Protein AF-A0A2A5M454-F1 (afdb_monomer_lite)

Foldseek 3Di:
DVLVCQLVVCVPDLDAAEDEQALQFLQSLVSLVVLLVSLQVQVVVVGHGYEYEYHNDQCQVVLVVCCQVQVAFRRGDPDPLLSLLSSVLSLVVCLPDPSLVRYAYEDEDPQPLSVVVSVVSCVVSVNQVSYAYEYEPPQCVPVQVVRVVVHHYHYDDDDDDPVCVVVVVVVVVSVVVQLCDPPHPNVCPVVDDPPDPSNVVSVVSNVSSNVCNVVRRSDGSRDDALVDQDPDDFCLRVVDDDFDGFDDPVDPNSVVLLVVLQVCLVPQAEEEAEDDAPPDDDDLVVFDKDFQAFPPPRDGRYIYGDDDPVNVVSNVVSVVPDPVLVDDLSRLLVVLRVVLSVLSNCVSVQQSVCCGRVVDDSVVVRVVSSVVSSCSRPPSSVVVVVCVVCVPDDDHDDD

pLDDT: mean 93.39, std 5.1, range [58.84, 98.62]

Secondary structure (DSSP, 8-state):
-HHHHHHHHHTT-----EEEEETTSTTHHHHHHHHHHHHHHHHHTTPPPPEEEEE--S-HHHHHHHHHHHTPPPSS-SSHHHHHHHHHHHHHHHHSTTGGGS-EEEEE---HHHHHHHHHHHHHTT-GGGEEEEEETTT-HHHHHHHHHHS-EEEE-----GGGHHHHHHHHHHHHHHHHSTT-HHHHHTT--TTSHHHHHHHHHHHHHHHHGGG---S-S----TTSPP-PPPHHHHSS--PPPPP-TTSHHHHHHHHHHHHHHHTPPPEEE----TT----GGGSEEEEEE-TTT--EEEEEEEP-HHHHHHHHHHHHT-GGGGS-HHHHHHHHHHHHHHHHHTHHHHHHHHHHHH---HHHHHHHHHHHHHHHHHHHHHHHHHHHH-TTPPP----

Structure (mmCIF, N/CA/C/O backbone):
data_AF-A0A2A5M454-F1
#
_entry.id   AF-A0A2A5M454-F1
#
loop_
_atom_site.group_PDB
_atom_site.id
_atom_site.type_symbol
_atom_site.label_atom_id
_atom_site.label_alt_id
_atom_site.label_comp_id
_atom_site.label_asym_id
_atom_site.label_entity_id
_atom_site.label_seq_id
_atom_site.pdbx_PDB_ins_code
_atom_site.Cartn_x
_atom_site.Cartn_y
_atom_site.Cartn_z
_atom_site.occupancy
_atom_site.B_iso_or_equiv
_atom_site.auth_seq_id
_atom_site.auth_comp_id
_atom_site.auth_asym_id
_atom_site.auth_atom_id
_atom_site.pdbx_PDB_model_num
ATOM 1 N N . LEU A 1 1 ? -1.401 -7.392 -7.500 1.00 91.19 1 LEU A N 1
ATOM 2 C CA . LEU A 1 1 ? -2.412 -7.996 -8.404 1.00 91.19 1 LEU A CA 1
ATOM 3 C C . LEU A 1 1 ? -1.948 -7.984 -9.861 1.00 91.19 1 LEU A C 1
ATOM 5 O O . LEU A 1 1 ? -1.777 -9.058 -10.420 1.00 91.19 1 LEU A O 1
ATOM 9 N N . THR A 1 2 ? -1.666 -6.813 -10.443 1.00 95.44 2 THR A N 1
ATOM 10 C CA . THR A 1 2 ? -1.284 -6.641 -11.862 1.00 95.44 2 THR A CA 1
ATOM 11 C C . THR A 1 2 ? -0.159 -7.561 -12.330 1.00 95.44 2 THR A C 1
ATOM 13 O O . THR A 1 2 ? -0.294 -8.193 -13.368 1.00 95.44 2 THR A O 1
ATOM 16 N N . VAL A 1 3 ? 0.917 -7.707 -11.547 1.00 96.25 3 VAL A N 1
ATOM 17 C CA . VAL A 1 3 ? 2.033 -8.609 -11.889 1.00 96.25 3 VAL A CA 1
ATOM 18 C C . VAL A 1 3 ? 1.571 -10.062 -12.041 1.00 96.25 3 VAL A C 1
ATOM 20 O O . VAL A 1 3 ? 1.952 -10.727 -12.997 1.00 96.25 3 VAL A O 1
ATOM 23 N N . VAL A 1 4 ? 0.729 -10.551 -11.125 1.00 95.31 4 VAL A N 1
ATOM 24 C CA . VAL A 1 4 ? 0.194 -11.923 -11.173 1.00 95.31 4 VAL A CA 1
ATOM 25 C C . VAL A 1 4 ? -0.709 -12.092 -12.389 1.00 95.31 4 VAL A C 1
ATOM 27 O O . VAL A 1 4 ? -0.462 -12.983 -13.195 1.00 95.31 4 VAL A O 1
ATOM 30 N N . ALA A 1 5 ? -1.669 -11.182 -12.572 1.00 96.75 5 ALA A N 1
ATOM 31 C CA . ALA A 1 5 ? -2.584 -11.212 -13.710 1.00 96.75 5 ALA A CA 1
ATOM 32 C C . ALA A 1 5 ? -1.836 -11.169 -15.053 1.00 96.75 5 ALA A C 1
ATOM 34 O O . ALA A 1 5 ? -2.171 -11.918 -15.967 1.00 96.75 5 ALA A O 1
ATOM 35 N N . PHE A 1 6 ? -0.791 -10.343 -15.167 1.00 97.88 6 PHE A N 1
ATOM 36 C CA . PHE A 1 6 ? 0.057 -10.274 -16.355 1.00 97.88 6 PHE A CA 1
ATOM 37 C C . PHE A 1 6 ? 0.758 -11.605 -16.630 1.00 97.88 6 PHE A C 1
ATOM 39 O O . PHE A 1 6 ? 0.633 -12.133 -17.732 1.00 97.88 6 PHE A O 1
ATOM 46 N N . MET A 1 7 ? 1.454 -12.172 -15.635 1.00 97.50 7 MET A N 1
ATOM 47 C CA . MET A 1 7 ? 2.161 -13.446 -15.801 1.00 97.50 7 MET A CA 1
ATOM 48 C C . MET A 1 7 ? 1.199 -14.574 -16.185 1.00 97.50 7 MET A C 1
ATOM 50 O O . MET A 1 7 ? 1.476 -15.306 -17.131 1.00 97.50 7 MET A O 1
ATOM 54 N N . GLU A 1 8 ? 0.050 -14.682 -15.514 1.00 96.81 8 GLU A N 1
ATOM 55 C CA . GLU A 1 8 ? -0.977 -15.682 -15.828 1.00 96.81 8 GLU A CA 1
ATOM 56 C C . GLU A 1 8 ? -1.536 -15.508 -17.245 1.00 96.81 8 GLU A C 1
ATOM 58 O O . GLU A 1 8 ? -1.643 -16.485 -17.989 1.00 96.81 8 GLU A O 1
ATOM 63 N N . SER A 1 9 ? -1.826 -14.266 -17.646 1.00 95.88 9 SER A N 1
ATOM 64 C CA . SER A 1 9 ? -2.405 -13.956 -18.959 1.00 95.88 9 SER A CA 1
ATOM 65 C C . SER A 1 9 ? -1.460 -14.296 -20.103 1.00 95.88 9 SER A C 1
ATOM 67 O O . SER A 1 9 ? -1.908 -14.757 -21.146 1.00 95.88 9 SER A O 1
ATOM 69 N N . VAL A 1 10 ? -0.153 -14.085 -19.928 1.00 96.31 10 VAL A N 1
ATOM 70 C CA . VAL A 1 10 ? 0.826 -14.283 -21.007 1.00 96.31 10 VAL A CA 1
ATOM 71 C C . VAL A 1 10 ? 1.464 -15.671 -20.986 1.00 96.31 10 VAL A C 1
ATOM 73 O O . VAL A 1 10 ? 2.009 -16.088 -22.007 1.00 96.31 10 VAL A O 1
ATOM 76 N N . ALA A 1 11 ? 1.369 -16.420 -19.878 1.00 94.75 11 ALA A N 1
ATOM 77 C CA . ALA A 1 11 ? 2.084 -17.682 -19.640 1.00 94.75 11 ALA A CA 1
ATOM 78 C C . ALA A 1 11 ? 1.998 -18.702 -20.787 1.00 94.75 11 ALA A C 1
ATOM 80 O O . ALA A 1 11 ? 2.977 -19.397 -21.047 1.00 94.75 11 ALA A O 1
ATOM 81 N N . LYS A 1 12 ? 0.853 -18.787 -21.476 1.00 90.75 12 LYS A N 1
ATOM 82 C CA . LYS A 1 12 ? 0.589 -19.795 -22.519 1.00 90.75 12 LYS A CA 1
ATOM 83 C C . LYS A 1 12 ? 0.771 -19.295 -23.957 1.00 90.75 12 LYS A C 1
ATOM 85 O O . LYS A 1 12 ? 0.630 -20.089 -24.881 1.00 90.75 12 LYS A O 1
ATOM 90 N N . PHE A 1 13 ? 1.061 -18.011 -24.162 1.00 94.06 13 PHE A N 1
ATOM 91 C CA . PHE A 1 13 ? 1.087 -17.400 -25.493 1.00 94.06 13 PHE A CA 1
ATOM 92 C C . PHE A 1 13 ? 2.502 -16.967 -25.896 1.00 94.06 13 PHE A C 1
ATOM 94 O O . PHE A 1 13 ? 3.198 -16.309 -25.116 1.00 94.06 13 PHE A O 1
ATOM 101 N N . ASP A 1 14 ? 2.908 -17.268 -27.136 1.00 95.81 14 ASP A N 1
ATOM 102 C CA . ASP A 1 14 ? 4.159 -16.773 -27.736 1.00 95.81 14 ASP A CA 1
ATOM 103 C C . ASP A 1 14 ? 4.000 -15.349 -28.309 1.00 95.81 14 ASP A C 1
ATOM 105 O O . ASP A 1 14 ? 4.024 -15.088 -29.519 1.00 95.81 14 ASP A O 1
ATOM 109 N N . ILE A 1 15 ? 3.788 -14.400 -27.403 1.00 95.38 15 ILE A N 1
ATOM 110 C CA . ILE A 1 15 ? 3.552 -12.991 -27.719 1.00 95.38 15 ILE A CA 1
ATOM 111 C C . ILE A 1 15 ? 4.611 -12.095 -27.080 1.00 95.38 15 ILE A C 1
ATOM 113 O O . ILE A 1 15 ? 5.159 -12.411 -26.023 1.00 95.38 15 ILE A O 1
ATOM 117 N N . LYS A 1 16 ? 4.861 -10.940 -27.709 1.00 92.31 16 LYS A N 1
ATOM 118 C CA . LYS A 1 16 ? 5.564 -9.826 -27.064 1.00 92.31 16 LYS A CA 1
ATOM 119 C C . LYS A 1 16 ? 4.551 -9.088 -26.195 1.00 92.31 16 LYS A C 1
ATOM 121 O O . LYS A 1 16 ? 3.606 -8.511 -26.722 1.00 92.31 16 LYS A O 1
ATOM 126 N N . ALA A 1 17 ? 4.740 -9.122 -24.883 1.00 96.69 17 ALA A N 1
ATOM 127 C CA . ALA A 1 17 ? 3.864 -8.457 -23.926 1.00 96.69 17 ALA A CA 1
ATOM 128 C C . ALA A 1 17 ? 4.689 -7.605 -22.961 1.00 96.69 17 ALA A C 1
ATOM 130 O O . ALA A 1 17 ? 5.807 -7.983 -22.608 1.00 96.69 17 ALA A O 1
ATOM 131 N N . GLY A 1 18 ? 4.139 -6.461 -22.554 1.00 96.81 18 GLY A N 1
ATOM 132 C CA . GLY A 1 18 ? 4.822 -5.486 -21.711 1.00 96.81 18 GLY A CA 1
ATOM 133 C C . GLY A 1 18 ? 4.093 -5.208 -20.401 1.00 96.81 18 GLY A C 1
ATOM 134 O O . GLY A 1 18 ? 2.865 -5.199 -20.367 1.00 96.81 18 GLY A O 1
ATOM 135 N N . ILE A 1 19 ? 4.850 -4.936 -19.340 1.00 98.25 19 ILE A N 1
ATOM 136 C CA . ILE A 1 19 ? 4.339 -4.440 -18.057 1.00 98.25 19 ILE A CA 1
ATOM 137 C C . ILE A 1 19 ? 5.195 -3.263 -17.574 1.00 98.25 19 ILE A C 1
ATOM 139 O O . ILE A 1 19 ? 6.383 -3.173 -17.879 1.00 98.25 19 ILE A O 1
ATOM 143 N N . VAL A 1 20 ? 4.587 -2.339 -16.834 1.00 98.19 20 VAL A N 1
ATOM 144 C CA . VAL A 1 20 ? 5.279 -1.199 -16.222 1.00 98.19 20 VAL A CA 1
ATOM 145 C C . VAL A 1 20 ? 5.729 -1.568 -14.810 1.00 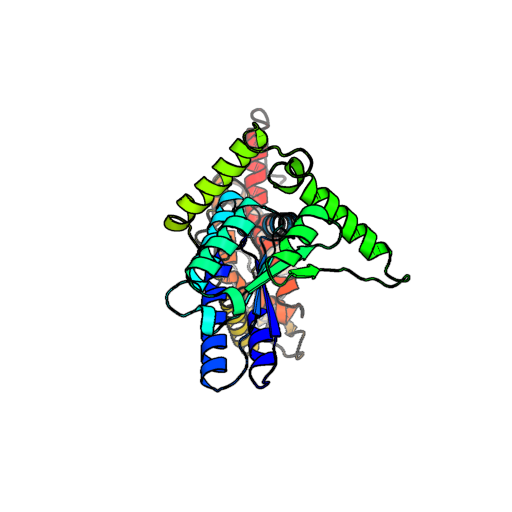98.19 20 VAL A C 1
ATOM 147 O O . VAL A 1 20 ? 4.942 -2.128 -14.048 1.00 98.19 20 VAL A O 1
ATOM 150 N N . LEU A 1 21 ? 6.962 -1.211 -14.448 1.00 97.62 21 LEU A N 1
ATOM 151 C CA . LEU A 1 21 ? 7.422 -1.191 -13.057 1.00 97.62 21 LEU A CA 1
ATOM 152 C C . LEU A 1 21 ? 7.813 0.230 -12.661 1.00 97.62 21 LEU A C 1
ATOM 154 O O . LEU A 1 21 ? 8.474 0.938 -13.422 1.00 97.62 21 LEU A O 1
ATOM 158 N N . GLN A 1 22 ? 7.385 0.629 -11.468 1.00 97.56 22 GLN A N 1
ATOM 159 C CA . GLN A 1 22 ? 7.563 1.975 -10.942 1.00 97.56 22 GLN A CA 1
ATOM 160 C C . GLN A 1 22 ? 8.676 1.964 -9.890 1.00 97.56 22 GLN A C 1
ATOM 162 O O . GLN A 1 22 ? 8.503 1.406 -8.807 1.00 97.56 22 GLN A O 1
ATOM 167 N N . ALA A 1 23 ? 9.812 2.580 -10.206 1.00 97.62 23 ALA A N 1
ATOM 168 C CA . ALA A 1 23 ? 11.006 2.581 -9.364 1.00 97.62 23 ALA A CA 1
ATOM 169 C C . ALA A 1 23 ? 10.823 3.318 -8.025 1.00 97.62 23 ALA A C 1
ATOM 171 O O . ALA A 1 23 ? 11.608 3.102 -7.108 1.00 97.62 23 ALA A O 1
ATOM 172 N N . TYR A 1 24 ? 9.792 4.155 -7.881 1.00 96.88 24 TYR A N 1
ATOM 173 C CA . TYR A 1 24 ? 9.484 4.849 -6.626 1.00 96.88 24 TYR A CA 1
ATOM 174 C C . TYR A 1 24 ? 8.943 3.935 -5.516 1.00 96.88 24 TYR A C 1
ATOM 176 O O . TYR A 1 24 ? 8.874 4.372 -4.374 1.00 96.88 24 TYR A O 1
ATOM 184 N N . ILE A 1 25 ? 8.582 2.682 -5.822 1.00 97.00 25 ILE A N 1
ATOM 185 C CA . ILE A 1 25 ? 8.158 1.680 -4.836 1.00 97.00 25 ILE A CA 1
ATOM 186 C C . ILE A 1 25 ? 9.370 0.796 -4.505 1.00 97.00 25 ILE A C 1
ATOM 188 O O . ILE A 1 25 ? 9.940 0.215 -5.435 1.00 97.00 25 ILE A O 1
ATOM 192 N N . PRO A 1 26 ? 9.753 0.618 -3.227 1.00 97.25 26 PRO A N 1
ATOM 193 C CA . PRO A 1 26 ? 10.927 -0.167 -2.851 1.00 97.25 26 PRO A CA 1
ATOM 194 C C . PRO A 1 26 ? 10.921 -1.607 -3.367 1.00 97.25 26 PRO A C 1
ATOM 196 O O . PRO A 1 26 ? 11.902 -2.056 -3.964 1.00 97.25 26 PRO A O 1
ATOM 199 N N . ASP A 1 27 ? 9.796 -2.310 -3.229 1.00 95.88 27 ASP A N 1
ATOM 200 C CA . ASP A 1 27 ? 9.674 -3.720 -3.614 1.00 95.88 27 ASP A CA 1
ATOM 201 C C . ASP A 1 27 ? 9.487 -3.944 -5.129 1.00 95.88 27 ASP A C 1
ATOM 203 O O . ASP A 1 27 ? 9.454 -5.090 -5.589 1.00 95.88 27 ASP A O 1
ATOM 207 N N . SER A 1 28 ? 9.477 -2.877 -5.942 1.00 97.56 28 SER A N 1
ATOM 208 C CA . SER A 1 28 ? 9.522 -2.981 -7.411 1.00 97.56 28 SER A CA 1
ATOM 209 C C . SER A 1 28 ? 10.753 -3.752 -7.903 1.00 97.56 28 SER A C 1
ATOM 211 O O . SER A 1 28 ? 10.670 -4.463 -8.906 1.00 97.56 28 SER A O 1
ATOM 213 N N . TYR A 1 29 ? 11.864 -3.687 -7.161 1.00 98.00 29 TYR A N 1
ATOM 214 C CA . TYR A 1 29 ? 13.072 -4.467 -7.425 1.00 98.00 29 TYR A CA 1
ATOM 215 C C . TYR A 1 29 ? 12.844 -5.977 -7.241 1.00 98.00 29 TYR A C 1
ATOM 217 O O . TYR A 1 29 ? 13.270 -6.790 -8.063 1.00 98.00 29 TYR A O 1
ATOM 225 N N . GLU A 1 30 ? 12.103 -6.380 -6.207 1.00 97.25 30 GLU A N 1
ATOM 226 C CA . GLU A 1 30 ? 11.741 -7.786 -5.993 1.00 97.25 30 GLU A CA 1
ATOM 227 C C . GLU A 1 30 ? 10.778 -8.285 -7.079 1.00 97.25 30 GLU A C 1
ATOM 229 O O . GLU A 1 30 ? 10.931 -9.394 -7.605 1.00 97.25 30 GLU A O 1
ATOM 234 N N . TYR A 1 31 ? 9.827 -7.442 -7.493 1.00 97.69 31 TYR A N 1
ATOM 235 C CA . TYR A 1 31 ? 8.948 -7.750 -8.620 1.00 97.69 31 TYR A CA 1
ATOM 236 C C . TYR A 1 31 ? 9.699 -7.848 -9.951 1.00 97.69 31 TYR A C 1
ATOM 238 O O . TYR A 1 31 ? 9.362 -8.720 -10.755 1.00 97.69 31 TYR A O 1
ATOM 246 N N . LEU A 1 32 ? 10.734 -7.032 -10.176 1.00 98.56 32 LEU A N 1
ATOM 247 C CA . LEU A 1 32 ? 11.612 -7.149 -11.341 1.00 98.56 32 LEU A CA 1
ATOM 248 C C . LEU A 1 32 ? 12.285 -8.522 -11.389 1.00 98.56 32 LEU A C 1
ATOM 250 O O . LEU A 1 32 ? 12.205 -9.196 -12.414 1.00 98.56 32 LEU A O 1
ATOM 254 N N . LYS A 1 33 ? 12.877 -8.978 -10.278 1.00 98.44 33 LYS A N 1
ATOM 255 C CA . LYS A 1 33 ? 13.502 -10.310 -10.199 1.00 98.44 33 LYS A CA 1
ATOM 256 C C . LYS A 1 33 ? 12.501 -11.429 -10.486 1.00 98.44 33 LYS A C 1
ATOM 258 O O . LYS A 1 33 ? 12.812 -12.366 -11.221 1.00 98.44 33 LYS A O 1
ATOM 263 N N . LYS A 1 34 ? 11.276 -11.312 -9.963 1.00 98.31 34 LYS A N 1
ATOM 264 C CA . LYS A 1 34 ? 10.193 -12.271 -10.225 1.00 98.31 34 LYS A CA 1
ATOM 265 C C . LYS A 1 34 ? 9.795 -12.307 -11.705 1.00 98.31 34 LYS A C 1
ATOM 267 O O . LYS A 1 34 ? 9.676 -13.385 -12.284 1.00 98.31 34 LYS A O 1
ATOM 272 N N . LEU A 1 35 ? 9.606 -11.139 -12.316 1.00 98.56 35 LEU A N 1
ATOM 273 C CA . LEU A 1 35 ? 9.252 -11.002 -13.731 1.00 98.56 35 LEU A CA 1
ATOM 274 C C . LEU A 1 35 ? 10.380 -11.483 -14.650 1.00 98.56 35 LEU A C 1
ATOM 276 O O . LEU A 1 35 ? 10.110 -12.140 -15.653 1.00 98.56 35 LEU A O 1
ATOM 280 N N . PHE A 1 36 ? 11.634 -11.229 -14.280 1.00 98.62 36 PHE A N 1
ATOM 281 C CA . PHE A 1 36 ? 12.802 -11.768 -14.966 1.00 98.62 36 PHE A CA 1
ATOM 282 C C . PHE A 1 36 ? 12.844 -13.292 -14.924 1.00 98.62 36 PHE A C 1
ATOM 284 O O . PHE A 1 36 ? 12.970 -13.910 -15.977 1.00 98.62 36 PHE A O 1
ATOM 291 N N . ALA A 1 37 ? 12.684 -13.906 -13.748 1.00 98.56 37 ALA A N 1
ATOM 292 C CA . ALA A 1 37 ? 12.678 -15.362 -13.624 1.00 98.56 37 ALA A CA 1
ATOM 293 C C . ALA A 1 37 ? 11.592 -15.996 -14.512 1.00 98.56 37 ALA A C 1
ATOM 295 O O . ALA A 1 37 ? 11.864 -16.940 -15.254 1.00 98.56 37 ALA A O 1
ATOM 296 N N . PHE A 1 38 ? 10.392 -15.408 -14.508 1.00 98.44 38 PHE A N 1
ATOM 297 C CA . PHE A 1 38 ? 9.298 -15.804 -15.391 1.00 98.44 38 PHE A CA 1
ATOM 298 C C . PHE A 1 38 ? 9.650 -15.637 -16.880 1.00 98.44 38 PHE A C 1
ATOM 300 O O . PHE A 1 38 ? 9.430 -16.548 -17.676 1.00 98.44 38 PHE A O 1
ATOM 307 N N . SER A 1 39 ? 10.229 -14.500 -17.277 1.00 98.38 39 SER A N 1
ATOM 308 C CA . SER A 1 39 ? 10.637 -14.258 -18.666 1.00 98.38 39 SER A CA 1
ATOM 309 C C . SER A 1 39 ? 11.733 -15.220 -19.124 1.00 98.38 39 SER A C 1
ATOM 311 O O . SER A 1 39 ? 11.653 -15.774 -20.218 1.00 98.38 39 SER A O 1
ATOM 313 N N . LYS A 1 40 ? 12.717 -15.497 -18.265 1.00 98.38 40 LYS A N 1
ATOM 314 C CA . LYS A 1 40 ? 13.785 -16.464 -18.525 1.00 98.38 40 LYS A CA 1
ATOM 315 C C . LYS A 1 40 ? 13.238 -17.861 -18.757 1.00 98.38 40 LYS A C 1
ATOM 317 O O . LYS A 1 40 ? 13.604 -18.491 -19.744 1.00 98.38 40 LYS A O 1
ATOM 322 N N . GLU A 1 41 ? 12.313 -18.322 -17.920 1.00 97.81 41 GLU A N 1
ATOM 323 C CA . GLU A 1 41 ? 11.643 -19.607 -18.131 1.00 97.81 41 GLU A CA 1
ATOM 324 C C . GLU A 1 41 ? 10.920 -19.661 -19.488 1.00 97.81 41 GLU A C 1
ATOM 326 O O . GLU A 1 41 ? 11.014 -20.660 -20.201 1.00 97.81 41 GLU A O 1
ATOM 331 N N . ARG A 1 42 ? 10.235 -18.579 -19.879 1.00 96.69 42 ARG A N 1
ATOM 332 C CA . ARG A 1 42 ? 9.562 -18.481 -21.184 1.00 96.69 42 ARG A CA 1
ATOM 333 C C . ARG A 1 42 ? 10.542 -18.583 -22.347 1.00 96.69 42 ARG A C 1
ATOM 335 O O . ARG A 1 42 ? 10.316 -19.382 -23.254 1.00 96.69 42 ARG A O 1
ATOM 342 N N . VAL A 1 43 ? 11.631 -17.817 -22.305 1.00 97.19 43 VAL A N 1
ATOM 343 C CA . VAL A 1 43 ? 12.658 -17.827 -23.357 1.00 97.19 43 VAL A CA 1
ATOM 344 C C . VAL A 1 43 ? 13.314 -19.198 -23.480 1.00 97.19 43 VAL A C 1
ATOM 346 O O . VAL A 1 43 ? 13.468 -19.704 -24.589 1.00 97.19 43 VAL A O 1
ATOM 349 N N . LEU A 1 44 ? 13.615 -19.859 -22.360 1.00 97.19 44 LEU A N 1
ATOM 350 C CA . LEU A 1 44 ? 14.174 -21.215 -22.366 1.00 97.19 44 LEU A CA 1
ATOM 351 C C . LEU A 1 44 ? 13.208 -22.266 -22.941 1.00 97.19 44 LEU A C 1
ATOM 353 O O . LEU A 1 44 ? 13.653 -23.295 -23.440 1.00 97.19 44 LEU A O 1
ATOM 357 N N . LYS A 1 45 ? 11.896 -22.001 -22.926 1.00 96.50 45 LYS A N 1
ATOM 358 C CA . LYS A 1 45 ? 10.867 -22.815 -23.598 1.00 96.50 45 LYS A CA 1
ATOM 359 C C . LYS A 1 45 ? 10.637 -22.424 -25.066 1.00 96.50 45 LYS A C 1
ATOM 361 O O . LYS A 1 45 ? 9.712 -22.940 -25.687 1.00 96.50 45 LYS A O 1
ATOM 366 N N . GLY A 1 46 ? 11.446 -21.519 -25.620 1.00 96.19 46 GLY A N 1
ATOM 367 C CA . GLY A 1 46 ? 11.339 -21.050 -27.003 1.00 96.19 46 GLY A CA 1
ATOM 368 C C . GLY A 1 46 ? 10.275 -19.974 -27.237 1.00 96.19 46 GLY A C 1
ATOM 369 O O . GLY A 1 46 ? 9.952 -19.695 -28.387 1.00 96.19 46 GLY A O 1
ATOM 370 N N . MET A 1 47 ? 9.721 -19.373 -26.178 1.00 97.00 47 MET A N 1
ATOM 371 C CA . MET A 1 47 ? 8.775 -18.256 -26.290 1.00 97.00 47 MET A CA 1
ATOM 372 C C . MET A 1 47 ? 9.493 -16.903 -26.258 1.00 97.00 47 MET A C 1
ATOM 374 O O . MET A 1 47 ? 10.615 -16.777 -25.772 1.00 97.00 47 MET A O 1
ATOM 378 N N . LYS A 1 48 ? 8.820 -15.850 -26.718 1.00 96.25 48 LYS A N 1
ATOM 379 C CA . LYS A 1 48 ? 9.349 -14.480 -26.680 1.00 96.25 48 LYS A CA 1
ATOM 380 C C . LYS A 1 48 ? 9.503 -13.944 -25.245 1.00 96.25 48 LYS A C 1
ATOM 382 O O . LYS A 1 48 ? 8.633 -14.201 -24.396 1.00 96.25 48 LYS A O 1
ATOM 387 N N . PRO A 1 49 ? 10.563 -13.149 -24.984 1.00 97.25 49 PRO A N 1
ATOM 388 C CA . PRO A 1 49 ? 10.735 -12.453 -23.714 1.00 97.25 49 PRO A CA 1
ATOM 389 C C . PRO A 1 49 ? 9.615 -11.433 -23.495 1.00 97.25 49 PRO A C 1
ATOM 391 O O . PRO A 1 49 ? 9.056 -10.876 -24.447 1.00 97.25 49 PRO A O 1
ATOM 394 N N . ILE A 1 50 ? 9.303 -11.161 -22.230 1.00 98.19 50 ILE A N 1
ATOM 395 C CA . ILE A 1 50 ? 8.444 -10.026 -21.876 1.00 98.19 50 ILE A CA 1
ATOM 396 C C . ILE A 1 50 ? 9.246 -8.721 -21.941 1.00 98.19 50 ILE A C 1
ATOM 398 O O . ILE A 1 50 ? 10.478 -8.727 -21.896 1.00 98.19 50 ILE A O 1
ATOM 402 N N . LYS A 1 51 ? 8.533 -7.596 -21.998 1.00 98.31 51 LYS A N 1
ATOM 403 C CA . LYS A 1 51 ? 9.104 -6.256 -21.885 1.00 98.31 51 LYS A CA 1
ATOM 404 C C . LYS A 1 51 ? 8.759 -5.621 -20.539 1.00 98.31 51 LYS A C 1
ATOM 406 O O . LYS A 1 51 ? 7.601 -5.658 -20.129 1.00 98.31 51 LYS A O 1
ATOM 411 N N . ILE A 1 52 ? 9.724 -4.979 -19.889 1.00 98.25 52 ILE A N 1
ATOM 412 C CA . ILE A 1 52 ? 9.474 -4.131 -18.722 1.00 98.25 52 ILE A CA 1
ATOM 413 C C . ILE A 1 52 ? 9.730 -2.672 -19.077 1.00 98.25 52 ILE A C 1
ATOM 415 O O . ILE A 1 52 ? 10.837 -2.306 -19.462 1.00 98.25 52 ILE A O 1
ATOM 419 N N . ARG A 1 53 ? 8.721 -1.817 -18.922 1.00 98.31 53 ARG A N 1
ATOM 420 C CA . ARG A 1 53 ? 8.904 -0.364 -18.999 1.00 98.31 53 ARG A CA 1
ATOM 421 C C . ARG A 1 53 ? 9.270 0.157 -17.613 1.00 98.31 53 ARG A C 1
ATOM 423 O O . ARG A 1 53 ? 8.437 0.112 -16.705 1.00 98.31 53 ARG A O 1
ATOM 430 N N . PHE A 1 54 ? 10.491 0.657 -17.456 1.00 97.06 54 PHE A N 1
ATOM 431 C CA . PHE A 1 54 ? 10.930 1.317 -16.231 1.00 97.06 54 PHE A CA 1
ATOM 432 C C . PHE A 1 54 ? 10.455 2.762 -16.234 1.00 97.06 54 PHE A C 1
ATOM 434 O O . PHE A 1 54 ? 10.878 3.558 -17.071 1.00 97.06 54 PHE A O 1
ATOM 441 N N . VAL A 1 55 ? 9.601 3.103 -15.274 1.00 95.81 55 VAL A N 1
ATOM 442 C CA . VAL A 1 55 ? 9.201 4.482 -14.964 1.00 95.81 55 VAL A CA 1
ATOM 443 C C . VAL A 1 55 ? 9.590 4.794 -13.523 1.00 95.81 55 VAL A C 1
ATOM 445 O O . VAL A 1 55 ? 9.788 3.882 -12.724 1.00 95.81 55 VAL A O 1
ATOM 448 N N . LYS A 1 56 ? 9.646 6.072 -13.149 1.00 93.31 56 LYS A N 1
ATOM 449 C CA . LYS A 1 56 ? 9.798 6.449 -11.735 1.00 93.31 56 LYS A CA 1
ATOM 450 C C . LYS A 1 56 ? 8.506 6.187 -10.964 1.00 93.31 56 LYS A C 1
ATOM 452 O O . LYS A 1 56 ? 8.465 5.325 -10.099 1.00 93.31 56 LYS A O 1
ATOM 457 N N . GLY A 1 57 ? 7.437 6.869 -11.351 1.00 91.06 57 GLY A N 1
ATOM 458 C CA . GLY A 1 57 ? 6.125 6.849 -10.706 1.00 91.06 57 GLY A CA 1
ATOM 459 C C . GLY A 1 57 ? 5.339 8.086 -11.146 1.00 91.06 57 GLY A C 1
ATOM 460 O O . GLY A 1 57 ? 5.941 9.016 -11.675 1.00 91.06 57 GLY A O 1
ATOM 461 N N . ALA A 1 58 ? 4.013 8.077 -11.004 1.00 87.06 58 ALA A N 1
ATOM 462 C CA . ALA A 1 58 ? 3.147 9.170 -11.485 1.00 87.06 58 ALA A CA 1
ATOM 463 C C . ALA A 1 58 ? 1.924 9.436 -10.586 1.00 87.06 58 ALA A C 1
ATOM 465 O O . ALA A 1 58 ? 0.977 10.089 -11.015 1.00 87.06 58 ALA A O 1
ATOM 466 N N . ASN A 1 59 ? 1.905 8.845 -9.387 1.00 88.88 59 ASN A N 1
ATOM 467 C CA . ASN A 1 59 ? 0.758 8.873 -8.475 1.00 88.88 59 ASN A CA 1
ATOM 468 C C . ASN A 1 59 ? 1.204 9.156 -7.025 1.00 88.88 59 ASN A C 1
ATOM 470 O O . ASN A 1 59 ? 0.594 8.623 -6.103 1.00 88.88 59 ASN A O 1
ATOM 474 N N . MET A 1 60 ? 2.301 9.892 -6.807 1.00 89.25 60 MET A N 1
ATOM 475 C CA . MET A 1 60 ? 2.886 10.064 -5.465 1.00 89.25 60 MET A CA 1
ATOM 476 C C . MET A 1 60 ? 1.881 10.685 -4.490 1.00 89.25 60 MET A C 1
ATOM 478 O O . MET A 1 60 ? 1.650 10.157 -3.411 1.00 89.25 60 MET A O 1
ATOM 482 N N . GLU A 1 61 ? 1.197 11.731 -4.933 1.00 87.94 61 GLU A N 1
ATOM 483 C CA . GLU A 1 61 ? 0.208 12.496 -4.178 1.00 87.94 61 GLU A CA 1
ATOM 484 C C . GLU A 1 61 ? -0.979 11.612 -3.764 1.00 87.94 61 GLU A C 1
ATOM 486 O O . GLU A 1 61 ? -1.520 11.726 -2.662 1.00 87.94 61 GLU A O 1
ATOM 491 N N . SER A 1 62 ? -1.369 10.677 -4.637 1.00 91.06 62 SER A N 1
ATOM 492 C CA . SER A 1 62 ? -2.405 9.691 -4.328 1.00 91.06 62 SER A CA 1
ATOM 493 C C . SER A 1 62 ? -1.927 8.680 -3.288 1.00 91.06 62 SER A C 1
ATOM 495 O O . SER A 1 62 ? -2.707 8.323 -2.408 1.00 91.06 62 SER A O 1
ATOM 497 N N . GLU A 1 63 ? -0.682 8.205 -3.378 1.00 94.75 63 GLU A N 1
ATOM 498 C CA . GLU A 1 63 ? -0.118 7.279 -2.387 1.00 94.75 63 GLU A CA 1
ATOM 499 C C . GLU A 1 63 ? 0.011 7.955 -1.014 1.00 94.75 63 GLU A C 1
ATOM 501 O O . GLU A 1 63 ? -0.362 7.354 -0.009 1.00 94.75 63 GLU A O 1
ATOM 506 N N . GLU A 1 64 ? 0.448 9.217 -0.965 1.00 94.19 64 GLU A N 1
ATOM 507 C CA . GLU A 1 64 ? 0.517 10.028 0.260 1.00 94.19 64 GLU A CA 1
ATOM 508 C C . GLU A 1 64 ? -0.859 10.254 0.882 1.00 94.19 64 GLU A C 1
ATOM 510 O O . GLU A 1 64 ? -1.041 10.058 2.086 1.00 94.19 64 GLU A O 1
ATOM 515 N N . THR A 1 65 ? -1.851 10.599 0.058 1.00 94.81 65 THR A N 1
ATOM 516 C CA . THR A 1 65 ? -3.230 10.799 0.516 1.00 94.81 65 THR A CA 1
ATOM 517 C C . THR A 1 65 ? -3.801 9.513 1.110 1.00 94.81 65 THR A C 1
ATOM 519 O O . THR A 1 65 ? -4.348 9.534 2.211 1.00 94.81 65 THR A O 1
ATOM 522 N N . ILE A 1 66 ? -3.650 8.380 0.414 1.00 94.38 66 ILE A N 1
ATOM 523 C CA . ILE A 1 66 ? -4.157 7.083 0.882 1.00 94.38 66 ILE A CA 1
ATOM 524 C C . ILE A 1 66 ? -3.438 6.658 2.165 1.00 94.38 66 ILE A C 1
ATOM 526 O O . ILE A 1 66 ? -4.099 6.248 3.119 1.00 94.38 66 ILE A O 1
ATOM 530 N N . ALA A 1 67 ? -2.108 6.772 2.209 1.00 94.38 67 ALA A N 1
ATOM 531 C CA . ALA A 1 67 ? -1.314 6.430 3.385 1.00 94.38 67 ALA A CA 1
ATOM 532 C C . ALA A 1 67 ? -1.741 7.258 4.605 1.00 94.38 67 ALA A C 1
ATOM 534 O O . ALA A 1 67 ? -2.010 6.697 5.666 1.00 94.38 67 ALA A O 1
ATOM 535 N N . SER A 1 68 ? -1.907 8.574 4.431 1.00 93.50 68 SER A N 1
ATOM 536 C CA . SER A 1 68 ? -2.364 9.474 5.490 1.00 93.50 68 SER A CA 1
ATOM 537 C C . SER A 1 68 ? -3.784 9.151 5.963 1.00 93.50 68 SER A C 1
ATOM 539 O O . SER A 1 68 ? -3.995 9.000 7.164 1.00 93.50 68 SER A O 1
ATOM 541 N N . GLN A 1 69 ? -4.745 8.995 5.046 1.00 93.44 69 GLN A N 1
ATOM 542 C CA . GLN A 1 69 ? -6.144 8.719 5.399 1.00 93.44 69 GLN A CA 1
ATOM 543 C C . GLN A 1 69 ? -6.333 7.363 6.084 1.00 93.44 69 GLN A C 1
ATOM 545 O O . GLN A 1 69 ? -7.212 7.224 6.928 1.00 93.44 69 GLN A O 1
ATOM 550 N N . LYS A 1 70 ? -5.536 6.355 5.712 1.00 91.81 70 LYS A N 1
ATOM 551 C CA . LYS A 1 70 ? -5.634 4.994 6.260 1.00 91.81 70 LYS A CA 1
ATOM 552 C C . LYS A 1 70 ? -4.714 4.728 7.452 1.00 91.81 70 LYS A C 1
ATOM 554 O O . LYS A 1 70 ? -4.755 3.633 8.020 1.00 91.81 70 LYS A O 1
ATOM 559 N N . GLY A 1 71 ? -3.854 5.684 7.806 1.00 90.56 71 GLY A N 1
ATOM 560 C CA . GLY A 1 71 ? -2.779 5.457 8.774 1.00 90.56 71 GLY A CA 1
ATOM 561 C C . GLY A 1 71 ? -1.828 4.334 8.339 1.00 90.56 71 GLY A C 1
ATOM 562 O O . GLY A 1 71 ? -1.296 3.615 9.182 1.00 90.56 71 GLY A O 1
ATOM 563 N N . TRP A 1 72 ? -1.665 4.128 7.027 1.00 92.75 72 TRP A N 1
ATOM 564 C CA . TRP A 1 72 ? -0.742 3.141 6.463 1.00 92.75 72 TRP A CA 1
ATOM 565 C C . TRP A 1 72 ? 0.635 3.758 6.241 1.00 92.75 72 TRP A C 1
ATOM 567 O O . TRP A 1 72 ? 0.769 4.960 6.022 1.00 92.75 72 TRP A O 1
ATOM 577 N N . GLU A 1 73 ? 1.672 2.921 6.259 1.00 91.62 73 GLU A N 1
ATOM 578 C CA . GLU A 1 73 ? 3.003 3.356 5.841 1.00 91.62 73 GLU A CA 1
ATOM 579 C C . GLU A 1 73 ? 2.979 3.727 4.349 1.00 91.62 73 GLU A C 1
ATOM 581 O O . GLU A 1 73 ? 2.398 3.006 3.529 1.00 91.62 73 GLU A O 1
ATOM 586 N N . LEU A 1 74 ? 3.609 4.854 4.000 1.00 95.56 74 LEU A N 1
ATOM 587 C CA . LEU A 1 74 ? 3.730 5.295 2.615 1.00 95.56 74 LEU A CA 1
ATOM 588 C C . LEU A 1 74 ? 4.481 4.217 1.810 1.00 95.56 74 LEU A C 1
ATOM 590 O O . LEU A 1 74 ? 5.625 3.895 2.141 1.00 95.56 74 LEU A O 1
ATOM 594 N N . PRO A 1 75 ? 3.882 3.645 0.749 1.00 95.88 75 PRO A N 1
ATOM 595 C CA . PRO A 1 75 ? 4.486 2.521 0.040 1.00 95.88 75 PRO A CA 1
ATOM 596 C C . PRO A 1 75 ? 5.665 2.920 -0.851 1.00 95.88 75 PRO A C 1
ATOM 598 O O . PRO A 1 75 ? 6.347 2.040 -1.368 1.00 95.88 75 PRO A O 1
ATOM 601 N N . THR A 1 76 ? 5.882 4.213 -1.076 1.00 97.12 76 THR A N 1
ATOM 602 C CA . THR A 1 76 ? 6.957 4.743 -1.913 1.00 97.12 76 THR A CA 1
ATOM 603 C C . THR A 1 76 ? 8.190 5.095 -1.083 1.00 97.12 76 THR A C 1
ATOM 605 O O . THR A 1 76 ? 8.152 5.169 0.147 1.00 97.12 76 THR A O 1
ATOM 608 N N . PHE A 1 77 ? 9.313 5.332 -1.756 1.00 96.81 77 PHE A N 1
ATOM 609 C CA . PHE A 1 77 ? 10.461 5.976 -1.133 1.00 96.81 77 PHE A CA 1
ATOM 610 C C . PHE A 1 77 ? 10.110 7.391 -0.665 1.00 96.81 77 PHE A C 1
ATOM 612 O O . PHE A 1 77 ? 9.548 8.181 -1.420 1.00 96.81 77 PHE A O 1
ATOM 619 N N . TYR A 1 78 ? 10.555 7.745 0.542 1.00 93.81 78 TYR A N 1
ATOM 620 C CA . TYR A 1 78 ? 10.373 9.085 1.113 1.00 93.81 78 TYR A CA 1
ATOM 621 C C . TYR A 1 78 ? 11.207 10.168 0.420 1.00 93.81 78 TYR A C 1
ATOM 623 O O . TYR A 1 78 ? 10.935 11.355 0.571 1.00 93.81 78 TYR A O 1
ATOM 631 N N . LYS A 1 79 ? 12.268 9.781 -0.299 1.00 93.00 79 LYS A N 1
ATOM 632 C CA . LYS A 1 79 ? 13.156 10.713 -0.996 1.00 93.00 79 LYS A CA 1
ATOM 633 C C . LYS A 1 79 ? 13.215 10.379 -2.476 1.00 93.00 79 LYS A C 1
ATOM 635 O O . LYS A 1 79 ? 13.442 9.234 -2.869 1.00 93.00 79 LYS A O 1
ATOM 640 N N . LYS A 1 80 ? 13.142 11.414 -3.311 1.00 90.88 80 LYS A N 1
ATOM 641 C CA . LYS A 1 80 ? 13.279 11.282 -4.767 1.00 90.88 80 LYS A CA 1
ATOM 642 C C . LYS A 1 80 ? 14.616 10.653 -5.174 1.00 90.88 80 LYS A C 1
ATOM 644 O O . LYS A 1 80 ? 14.660 9.863 -6.112 1.00 90.88 80 LYS A O 1
ATOM 649 N N . ILE A 1 81 ? 15.697 10.951 -4.452 1.00 94.56 81 ILE A N 1
ATOM 650 C CA . ILE A 1 81 ? 17.019 10.371 -4.734 1.00 94.56 81 ILE A CA 1
ATOM 651 C C . ILE A 1 81 ? 17.033 8.841 -4.600 1.00 94.56 81 ILE A C 1
ATOM 653 O O . ILE A 1 81 ? 17.721 8.171 -5.368 1.00 94.56 81 ILE A O 1
ATOM 657 N N . ASP A 1 82 ? 16.235 8.279 -3.690 1.00 96.94 82 ASP A N 1
ATOM 658 C CA . ASP A 1 82 ? 16.128 6.831 -3.505 1.00 96.94 82 ASP A CA 1
ATOM 659 C C . ASP A 1 82 ? 15.336 6.203 -4.664 1.00 96.94 82 ASP A C 1
ATOM 661 O O . ASP A 1 82 ? 15.698 5.140 -5.159 1.00 96.94 82 ASP A O 1
ATOM 665 N N . THR A 1 83 ? 14.334 6.910 -5.203 1.00 96.31 83 THR A N 1
ATOM 666 C CA . THR A 1 83 ? 13.644 6.503 -6.444 1.00 96.31 83 THR A CA 1
ATOM 667 C C . THR A 1 83 ? 14.611 6.420 -7.626 1.00 96.31 83 THR A C 1
ATOM 669 O O . THR A 1 83 ? 14.611 5.428 -8.355 1.00 96.31 83 THR A O 1
ATOM 672 N N . ASP A 1 84 ? 15.451 7.441 -7.816 1.00 95.62 84 ASP A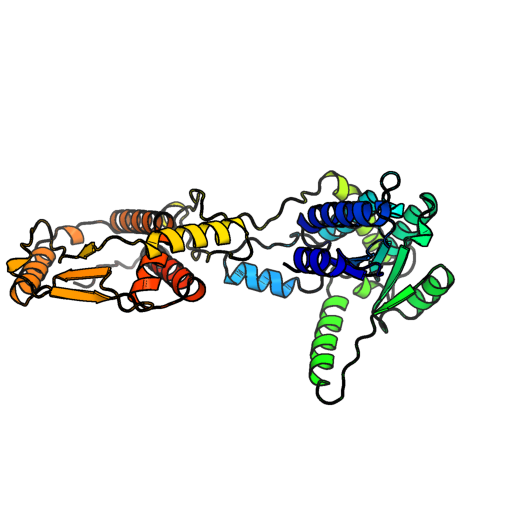 N 1
ATOM 673 C CA . ASP A 1 84 ? 16.452 7.449 -8.891 1.00 95.62 84 ASP A CA 1
ATOM 674 C C . ASP A 1 84 ? 17.497 6.341 -8.688 1.00 95.62 84 ASP A C 1
ATOM 676 O O . ASP A 1 84 ? 17.864 5.635 -9.627 1.00 95.62 84 ASP A O 1
ATOM 680 N N . SER A 1 85 ? 17.940 6.148 -7.444 1.00 97.81 85 SER A N 1
ATOM 681 C CA . SER A 1 85 ? 18.875 5.083 -7.073 1.00 97.81 85 SER A CA 1
ATOM 682 C C . SER A 1 85 ? 18.280 3.705 -7.372 1.00 97.81 85 SER A C 1
ATOM 684 O O . SER A 1 85 ? 18.944 2.857 -7.964 1.00 97.81 85 SER A O 1
ATOM 686 N N . ASN A 1 86 ? 17.006 3.482 -7.037 1.00 98.38 86 ASN A N 1
ATOM 687 C CA . ASN A 1 86 ? 16.320 2.232 -7.339 1.00 98.38 86 ASN A CA 1
ATOM 688 C C . ASN A 1 86 ? 16.140 2.018 -8.849 1.00 98.38 86 ASN A C 1
ATOM 690 O O . ASN A 1 86 ? 16.328 0.905 -9.332 1.00 98.38 86 ASN A O 1
ATOM 694 N N . TYR A 1 87 ? 15.847 3.077 -9.611 1.00 97.81 87 TYR A N 1
ATOM 695 C CA . TYR A 1 87 ? 15.769 3.012 -11.073 1.00 97.81 87 TYR A CA 1
ATOM 696 C C . TYR A 1 87 ? 17.086 2.499 -11.677 1.00 97.81 87 TYR A C 1
ATOM 698 O O . TYR A 1 87 ? 17.087 1.588 -12.507 1.00 97.81 87 TYR A O 1
ATOM 706 N N . ASN A 1 88 ? 18.220 3.033 -11.212 1.00 97.62 88 ASN A N 1
ATOM 707 C CA . ASN A 1 88 ? 19.544 2.595 -11.655 1.00 97.62 88 ASN A CA 1
ATOM 708 C C . ASN A 1 88 ? 19.889 1.181 -11.157 1.00 97.62 88 ASN A C 1
ATOM 710 O O . ASN A 1 88 ? 20.433 0.383 -11.915 1.00 97.62 88 ASN A O 1
ATOM 714 N N . LYS A 1 89 ? 19.497 0.822 -9.929 1.00 98.12 89 LYS A N 1
ATOM 715 C CA . LYS A 1 89 ? 19.656 -0.536 -9.381 1.00 98.12 89 LYS A CA 1
ATOM 716 C C . LYS A 1 89 ? 18.893 -1.588 -10.194 1.00 98.12 89 LYS A C 1
ATOM 718 O O . LYS A 1 89 ? 19.396 -2.684 -10.431 1.00 98.12 89 LYS A O 1
ATOM 723 N N . MET A 1 90 ? 17.686 -1.253 -10.648 1.00 98.25 90 MET A N 1
ATOM 724 C CA . MET A 1 90 ? 16.892 -2.096 -11.543 1.00 98.25 90 MET A CA 1
ATOM 725 C C . MET A 1 90 ? 17.584 -2.294 -12.897 1.00 98.25 90 MET A C 1
ATOM 727 O O . MET A 1 90 ? 17.576 -3.407 -13.421 1.00 98.25 90 MET A O 1
ATOM 731 N N . LEU A 1 91 ? 18.212 -1.251 -13.450 1.00 98.00 91 LEU A N 1
ATOM 732 C CA . LEU A 1 91 ? 19.022 -1.363 -14.665 1.00 98.00 91 LEU A CA 1
ATOM 733 C C . LEU A 1 91 ? 20.255 -2.254 -14.455 1.00 98.00 91 LEU A C 1
ATOM 735 O O . LEU A 1 91 ? 20.500 -3.133 -15.280 1.00 98.00 91 LEU A O 1
ATOM 739 N N . ASP A 1 92 ? 20.995 -2.071 -13.357 1.00 97.75 92 ASP A N 1
ATOM 740 C CA . ASP A 1 92 ? 22.171 -2.894 -13.046 1.00 97.75 92 ASP A CA 1
ATOM 741 C C . ASP A 1 92 ? 21.812 -4.388 -12.989 1.00 97.75 92 ASP A C 1
ATOM 743 O O . ASP A 1 92 ? 22.542 -5.206 -13.542 1.00 97.75 92 ASP A O 1
ATOM 747 N N . PHE A 1 93 ? 20.652 -4.751 -12.427 1.00 98.31 93 PHE A N 1
ATOM 748 C CA . PHE A 1 93 ? 20.178 -6.141 -12.415 1.00 98.31 93 PHE A CA 1
ATOM 749 C C . PHE A 1 93 ? 19.919 -6.710 -13.822 1.00 98.31 93 PHE A C 1
ATOM 751 O O . PHE A 1 93 ? 20.218 -7.874 -14.089 1.00 98.31 93 PHE A O 1
ATOM 758 N N . ILE A 1 94 ? 19.381 -5.912 -14.750 1.00 98.12 94 ILE A N 1
ATOM 759 C CA . ILE A 1 94 ? 19.166 -6.355 -16.141 1.00 98.12 94 ILE A CA 1
ATOM 760 C C . ILE A 1 94 ? 20.492 -6.571 -16.875 1.00 98.12 94 ILE A C 1
ATOM 762 O O . ILE A 1 94 ? 20.595 -7.463 -17.718 1.00 98.12 94 ILE A O 1
ATOM 766 N N . LEU A 1 95 ? 21.499 -5.763 -16.554 1.00 97.88 95 LEU A N 1
ATOM 767 C CA . LEU A 1 95 ? 22.830 -5.842 -17.152 1.00 97.88 95 LEU A CA 1
ATOM 768 C C . LEU A 1 95 ? 23.760 -6.830 -16.435 1.00 97.88 95 LEU A C 1
ATOM 770 O O . LEU A 1 95 ? 24.876 -7.061 -16.895 1.00 97.88 95 LEU A O 1
ATOM 774 N N . GLU A 1 96 ? 23.318 -7.430 -15.331 1.00 97.56 96 GLU A N 1
ATOM 775 C CA . GLU A 1 96 ? 24.079 -8.445 -14.615 1.00 97.56 96 GLU A CA 1
ATOM 776 C C . GLU A 1 96 ? 24.189 -9.728 -15.455 1.00 97.56 96 GLU A C 1
ATOM 778 O O . GLU A 1 96 ? 23.193 -10.366 -15.809 1.00 97.56 96 GLU A O 1
ATOM 783 N N . GLY A 1 97 ? 25.425 -10.118 -15.779 1.00 95.81 97 GLY A N 1
ATOM 784 C CA . GLY A 1 97 ? 25.704 -11.324 -16.555 1.00 95.81 97 GLY A CA 1
ATOM 785 C C . GLY A 1 97 ? 25.055 -11.291 -17.941 1.00 95.81 97 GLY A C 1
ATOM 786 O O . GLY A 1 97 ? 25.377 -10.447 -18.772 1.00 95.81 97 GLY A O 1
ATOM 787 N N . ASP A 1 98 ? 24.167 -12.249 -18.208 1.00 96.19 98 ASP A N 1
ATOM 788 C CA . ASP A 1 98 ? 23.435 -12.373 -19.471 1.00 96.19 98 ASP A CA 1
ATOM 789 C C . ASP A 1 98 ? 21.922 -12.134 -19.321 1.00 96.19 98 ASP A C 1
ATOM 791 O O . ASP A 1 98 ? 21.144 -12.516 -20.199 1.00 96.19 98 ASP A O 1
ATOM 795 N N . ASN A 1 99 ? 21.494 -11.489 -18.228 1.00 98.38 99 ASN A N 1
ATOM 796 C CA . ASN A 1 99 ? 20.079 -11.284 -17.912 1.00 98.38 99 ASN A CA 1
ATOM 797 C C . ASN A 1 99 ? 19.312 -10.578 -19.049 1.00 98.38 99 ASN A C 1
ATOM 799 O O . ASN A 1 99 ? 18.202 -10.991 -19.394 1.00 98.38 99 ASN A O 1
ATOM 803 N N . TYR A 1 100 ? 19.919 -9.589 -19.708 1.00 97.56 100 TYR A N 1
ATOM 804 C CA . TYR A 1 100 ? 19.333 -8.867 -20.845 1.00 97.56 100 TYR A CA 1
ATOM 805 C C . TYR A 1 100 ? 18.898 -9.767 -22.016 1.00 97.56 100 TYR A C 1
ATOM 807 O O . TYR A 1 100 ? 18.051 -9.369 -22.811 1.00 97.56 100 TYR A O 1
ATOM 815 N N . LYS A 1 101 ? 19.425 -10.994 -22.141 1.00 97.44 101 LYS A N 1
ATOM 816 C CA . LYS A 1 101 ? 19.014 -11.936 -23.200 1.00 97.44 101 LYS A CA 1
ATOM 817 C C . LYS A 1 101 ? 17.616 -12.509 -22.986 1.00 97.44 101 LYS A C 1
ATOM 819 O O . LYS A 1 101 ? 17.013 -13.037 -23.916 1.00 97.44 101 LYS A O 1
ATOM 824 N N . TYR A 1 102 ? 17.112 -12.442 -21.759 1.00 98.12 102 TYR A N 1
ATOM 825 C CA . TYR A 1 102 ? 15.866 -13.091 -21.364 1.00 98.12 102 TYR A CA 1
ATOM 826 C C . TYR A 1 102 ? 14.727 -12.109 -21.117 1.00 98.12 102 TYR A C 1
ATOM 828 O O . TYR A 1 102 ? 13.614 -12.544 -20.823 1.00 98.12 102 TYR A O 1
ATOM 836 N N . ILE A 1 103 ? 14.971 -10.802 -21.199 1.00 97.81 103 ILE A N 1
ATOM 837 C CA . ILE A 1 103 ? 13.970 -9.775 -20.920 1.00 97.81 103 ILE A CA 1
ATOM 838 C C . ILE A 1 103 ? 14.290 -8.497 -21.689 1.00 97.81 103 ILE A C 1
ATOM 840 O O . ILE A 1 103 ? 15.440 -8.069 -21.739 1.00 97.81 103 ILE A O 1
ATOM 844 N N . ASN A 1 104 ? 13.261 -7.870 -22.254 1.00 98.12 104 ASN A N 1
ATOM 845 C CA . ASN A 1 104 ? 13.407 -6.583 -22.922 1.00 98.12 104 ASN A CA 1
ATOM 846 C C . ASN A 1 104 ? 13.058 -5.452 -21.955 1.00 98.12 104 ASN A C 1
ATOM 848 O O . ASN A 1 104 ? 12.179 -5.606 -21.104 1.00 98.12 104 ASN A O 1
ATOM 852 N N . ILE A 1 105 ? 13.682 -4.291 -22.116 1.00 97.88 105 ILE A N 1
ATOM 853 C CA . ILE A 1 105 ? 13.420 -3.115 -21.288 1.00 97.88 105 ILE A CA 1
ATOM 854 C C . ILE A 1 105 ? 13.129 -1.865 -22.113 1.00 97.88 105 ILE A C 1
ATOM 856 O O . ILE A 1 105 ? 13.666 -1.658 -23.198 1.00 97.88 105 ILE A O 1
ATOM 860 N N . GLY A 1 106 ? 12.251 -1.022 -21.579 1.00 97.94 106 GLY A N 1
ATOM 861 C CA . GLY A 1 106 ? 12.042 0.346 -22.034 1.00 97.94 106 GLY A CA 1
ATOM 862 C C . GLY A 1 106 ? 12.492 1.322 -20.955 1.00 97.94 106 GLY A C 1
ATOM 863 O O . GLY A 1 106 ? 11.931 1.302 -19.858 1.00 97.94 106 GLY A O 1
ATOM 864 N N . ILE A 1 107 ? 13.476 2.174 -21.253 1.00 97.44 107 ILE A N 1
ATOM 865 C CA . ILE A 1 107 ? 13.903 3.242 -20.334 1.00 97.44 107 ILE A CA 1
ATOM 866 C C . ILE A 1 107 ? 13.004 4.444 -20.591 1.00 97.44 107 ILE A C 1
ATOM 868 O O . ILE A 1 107 ? 13.213 5.197 -21.544 1.00 97.44 107 ILE A O 1
ATOM 872 N N . ALA A 1 108 ? 11.966 4.581 -19.762 1.00 95.50 108 ALA A N 1
ATOM 873 C CA . ALA A 1 108 ? 11.036 5.694 -19.840 1.00 95.50 108 ALA A CA 1
ATOM 874 C C . ALA A 1 108 ? 11.489 6.852 -18.947 1.00 95.50 108 ALA A C 1
ATOM 876 O O . ALA A 1 108 ? 11.207 6.869 -17.747 1.00 95.50 108 ALA A O 1
ATOM 877 N N . SER A 1 109 ? 12.185 7.825 -19.536 1.00 92.94 109 SER A N 1
ATOM 878 C CA . SER A 1 109 ? 12.655 9.022 -18.835 1.00 92.94 109 SER A CA 1
ATOM 879 C C . SER A 1 109 ? 12.760 10.212 -19.786 1.00 92.94 109 SER A C 1
ATOM 881 O O . SER A 1 109 ? 12.905 10.056 -20.995 1.00 92.94 109 SER A O 1
ATOM 883 N N . HIS A 1 110 ? 12.695 11.415 -19.219 1.00 91.94 110 HIS A N 1
ATOM 884 C CA . HIS A 1 110 ? 13.072 12.661 -19.890 1.00 91.94 110 HIS A CA 1
ATOM 885 C C . HIS A 1 110 ? 14.356 13.267 -19.301 1.00 91.94 110 HIS A C 1
ATOM 887 O O . HIS A 1 110 ? 14.814 14.314 -19.757 1.00 91.94 110 HIS A O 1
ATOM 893 N N . ASN A 1 111 ? 14.942 12.626 -18.285 1.00 92.12 111 ASN A N 1
ATOM 894 C CA . ASN A 1 111 ? 16.194 13.060 -17.689 1.00 92.12 111 ASN A CA 1
ATOM 895 C C . ASN A 1 111 ? 17.369 12.608 -18.559 1.00 92.12 111 ASN A C 1
ATOM 897 O O . ASN A 1 111 ? 17.686 11.422 -18.628 1.00 92.12 111 ASN A O 1
ATOM 901 N N . ILE A 1 112 ? 18.043 13.564 -19.198 1.00 92.69 112 ILE A N 1
ATOM 902 C CA . ILE A 1 112 ? 19.153 13.284 -20.118 1.00 92.69 112 ILE A CA 1
ATOM 903 C C . ILE A 1 112 ? 20.333 12.576 -19.442 1.00 92.69 112 ILE A C 1
ATOM 905 O O . ILE A 1 112 ? 21.023 11.813 -20.109 1.00 92.69 112 ILE A O 1
ATOM 909 N N . PHE A 1 113 ? 20.555 12.786 -18.138 1.00 94.88 113 PHE A N 1
ATOM 910 C CA . PHE A 1 113 ? 21.618 12.092 -17.408 1.00 94.88 113 PHE A CA 1
ATOM 911 C C . PHE A 1 113 ? 21.304 10.599 -17.274 1.00 94.88 113 PHE A C 1
ATOM 913 O O . PHE A 1 113 ? 22.163 9.767 -17.552 1.00 94.88 113 PHE A O 1
ATOM 920 N N . GLU A 1 114 ? 20.059 10.257 -16.931 1.00 94.88 114 GLU A N 1
ATOM 921 C CA . GLU A 1 114 ? 19.591 8.864 -16.860 1.00 94.88 114 GLU A CA 1
ATOM 922 C C . GLU A 1 114 ? 19.602 8.196 -18.234 1.00 94.88 114 GLU A C 1
ATOM 924 O O . GLU A 1 114 ? 20.066 7.068 -18.363 1.00 94.88 114 GLU A O 1
ATOM 929 N N . ILE A 1 115 ? 19.132 8.900 -19.268 1.00 95.44 115 ILE A N 1
ATOM 930 C CA . ILE A 1 115 ? 19.109 8.402 -20.649 1.00 95.44 115 ILE A CA 1
ATOM 931 C C . ILE A 1 115 ? 20.532 8.103 -21.133 1.00 95.44 115 ILE A C 1
ATOM 933 O O . ILE A 1 115 ? 20.797 7.006 -21.625 1.00 95.44 115 ILE A O 1
ATOM 937 N N . ALA A 1 116 ? 21.456 9.057 -20.968 1.00 95.88 116 ALA A N 1
ATOM 938 C CA . ALA A 1 116 ? 22.846 8.899 -21.385 1.00 95.88 116 ALA A CA 1
ATOM 939 C C . ALA A 1 116 ? 23.546 7.777 -20.609 1.00 95.88 116 ALA A C 1
ATOM 941 O O . ALA A 1 116 ? 24.260 6.969 -21.204 1.00 95.88 116 ALA A O 1
ATOM 942 N N . TYR A 1 117 ? 23.313 7.691 -19.298 1.00 97.44 117 TYR A N 1
ATOM 943 C CA . TYR A 1 117 ? 23.846 6.620 -18.465 1.00 97.44 117 TYR A CA 1
ATOM 944 C C . TYR A 1 117 ? 23.329 5.249 -18.896 1.00 97.44 117 TYR A C 1
ATOM 946 O O . TYR A 1 117 ? 24.131 4.350 -19.147 1.00 97.44 117 TYR A O 1
ATOM 954 N N . ALA A 1 118 ? 22.010 5.099 -19.042 1.00 97.12 118 ALA A N 1
ATOM 955 C CA . ALA A 1 118 ? 21.404 3.835 -19.431 1.00 97.12 118 ALA A CA 1
ATOM 956 C C . ALA A 1 118 ? 21.901 3.376 -20.803 1.00 97.12 118 ALA A C 1
ATOM 958 O O . ALA A 1 118 ? 22.355 2.243 -20.937 1.00 97.12 118 ALA A O 1
ATOM 959 N N . TYR A 1 119 ? 21.899 4.267 -21.798 1.00 97.62 119 TYR A N 1
ATOM 960 C CA . TYR A 1 119 ? 22.385 3.949 -23.138 1.00 97.62 119 TYR A CA 1
ATOM 961 C C . TYR A 1 119 ? 23.860 3.528 -23.137 1.00 97.62 119 TYR A C 1
ATOM 963 O O . TYR A 1 119 ? 24.209 2.525 -23.754 1.00 97.62 119 TYR A O 1
ATOM 971 N N . THR A 1 120 ? 24.712 4.241 -22.391 1.00 97.62 120 THR A N 1
ATOM 972 C CA . THR A 1 120 ? 26.141 3.908 -22.270 1.00 97.62 120 THR A CA 1
ATOM 973 C C . THR A 1 120 ? 26.323 2.512 -21.675 1.00 97.62 120 THR A C 1
ATOM 975 O O . THR A 1 120 ? 26.959 1.664 -22.296 1.00 97.62 120 THR A O 1
ATOM 978 N N . ARG A 1 121 ? 25.694 2.227 -20.527 1.00 97.81 121 ARG A N 1
ATOM 979 C CA . ARG A 1 121 ? 25.813 0.930 -19.837 1.00 97.81 121 ARG A CA 1
ATOM 980 C C . ARG A 1 121 ? 25.267 -0.232 -20.676 1.00 97.81 121 ARG A C 1
ATOM 982 O O . ARG A 1 121 ? 25.869 -1.302 -20.711 1.00 97.81 121 ARG A O 1
ATOM 989 N N . ILE A 1 122 ? 24.148 -0.025 -21.371 1.00 97.62 122 ILE A N 1
ATOM 990 C CA . ILE A 1 122 ? 23.538 -1.028 -22.259 1.00 97.62 122 ILE A CA 1
ATOM 991 C C . ILE A 1 122 ? 24.433 -1.288 -23.478 1.00 97.62 122 ILE A C 1
ATOM 993 O O . ILE A 1 122 ? 24.623 -2.443 -23.864 1.00 97.62 122 ILE A O 1
ATOM 997 N N . SER A 1 123 ? 25.010 -0.236 -24.067 1.00 97.38 123 SER A N 1
ATOM 998 C CA . SER A 1 123 ? 25.936 -0.356 -25.195 1.00 97.38 123 SER A CA 1
ATOM 999 C C . SER A 1 123 ? 27.215 -1.095 -24.801 1.00 97.38 123 SER A C 1
ATOM 1001 O O . SER A 1 123 ? 27.653 -1.973 -25.539 1.00 97.38 123 SER A O 1
ATOM 1003 N N . GLU A 1 124 ? 27.801 -0.780 -23.643 1.00 97.12 124 GLU A N 1
ATOM 1004 C CA . GLU A 1 124 ? 28.990 -1.464 -23.111 1.00 97.12 124 GLU A CA 1
ATOM 1005 C C . GLU A 1 124 ? 28.736 -2.956 -22.856 1.00 97.12 124 GLU A C 1
ATOM 1007 O O . GLU A 1 124 ? 29.621 -3.782 -23.072 1.00 97.12 124 GLU A O 1
ATOM 1012 N N . ALA A 1 125 ? 27.516 -3.315 -22.449 1.00 96.88 125 ALA A N 1
ATOM 1013 C CA . ALA A 1 125 ? 27.098 -4.702 -22.251 1.00 96.88 125 ALA A CA 1
ATOM 1014 C C . ALA A 1 125 ? 26.741 -5.444 -23.558 1.00 96.88 125 ALA A C 1
ATOM 1016 O O . ALA A 1 125 ? 26.484 -6.649 -23.521 1.00 96.88 125 ALA A O 1
ATOM 1017 N N . GLY A 1 126 ? 26.691 -4.749 -24.703 1.00 96.75 126 GLY A N 1
ATOM 1018 C CA . GLY A 1 126 ? 26.243 -5.317 -25.979 1.00 96.75 126 GLY A CA 1
ATOM 1019 C C . GLY A 1 126 ? 24.753 -5.682 -26.000 1.00 96.75 126 GLY A C 1
ATOM 1020 O O . GLY A 1 126 ? 24.360 -6.619 -26.688 1.00 96.75 126 GLY A O 1
ATOM 1021 N N . ALA A 1 127 ? 23.926 -4.969 -25.229 1.00 97.25 127 ALA A N 1
ATOM 1022 C CA . ALA A 1 127 ? 22.529 -5.315 -24.952 1.00 97.25 127 ALA A CA 1
ATOM 1023 C C . ALA A 1 127 ? 21.498 -4.416 -25.673 1.00 97.25 127 ALA A C 1
ATOM 1025 O O . ALA A 1 127 ? 20.336 -4.361 -25.267 1.00 97.25 127 ALA A O 1
ATOM 1026 N N . LEU A 1 128 ? 21.906 -3.695 -26.726 1.00 97.12 128 LEU A N 1
ATOM 1027 C CA . LEU A 1 128 ? 21.058 -2.714 -27.424 1.00 97.12 128 LEU A CA 1
ATOM 1028 C C . LEU A 1 128 ? 19.772 -3.327 -28.009 1.00 97.12 128 LEU A C 1
ATOM 1030 O O . LEU A 1 128 ? 18.720 -2.697 -27.948 1.00 97.12 128 LEU A O 1
ATOM 1034 N N . ASP A 1 129 ? 19.820 -4.572 -28.488 1.00 96.25 129 ASP A N 1
ATOM 1035 C CA . ASP A 1 129 ? 18.655 -5.259 -29.075 1.00 96.25 129 ASP A CA 1
ATOM 1036 C C . ASP A 1 129 ? 17.535 -5.547 -28.057 1.00 96.25 129 ASP A C 1
ATOM 1038 O O . ASP A 1 129 ? 16.370 -5.729 -28.422 1.00 96.25 129 ASP A O 1
ATOM 1042 N N . SER A 1 130 ? 17.870 -5.573 -26.765 1.00 95.44 130 SER A N 1
ATOM 1043 C CA . SER A 1 130 ? 16.919 -5.796 -25.669 1.00 95.44 130 SER A CA 1
ATOM 1044 C C . SER A 1 130 ? 16.337 -4.491 -25.121 1.00 95.44 130 SER A C 1
ATOM 1046 O O . SER A 1 130 ? 15.618 -4.508 -24.120 1.00 95.44 130 SER A O 1
ATOM 1048 N N . PHE A 1 131 ? 16.635 -3.352 -25.743 1.00 97.12 131 PHE A N 1
ATOM 1049 C CA . PHE A 1 131 ? 16.400 -2.024 -25.195 1.00 97.12 131 PHE A CA 1
ATOM 1050 C C . PHE A 1 131 ? 15.630 -1.118 -26.168 1.00 97.12 131 PHE A C 1
ATOM 1052 O O . PHE A 1 131 ? 15.784 -1.217 -27.379 1.00 97.12 131 PHE A O 1
ATOM 1059 N N . THR A 1 132 ? 14.816 -0.201 -25.638 1.00 97.94 132 THR A N 1
ATOM 1060 C CA . THR A 1 132 ? 14.265 0.947 -26.380 1.00 97.94 132 THR A CA 1
ATOM 1061 C C . THR A 1 132 ? 14.240 2.195 -25.502 1.00 97.94 132 THR A C 1
ATOM 1063 O O . THR A 1 132 ? 13.902 2.103 -24.313 1.00 97.94 132 THR A O 1
ATOM 1066 N N . PHE A 1 133 ? 14.457 3.371 -26.089 1.00 98.06 133 PHE A N 1
ATOM 1067 C CA . PHE A 1 133 ? 14.067 4.626 -25.449 1.00 98.06 133 PHE A CA 1
ATOM 1068 C C . PHE A 1 133 ? 12.541 4.720 -25.380 1.00 98.06 133 PHE A C 1
ATOM 1070 O O . PHE A 1 133 ? 11.849 4.338 -26.325 1.00 98.06 133 PHE A O 1
ATOM 1077 N N . GLU A 1 134 ? 11.996 5.251 -24.285 1.00 96.94 134 GLU A N 1
ATOM 1078 C CA . GLU A 1 134 ? 10.568 5.563 -24.198 1.00 96.94 134 GLU A CA 1
ATOM 1079 C C . GLU A 1 134 ? 10.343 6.972 -23.636 1.00 96.94 134 GLU A C 1
ATOM 1081 O O . GLU A 1 134 ? 10.936 7.360 -22.634 1.00 96.94 134 GLU A O 1
ATOM 1086 N N . MET A 1 135 ? 9.470 7.761 -24.260 1.00 94.81 135 MET A N 1
ATOM 1087 C CA . MET A 1 135 ? 9.198 9.143 -23.834 1.00 94.81 135 MET A CA 1
ATOM 1088 C C . MET A 1 135 ? 7.716 9.476 -23.969 1.00 94.81 135 MET A C 1
ATOM 1090 O O . MET A 1 135 ? 6.987 8.818 -24.706 1.00 94.81 135 MET A O 1
ATOM 1094 N N . LEU A 1 136 ? 7.248 10.495 -23.251 1.00 91.88 136 LEU A N 1
ATOM 1095 C CA . LEU A 1 136 ? 5.939 11.093 -23.506 1.00 91.88 136 LEU A CA 1
ATOM 1096 C C . LEU A 1 136 ? 5.999 11.938 -24.783 1.00 91.88 136 LEU A C 1
ATOM 1098 O O . LEU A 1 136 ? 6.928 12.731 -24.973 1.00 91.88 136 LEU A O 1
ATOM 1102 N N . GLU A 1 137 ? 4.998 11.775 -25.644 1.00 90.56 137 GLU A N 1
ATOM 1103 C CA . GLU A 1 137 ? 4.830 12.622 -26.821 1.00 90.56 137 GLU A CA 1
ATOM 1104 C C . GLU A 1 137 ? 4.616 14.091 -26.408 1.00 90.56 137 GLU A C 1
ATOM 1106 O O . GLU A 1 137 ? 3.955 14.386 -25.413 1.00 90.56 137 GLU A O 1
ATOM 1111 N N . GLY A 1 138 ? 5.208 15.025 -27.160 1.00 85.62 138 GLY A N 1
ATOM 1112 C CA . GLY A 1 138 ? 4.975 16.466 -26.996 1.00 85.62 138 GLY A CA 1
ATOM 1113 C C . GLY A 1 138 ? 5.756 17.166 -25.876 1.00 85.62 138 GLY A C 1
ATOM 1114 O O . GLY A 1 138 ? 5.658 18.383 -25.759 1.00 85.62 138 GLY A O 1
ATOM 1115 N N . MET A 1 139 ? 6.563 16.456 -25.076 1.00 84.25 139 MET A N 1
ATOM 1116 C CA . MET A 1 139 ? 7.292 17.074 -23.952 1.00 84.25 139 MET A CA 1
ATOM 1117 C C . MET A 1 139 ? 8.694 17.590 -24.298 1.00 84.25 139 MET A C 1
ATOM 1119 O O . MET A 1 139 ? 9.045 18.711 -23.947 1.00 84.25 139 MET A O 1
ATOM 1123 N N . SER A 1 140 ? 9.519 16.777 -24.961 1.00 85.31 140 SER A N 1
ATOM 1124 C CA . SER A 1 140 ? 10.900 17.140 -25.312 1.00 85.31 140 SER A CA 1
ATOM 1125 C C . SER A 1 140 ? 11.196 16.758 -26.761 1.00 85.31 140 SER A C 1
ATOM 1127 O O . SER A 1 140 ? 11.875 15.771 -27.049 1.00 85.31 140 SER A O 1
ATOM 1129 N N . LEU A 1 141 ? 10.623 17.530 -27.691 1.00 87.06 141 LEU A N 1
ATOM 1130 C CA . LEU A 1 141 ? 10.678 17.250 -29.132 1.00 87.06 141 LEU A CA 1
ATOM 1131 C C . LEU A 1 141 ? 12.119 17.146 -29.649 1.00 87.06 141 LEU A C 1
ATOM 1133 O O . LEU A 1 141 ? 12.452 16.181 -30.325 1.00 87.06 141 LEU A O 1
ATOM 1137 N N . GLN A 1 142 ? 13.001 18.074 -29.263 1.00 89.12 142 GLN A N 1
ATOM 1138 C CA . GLN A 1 142 ? 14.398 18.026 -29.702 1.00 89.12 142 GLN A CA 1
ATOM 1139 C C . GLN A 1 142 ? 15.131 16.790 -29.163 1.00 89.12 142 GLN A C 1
ATOM 1141 O O . GLN A 1 142 ? 15.837 16.126 -29.913 1.00 89.12 142 GLN A O 1
ATOM 1146 N N . CYS A 1 143 ? 14.961 16.456 -27.878 1.00 91.19 143 CYS A N 1
ATOM 1147 C CA . CYS A 1 143 ? 15.619 15.285 -27.294 1.00 91.19 143 CYS A CA 1
ATOM 1148 C C . CYS A 1 143 ? 15.105 13.992 -27.931 1.00 91.19 143 CYS A C 1
ATOM 1150 O O . CYS A 1 143 ? 15.906 13.181 -28.379 1.00 91.19 143 CYS A O 1
ATOM 1152 N N . SER A 1 144 ? 13.783 13.834 -28.042 1.00 93.81 144 SER A N 1
ATOM 1153 C CA . SER A 1 144 ? 13.178 12.667 -28.697 1.00 93.81 144 SER A CA 1
ATOM 1154 C C . SER A 1 144 ? 13.640 12.507 -30.151 1.00 93.81 144 SER A C 1
ATOM 1156 O O . SER A 1 144 ? 13.962 11.398 -30.566 1.00 93.81 144 SER A O 1
ATOM 1158 N N . TYR A 1 145 ? 13.766 13.603 -30.904 1.00 94.31 145 TYR A N 1
ATOM 1159 C CA . TYR A 1 145 ? 14.292 13.568 -32.268 1.00 94.31 145 TYR A CA 1
ATOM 1160 C C . TYR A 1 145 ? 15.760 13.126 -32.348 1.00 94.31 145 TYR A C 1
ATOM 1162 O O . TYR A 1 145 ? 16.119 12.384 -33.256 1.00 94.31 145 TYR A O 1
ATOM 1170 N N . GLU A 1 146 ? 16.624 13.555 -31.425 1.00 94.88 146 GLU A N 1
ATOM 1171 C CA . GLU A 1 146 ? 18.017 13.089 -31.426 1.00 94.88 146 GLU A CA 1
ATOM 1172 C C . GLU A 1 146 ? 18.133 11.627 -30.977 1.00 94.88 146 GLU A C 1
ATOM 1174 O O . GLU A 1 146 ? 18.883 10.861 -31.579 1.00 94.88 146 GLU A O 1
ATOM 1179 N N . LEU A 1 147 ? 17.348 11.201 -29.982 1.00 95.56 147 LEU A N 1
ATOM 1180 C CA . LEU A 1 147 ? 17.357 9.813 -29.515 1.00 95.56 147 LEU A CA 1
ATOM 1181 C C . LEU A 1 147 ? 16.863 8.830 -30.579 1.00 95.56 147 LEU A C 1
ATOM 1183 O O . LEU A 1 147 ? 17.435 7.749 -30.696 1.00 95.56 147 LEU A O 1
ATOM 1187 N N . SER A 1 148 ? 15.872 9.209 -31.394 1.00 95.75 148 SER A N 1
ATOM 1188 C CA . SER A 1 148 ? 15.362 8.349 -32.473 1.00 95.75 148 SER A CA 1
ATOM 1189 C C . SER A 1 148 ? 16.372 8.096 -33.596 1.00 95.75 148 SER A C 1
ATOM 1191 O O . SER A 1 148 ? 16.226 7.133 -34.344 1.00 95.75 148 SER A O 1
ATOM 1193 N N . LYS A 1 149 ? 17.413 8.933 -33.718 1.00 97.00 149 LYS A N 1
ATOM 1194 C CA . LYS A 1 149 ? 18.542 8.689 -34.632 1.00 97.00 149 LYS A CA 1
ATOM 1195 C C . LYS A 1 149 ? 19.576 7.730 -34.048 1.00 97.00 149 LYS A C 1
ATOM 1197 O O . LYS A 1 149 ? 20.369 7.174 -34.801 1.00 97.00 149 LYS A O 1
ATOM 1202 N N . MET A 1 150 ? 19.620 7.602 -32.722 1.00 96.00 150 MET A N 1
ATOM 1203 C CA . MET A 1 150 ? 20.606 6.786 -32.016 1.00 96.00 150 MET A CA 1
ATOM 1204 C C . MET A 1 150 ? 20.127 5.347 -31.831 1.00 96.00 150 MET A C 1
ATOM 1206 O O . MET A 1 150 ? 20.927 4.429 -31.975 1.00 96.00 150 MET A O 1
ATOM 1210 N N . HIS A 1 151 ? 18.848 5.154 -31.496 1.00 96.88 151 HIS A N 1
ATOM 1211 C CA . HIS A 1 151 ? 18.247 3.838 -31.262 1.00 96.88 151 HIS A CA 1
ATOM 1212 C C . HIS A 1 151 ? 16.715 3.903 -31.348 1.00 96.88 151 HIS A C 1
ATOM 1214 O O . HIS A 1 151 ? 16.133 4.987 -31.413 1.00 96.88 151 HIS A O 1
ATOM 1220 N N . ASP A 1 152 ? 16.054 2.747 -31.281 1.00 97.19 152 ASP A N 1
ATOM 1221 C CA . ASP A 1 152 ? 14.594 2.648 -31.259 1.00 97.19 152 ASP A CA 1
ATOM 1222 C C . ASP A 1 152 ? 13.973 3.491 -30.131 1.00 97.19 152 ASP A C 1
ATOM 1224 O O . ASP A 1 152 ? 14.304 3.343 -28.948 1.00 97.19 152 ASP A O 1
ATOM 1228 N N . LEU A 1 153 ? 13.017 4.343 -30.512 1.00 97.06 153 LEU A N 1
ATOM 1229 C CA . LEU A 1 153 ? 12.254 5.215 -29.623 1.00 97.06 153 LEU A CA 1
ATOM 1230 C C . LEU A 1 153 ? 10.758 4.910 -29.716 1.00 97.06 153 LEU A C 1
ATOM 1232 O O . LEU A 1 153 ? 10.173 4.917 -30.798 1.00 97.06 153 LEU A O 1
ATOM 1236 N N . ILE A 1 154 ? 10.119 4.739 -28.560 1.00 96.62 154 ILE A N 1
ATOM 1237 C CA . ILE A 1 154 ? 8.665 4.628 -28.437 1.00 96.62 154 ILE A CA 1
ATOM 1238 C C . ILE A 1 154 ? 8.111 5.883 -27.765 1.00 96.62 154 ILE A C 1
ATOM 1240 O O . ILE A 1 154 ? 8.469 6.217 -26.633 1.00 96.62 154 ILE A O 1
ATOM 1244 N N . LEU A 1 155 ? 7.181 6.553 -28.444 1.00 95.62 155 LEU A N 1
ATOM 1245 C CA . LEU A 1 155 ? 6.435 7.674 -27.882 1.00 95.62 155 LEU A CA 1
ATOM 1246 C C . LEU A 1 155 ? 5.121 7.182 -27.273 1.00 95.62 155 LEU A C 1
ATOM 1248 O O . LEU A 1 155 ? 4.335 6.487 -27.912 1.00 95.62 155 LEU A O 1
ATOM 1252 N N . TYR A 1 156 ? 4.887 7.542 -26.015 1.00 93.50 156 TYR A N 1
ATOM 1253 C CA . TYR A 1 156 ? 3.603 7.357 -25.360 1.00 93.50 156 TYR A CA 1
ATOM 1254 C C . TYR A 1 156 ? 2.683 8.509 -25.760 1.00 93.50 156 TYR A C 1
ATOM 1256 O O . TYR A 1 156 ? 2.882 9.642 -25.311 1.00 93.50 156 TYR A O 1
ATOM 1264 N N . ALA A 1 157 ? 1.707 8.177 -26.602 1.00 91.50 157 ALA A N 1
ATOM 1265 C CA . ALA A 1 157 ? 0.744 9.077 -27.220 1.00 91.50 157 ALA A CA 1
ATOM 1266 C C . ALA A 1 157 ? -0.656 8.834 -26.622 1.00 91.50 157 ALA A C 1
ATOM 1268 O O . ALA A 1 157 ? -1.326 7.870 -27.005 1.00 91.50 157 ALA A O 1
ATOM 1269 N N . PRO A 1 158 ? -1.105 9.635 -25.639 1.00 87.19 158 PRO A N 1
ATOM 1270 C CA . PRO A 1 158 ? -2.475 9.559 -25.148 1.00 87.19 158 PRO A CA 1
ATOM 1271 C C . PRO A 1 158 ? -3.449 9.984 -26.251 1.00 87.19 158 PRO A C 1
ATOM 1273 O O . PRO A 1 158 ? -3.302 11.059 -26.825 1.00 87.19 158 PRO A O 1
ATOM 1276 N N . VAL A 1 159 ? -4.470 9.168 -26.504 1.00 88.00 159 VAL A N 1
ATOM 1277 C CA . VAL A 1 159 ? -5.547 9.475 -27.454 1.00 88.00 159 VAL A CA 1
ATOM 1278 C C . VAL A 1 159 ? -6.874 9.384 -26.709 1.00 88.00 159 VAL A C 1
ATOM 1280 O O . VAL A 1 159 ? -7.103 8.424 -25.973 1.00 88.00 159 VAL A O 1
ATOM 1283 N N . CYS A 1 160 ? -7.743 10.374 -26.885 1.00 86.88 160 CYS A N 1
ATOM 1284 C CA . CYS A 1 160 ? -9.119 10.342 -26.400 1.00 86.88 160 CYS A CA 1
ATOM 1285 C C . CYS A 1 160 ? -10.077 10.681 -27.543 1.00 86.88 160 CYS A C 1
ATOM 1287 O O . CYS A 1 160 ? -9.719 11.416 -28.464 1.00 86.88 160 CYS A O 1
ATOM 1289 N N . ASP A 1 161 ? -11.293 10.150 -27.476 1.00 88.94 161 ASP A N 1
ATOM 1290 C CA . ASP A 1 161 ? -12.380 10.627 -28.324 1.00 88.94 161 ASP A CA 1
ATOM 1291 C C . ASP A 1 161 ? -12.950 11.951 -27.778 1.00 88.94 161 ASP A C 1
ATOM 1293 O O . ASP A 1 161 ? -12.591 12.420 -26.693 1.00 88.94 161 ASP A O 1
ATOM 1297 N N . GLU A 1 162 ? -13.841 12.567 -28.552 1.00 88.12 162 GLU A N 1
ATOM 1298 C CA . GLU A 1 162 ? -14.489 13.827 -28.181 1.00 88.12 162 GLU A CA 1
ATOM 1299 C C . GLU A 1 162 ? -15.336 13.691 -26.904 1.00 88.12 162 GLU A C 1
ATOM 1301 O O . GLU A 1 162 ? -15.341 14.590 -26.062 1.00 88.12 162 GLU A O 1
ATOM 1306 N N . ALA A 1 163 ? -15.990 12.540 -26.707 1.00 90.38 163 ALA A N 1
ATOM 1307 C CA . ALA A 1 163 ? -16.841 12.283 -25.546 1.00 90.38 163 ALA A CA 1
ATOM 1308 C C . ALA A 1 163 ? -16.051 12.276 -24.225 1.00 90.38 163 ALA A C 1
ATOM 1310 O O . ALA A 1 163 ? -16.579 12.655 -23.179 1.00 90.38 163 ALA A O 1
ATOM 1311 N N . HIS A 1 164 ? -14.776 11.890 -24.271 1.00 86.00 164 HIS A N 1
ATOM 1312 C CA . HIS A 1 164 ? -13.889 11.811 -23.115 1.00 86.00 164 HIS A CA 1
ATOM 1313 C C . HIS A 1 164 ? -12.851 12.941 -23.065 1.00 86.00 164 HIS A C 1
ATOM 1315 O O . HIS A 1 164 ? -11.873 12.831 -22.322 1.00 86.00 164 HIS A O 1
ATOM 1321 N N . PHE A 1 165 ? -13.051 14.047 -23.791 1.00 87.06 165 PHE A N 1
ATOM 1322 C CA . PHE A 1 165 ? -12.103 15.169 -23.824 1.00 87.06 165 PHE A CA 1
ATOM 1323 C C . PHE A 1 165 ? -11.770 15.731 -22.427 1.00 87.06 165 PHE A C 1
ATOM 1325 O O . PHE A 1 165 ? -10.624 16.081 -22.147 1.00 87.06 165 PHE A O 1
ATOM 1332 N N . ASN A 1 166 ? -12.728 15.725 -21.494 1.00 85.19 166 ASN A N 1
ATOM 1333 C CA . ASN A 1 166 ? -12.486 16.139 -20.106 1.00 85.19 166 ASN A CA 1
ATOM 1334 C C . ASN A 1 166 ? -11.390 15.305 -19.409 1.00 85.19 166 ASN A C 1
ATOM 1336 O O . ASN A 1 166 ? -10.642 15.836 -18.586 1.00 85.19 166 ASN A O 1
ATOM 1340 N N . ASN A 1 167 ? -11.222 14.030 -19.776 1.00 83.31 167 ASN A N 1
ATOM 1341 C CA . ASN A 1 167 ? -10.145 13.186 -19.250 1.00 83.31 167 ASN A CA 1
ATOM 1342 C C . ASN A 1 167 ? -8.766 13.651 -19.747 1.00 83.31 167 ASN A C 1
ATOM 1344 O O . ASN A 1 167 ? -7.781 13.543 -19.015 1.00 83.31 167 ASN A O 1
ATOM 1348 N N . ALA A 1 168 ? -8.686 14.210 -20.961 1.00 84.94 168 ALA A N 1
ATOM 1349 C CA . ALA A 1 168 ? -7.453 14.802 -21.476 1.00 84.94 168 ALA A CA 1
ATOM 1350 C C . ALA A 1 168 ? -7.067 16.073 -20.708 1.00 84.94 168 ALA A C 1
ATOM 1352 O O . ALA A 1 168 ? -5.883 16.293 -20.463 1.00 84.94 168 ALA A O 1
ATOM 1353 N N . ILE A 1 169 ? -8.045 16.866 -20.254 1.00 86.62 169 ILE A N 1
ATOM 1354 C CA . ILE A 1 169 ? -7.789 18.029 -19.391 1.00 86.62 169 ILE A CA 1
ATOM 1355 C C . ILE A 1 169 ? -7.223 17.591 -18.037 1.00 86.62 169 ILE A C 1
ATOM 1357 O O . ILE A 1 169 ? -6.207 18.129 -17.602 1.00 86.62 169 ILE A O 1
ATOM 1361 N N . ALA A 1 170 ? -7.807 16.574 -17.396 1.00 83.56 170 ALA A N 1
ATOM 1362 C CA . ALA A 1 170 ? -7.262 16.027 -16.150 1.00 83.56 170 ALA A CA 1
ATOM 1363 C C . ALA A 1 170 ? -5.831 15.484 -16.337 1.00 83.56 170 ALA A C 1
ATOM 1365 O O . ALA A 1 170 ? -4.945 15.733 -15.517 1.00 83.56 170 ALA A O 1
ATOM 1366 N N . TYR A 1 171 ? -5.576 14.798 -17.457 1.00 84.56 171 TYR A N 1
ATOM 1367 C CA . TYR A 1 171 ? -4.236 14.346 -17.823 1.00 84.56 171 TYR A CA 1
ATOM 1368 C C . TYR A 1 171 ? -3.256 15.517 -18.020 1.00 84.56 171 TYR A C 1
ATOM 1370 O O . TYR A 1 171 ? -2.126 15.447 -17.533 1.00 84.56 171 TYR A O 1
ATOM 1378 N N . LEU A 1 172 ? -3.684 16.594 -18.688 1.00 86.88 172 LEU A N 1
ATOM 1379 C CA . LEU A 1 172 ? -2.886 17.802 -18.899 1.00 86.88 172 LEU A CA 1
ATOM 1380 C C . LEU A 1 172 ? -2.514 18.471 -17.574 1.00 86.88 172 LEU A C 1
ATOM 1382 O O . LEU A 1 172 ? -1.346 18.799 -17.382 1.00 86.88 172 LEU A O 1
ATOM 1386 N N . VAL A 1 173 ? -3.470 18.631 -16.653 1.00 86.44 173 VAL A N 1
ATOM 1387 C CA . VAL A 1 173 ? -3.217 19.220 -15.326 1.00 86.44 173 VAL A CA 1
ATOM 1388 C C . VAL A 1 173 ? -2.128 18.440 -14.596 1.00 86.44 173 VAL A C 1
ATOM 1390 O O . VAL A 1 173 ? -1.153 19.040 -14.153 1.00 86.44 173 VAL A O 1
ATOM 1393 N N . ARG A 1 174 ? -2.219 17.105 -14.565 1.00 82.06 174 ARG A N 1
ATOM 1394 C CA . ARG A 1 174 ? -1.182 16.270 -13.944 1.00 82.06 174 ARG A CA 1
ATOM 1395 C C . ARG A 1 174 ? 0.185 16.441 -14.612 1.00 82.06 174 ARG A C 1
ATOM 1397 O O . ARG A 1 174 ? 1.200 16.500 -13.930 1.00 82.06 174 ARG A O 1
ATOM 1404 N N . ARG A 1 175 ? 0.238 16.537 -15.944 1.00 85.75 175 ARG A N 1
ATOM 1405 C CA . ARG A 1 175 ? 1.502 16.767 -16.667 1.00 85.75 175 ARG A CA 1
ATOM 1406 C C . ARG A 1 175 ? 2.101 18.143 -16.376 1.00 85.75 175 ARG A C 1
ATOM 1408 O O . ARG A 1 175 ? 3.322 18.257 -16.322 1.00 85.75 175 ARG A O 1
ATOM 1415 N N . LEU A 1 176 ? 1.278 19.177 -16.214 1.00 85.12 176 LEU A N 1
ATOM 1416 C CA . LEU A 1 176 ? 1.745 20.511 -15.829 1.00 85.12 176 LEU A CA 1
ATOM 1417 C C . LEU A 1 176 ? 2.296 20.511 -14.401 1.00 85.12 176 LEU A C 1
ATOM 1419 O O . LEU A 1 176 ? 3.385 21.034 -14.176 1.00 85.12 176 LEU A O 1
ATOM 1423 N N . ASP A 1 177 ? 1.582 19.883 -13.471 1.00 81.75 177 ASP A N 1
ATOM 1424 C CA . ASP A 1 177 ? 1.983 19.795 -12.066 1.00 81.75 177 ASP A CA 1
ATOM 1425 C C . ASP A 1 177 ? 3.316 19.045 -11.912 1.00 81.75 177 ASP A C 1
ATOM 1427 O O . ASP A 1 177 ? 4.311 19.599 -11.439 1.00 81.75 177 ASP A O 1
ATOM 1431 N N . GLU A 1 178 ? 3.409 17.841 -12.487 1.00 78.44 178 GLU A N 1
ATOM 1432 C CA . GLU A 1 178 ? 4.640 17.048 -12.479 1.00 78.44 178 GLU A CA 1
ATOM 1433 C C . GLU A 1 178 ? 5.830 17.827 -13.056 1.00 78.44 178 GLU A C 1
ATOM 1435 O O . GLU A 1 178 ? 6.905 17.839 -12.457 1.00 78.44 178 GLU A O 1
ATOM 1440 N N . ASN A 1 179 ? 5.665 18.488 -14.209 1.00 83.25 179 ASN A N 1
ATOM 1441 C CA . ASN A 1 179 ? 6.763 19.174 -14.900 1.00 83.25 179 ASN A CA 1
ATOM 1442 C C . ASN A 1 179 ? 7.198 20.487 -14.238 1.00 83.25 179 ASN A C 1
ATOM 1444 O O . ASN A 1 179 ? 8.280 20.985 -14.554 1.00 83.25 179 ASN A O 1
ATOM 1448 N N . THR A 1 180 ? 6.379 21.054 -13.351 1.00 84.75 180 THR A N 1
ATOM 1449 C CA . THR A 1 180 ? 6.686 22.304 -12.639 1.00 84.75 180 THR A CA 1
ATOM 1450 C C . THR A 1 180 ? 7.214 22.075 -11.223 1.00 84.75 180 THR A C 1
ATOM 1452 O O . THR A 1 180 ? 7.758 23.012 -10.633 1.00 84.75 180 THR A O 1
ATOM 1455 N N . SER A 1 181 ? 7.153 20.844 -10.704 1.00 83.75 181 SER A N 1
ATOM 1456 C CA . SER A 1 181 ? 7.734 20.459 -9.411 1.00 83.75 181 SER A CA 1
ATOM 1457 C C . SER A 1 181 ? 9.238 20.768 -9.313 1.00 83.75 181 SER A C 1
ATOM 1459 O O . SER A 1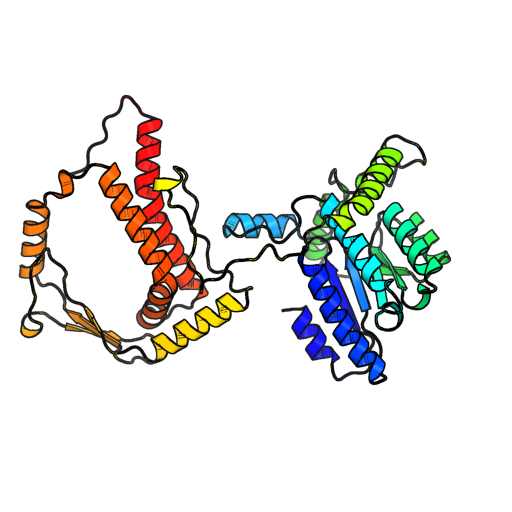 181 ? 9.985 20.635 -10.285 1.00 83.75 181 SER A O 1
ATOM 1461 N N . GLU A 1 182 ? 9.689 21.197 -8.128 1.00 83.81 182 GLU A N 1
ATOM 1462 C CA . GLU A 1 182 ? 11.085 21.581 -7.855 1.00 83.81 182 GLU A CA 1
ATOM 1463 C C . GLU A 1 182 ? 12.073 20.435 -8.071 1.00 83.81 182 GLU A C 1
ATOM 1465 O O . GLU A 1 182 ? 13.169 20.655 -8.581 1.00 83.81 182 GLU A O 1
ATOM 1470 N N . ASP A 1 183 ? 11.667 19.205 -7.768 1.00 78.06 183 ASP A N 1
ATOM 1471 C CA . ASP A 1 183 ? 12.530 18.028 -7.885 1.00 78.06 183 ASP A CA 1
ATOM 1472 C C . ASP A 1 183 ? 12.500 17.384 -9.283 1.00 78.06 183 ASP A C 1
ATOM 1474 O O . ASP A 1 183 ? 13.231 16.417 -9.551 1.00 78.06 183 ASP A O 1
ATOM 1478 N N . ASN A 1 184 ? 11.668 17.897 -10.200 1.00 84.50 184 ASN A N 1
ATOM 1479 C CA . ASN A 1 184 ? 11.558 17.362 -11.551 1.00 84.50 184 ASN A CA 1
ATOM 1480 C C . ASN A 1 184 ? 12.611 17.976 -12.484 1.00 84.50 184 ASN A C 1
ATOM 1482 O O . ASN A 1 184 ? 12.696 19.188 -12.674 1.00 84.50 184 ASN A O 1
ATOM 1486 N N . PHE A 1 185 ? 13.371 17.110 -13.156 1.00 87.50 185 PHE A N 1
ATOM 1487 C CA . PHE A 1 185 ? 14.350 17.499 -14.169 1.00 87.50 185 PHE A CA 1
ATOM 1488 C C . PHE A 1 185 ? 13.750 18.393 -15.273 1.00 87.50 185 PHE A C 1
ATOM 1490 O O . PHE A 1 185 ? 14.398 19.341 -15.725 1.00 87.50 185 PHE A O 1
ATOM 1497 N N . MET A 1 186 ? 12.499 18.137 -15.679 1.00 88.19 186 MET A N 1
ATOM 1498 C CA . MET A 1 186 ? 11.824 18.883 -16.748 1.00 88.19 186 MET A CA 1
ATOM 1499 C C . MET A 1 186 ? 11.668 20.374 -16.447 1.00 88.19 186 MET A C 1
ATOM 1501 O O . MET A 1 186 ? 11.729 21.176 -17.380 1.00 88.19 186 MET A O 1
ATOM 1505 N N . ARG A 1 187 ? 11.577 20.764 -15.169 1.00 87.62 187 ARG A N 1
ATOM 1506 C CA . ARG A 1 187 ? 11.544 22.171 -14.744 1.00 87.62 187 ARG A CA 1
ATOM 1507 C C . ARG A 1 187 ? 12.779 22.945 -15.208 1.00 87.62 187 ARG A C 1
ATOM 1509 O O . ARG A 1 187 ? 12.690 24.127 -15.533 1.00 87.62 187 ARG A O 1
ATOM 1516 N N . TYR A 1 188 ? 13.933 22.282 -15.242 1.00 86.56 188 TYR A N 1
ATOM 1517 C CA . TYR A 1 188 ? 15.219 22.892 -15.585 1.00 86.56 188 TYR A CA 1
ATOM 1518 C C . TYR A 1 188 ? 15.617 22.670 -17.044 1.00 86.56 188 TYR A C 1
ATOM 1520 O O . TYR A 1 188 ? 16.413 23.442 -17.576 1.00 86.56 188 TYR A O 1
ATOM 1528 N N . PHE A 1 189 ? 15.061 21.642 -17.690 1.00 85.62 189 PHE A N 1
ATOM 1529 C CA . PHE A 1 189 ? 15.490 21.148 -18.997 1.00 85.62 189 PHE A CA 1
ATOM 1530 C C . PHE A 1 189 ? 15.537 22.223 -20.095 1.00 85.62 189 PHE A C 1
ATOM 1532 O O . PHE A 1 189 ? 16.544 22.335 -20.790 1.00 85.62 189 PHE A O 1
ATOM 1539 N N . PHE A 1 190 ? 14.492 23.045 -20.238 1.00 82.56 190 PHE A N 1
ATOM 1540 C CA . PHE A 1 190 ? 14.372 23.984 -21.366 1.00 82.56 190 PHE A CA 1
ATOM 1541 C C . PHE A 1 190 ? 15.445 25.081 -21.403 1.00 82.56 190 PHE A C 1
ATOM 1543 O O . PHE A 1 190 ? 15.768 25.580 -22.477 1.00 82.56 190 PHE A O 1
ATOM 1550 N N . ASN A 1 191 ? 16.011 25.442 -20.249 1.00 83.31 191 ASN A N 1
ATOM 1551 C CA . ASN A 1 191 ? 17.046 26.474 -20.135 1.00 83.31 191 ASN A CA 1
ATOM 1552 C C . ASN A 1 191 ? 18.411 25.897 -19.739 1.00 83.31 191 ASN A C 1
ATOM 1554 O O . ASN A 1 191 ? 19.316 26.657 -19.392 1.00 83.31 191 ASN A O 1
ATOM 1558 N N . LEU A 1 192 ? 18.555 24.570 -19.759 1.00 88.06 192 LEU A N 1
ATOM 1559 C CA . LEU A 1 192 ? 19.736 23.882 -19.264 1.00 88.06 192 LEU A CA 1
ATOM 1560 C C . LEU A 1 192 ? 20.912 24.052 -20.232 1.00 88.06 192 LEU A C 1
ATOM 1562 O O . LEU A 1 192 ? 20.838 23.643 -21.391 1.00 88.06 192 LEU A O 1
ATOM 1566 N N . LYS A 1 193 ? 22.024 24.617 -19.754 1.00 92.00 193 LYS A N 1
ATOM 1567 C CA . LYS A 1 193 ? 23.279 24.721 -20.508 1.00 92.00 193 LYS A CA 1
ATOM 1568 C C . LYS A 1 193 ? 24.371 23.921 -19.821 1.00 92.00 193 LYS A C 1
ATOM 1570 O O . LYS A 1 193 ? 24.552 24.005 -18.610 1.00 92.00 193 LYS A O 1
ATOM 1575 N N . VAL A 1 194 ? 25.140 23.169 -20.608 1.00 93.06 194 VAL A N 1
ATOM 1576 C CA . VAL A 1 194 ? 26.258 22.371 -20.089 1.00 93.06 194 VAL A CA 1
ATOM 1577 C C . VAL A 1 194 ? 27.204 23.257 -19.275 1.00 93.06 194 VAL A C 1
ATOM 1579 O O . VAL A 1 194 ? 27.687 24.278 -19.760 1.00 93.06 194 VAL A O 1
ATOM 1582 N N . GLY A 1 195 ? 27.452 22.853 -18.029 1.00 93.75 195 GLY A N 1
ATOM 1583 C CA . GLY A 1 195 ? 28.334 23.549 -17.092 1.00 93.75 195 GLY A CA 1
ATOM 1584 C C . GLY A 1 195 ? 27.694 24.702 -16.315 1.00 93.75 195 GLY A C 1
ATOM 1585 O O . GLY A 1 195 ? 28.348 25.244 -15.424 1.00 93.75 195 GLY A O 1
ATOM 1586 N N . ASP A 1 196 ? 26.438 25.067 -16.590 1.00 94.94 196 ASP A N 1
ATOM 1587 C CA . ASP A 1 196 ? 25.736 26.078 -15.800 1.00 94.94 196 ASP A CA 1
ATOM 1588 C C . ASP A 1 196 ? 25.357 25.574 -14.391 1.00 94.94 196 ASP A C 1
ATOM 1590 O O . ASP A 1 196 ? 25.564 24.413 -14.022 1.00 94.94 196 ASP A O 1
ATOM 1594 N N . LYS A 1 197 ? 24.805 26.472 -13.566 1.00 94.25 197 LYS A N 1
ATOM 1595 C CA . LYS A 1 197 ? 24.409 26.150 -12.188 1.00 94.25 197 LYS A CA 1
ATOM 1596 C C . LYS A 1 197 ? 23.413 24.986 -12.126 1.00 94.25 197 LYS A C 1
ATOM 1598 O O . LYS A 1 197 ? 23.603 24.082 -11.317 1.00 94.25 197 LYS A O 1
ATOM 1603 N N . ASN A 1 198 ? 22.363 25.009 -12.946 1.00 91.88 198 ASN A N 1
ATOM 1604 C CA . ASN A 1 198 ? 21.311 23.994 -12.907 1.00 91.88 198 ASN A CA 1
ATOM 1605 C C . ASN A 1 198 ? 21.827 22.658 -13.450 1.00 91.88 198 ASN A C 1
ATOM 1607 O O . ASN A 1 198 ? 21.531 21.619 -12.871 1.00 91.88 198 ASN A O 1
ATOM 1611 N N . TRP A 1 199 ? 22.663 22.678 -14.488 1.00 94.44 199 TRP A N 1
ATOM 1612 C CA . TRP A 1 199 ? 23.351 21.507 -15.019 1.00 94.44 199 TRP A CA 1
ATOM 1613 C C . TRP A 1 199 ? 24.196 20.827 -13.951 1.00 94.44 199 TRP A C 1
ATOM 1615 O O . TRP A 1 199 ? 24.072 19.622 -13.753 1.00 94.44 199 TRP A O 1
ATOM 1625 N N . ASN A 1 200 ? 25.021 21.592 -13.231 1.00 95.12 200 ASN A N 1
ATOM 1626 C CA . ASN A 1 200 ? 25.857 21.035 -12.172 1.00 95.12 200 ASN A CA 1
ATOM 1627 C C . ASN A 1 200 ? 25.006 20.474 -11.025 1.00 95.12 200 ASN A C 1
ATOM 1629 O O . ASN A 1 200 ? 25.302 19.389 -10.543 1.00 95.12 200 ASN A O 1
ATOM 1633 N N . ILE A 1 201 ? 23.909 21.137 -10.640 1.00 93.19 201 ILE A N 1
ATOM 1634 C CA . ILE A 1 201 ? 22.976 20.598 -9.635 1.00 93.19 201 ILE A CA 1
ATOM 1635 C C . ILE A 1 201 ? 22.383 19.258 -10.097 1.00 93.19 201 ILE A C 1
ATOM 1637 O O . ILE A 1 201 ? 22.436 18.284 -9.351 1.00 93.19 201 ILE A O 1
ATOM 1641 N N . GLN A 1 202 ? 21.858 19.183 -11.324 1.00 93.62 202 GLN A N 1
ATOM 1642 C CA . GLN A 1 202 ? 21.265 17.950 -11.857 1.00 93.62 202 GLN A CA 1
ATOM 1643 C C . GLN A 1 202 ? 22.305 16.832 -12.018 1.00 93.62 202 GLN A C 1
ATOM 1645 O O . GLN A 1 202 ? 22.017 15.679 -11.701 1.00 93.62 202 GLN A O 1
ATOM 1650 N N . LYS A 1 203 ? 23.535 17.172 -12.424 1.00 95.12 203 LYS A N 1
ATOM 1651 C CA . LYS A 1 203 ? 24.671 16.245 -12.470 1.00 95.12 203 LYS A CA 1
ATOM 1652 C C . LYS A 1 203 ? 24.978 15.673 -11.085 1.00 95.12 203 LYS A C 1
ATOM 1654 O O . LYS A 1 203 ? 25.097 14.461 -10.952 1.00 95.12 203 LYS A O 1
ATOM 1659 N N . GLU A 1 204 ? 25.105 16.518 -10.064 1.00 95.94 204 GLU A N 1
ATOM 1660 C CA . GLU A 1 204 ? 25.404 16.070 -8.699 1.00 95.94 204 GLU A CA 1
ATOM 1661 C C . GLU A 1 204 ? 24.272 15.214 -8.116 1.00 95.94 204 GLU A C 1
ATOM 1663 O O . GLU A 1 204 ? 24.539 14.206 -7.467 1.00 95.94 204 GLU A O 1
ATOM 1668 N N . LEU A 1 205 ? 23.006 15.564 -8.377 1.00 94.12 205 LEU A N 1
ATOM 1669 C CA . LEU A 1 205 ? 21.860 14.728 -7.999 1.00 94.12 205 LEU A CA 1
ATOM 1670 C C . LEU A 1 205 ? 21.930 13.352 -8.669 1.00 94.12 205 LEU A C 1
ATOM 1672 O O . LEU A 1 205 ? 21.758 12.334 -8.004 1.00 94.12 205 LEU A O 1
ATOM 1676 N N . PHE A 1 206 ? 22.236 13.312 -9.965 1.00 95.75 206 PHE A N 1
ATOM 1677 C CA . PHE A 1 206 ? 22.409 12.058 -10.685 1.00 95.75 206 PHE A CA 1
ATOM 1678 C C . PHE A 1 206 ? 23.566 11.219 -10.113 1.00 95.75 206 PHE A C 1
ATOM 1680 O O . PHE A 1 206 ? 23.366 10.043 -9.816 1.00 95.75 206 PHE A O 1
ATOM 1687 N N . LEU A 1 207 ? 24.745 11.805 -9.879 1.00 97.19 207 LEU A N 1
ATOM 1688 C CA . LEU A 1 207 ? 25.893 11.087 -9.309 1.00 97.19 207 LEU A CA 1
ATOM 1689 C C . LEU A 1 207 ? 25.589 10.525 -7.914 1.00 97.19 207 LEU A C 1
ATOM 1691 O O . LEU A 1 207 ? 25.870 9.357 -7.651 1.00 97.19 207 LEU A O 1
ATOM 1695 N N . LYS A 1 208 ? 24.919 11.304 -7.058 1.00 96.62 208 LYS A N 1
ATOM 1696 C CA . LYS A 1 208 ? 24.453 10.833 -5.744 1.00 96.62 208 LYS A CA 1
ATOM 1697 C C . LYS A 1 208 ? 23.479 9.662 -5.850 1.00 96.62 208 LYS A C 1
ATOM 1699 O O . LYS A 1 208 ? 23.514 8.773 -5.005 1.00 96.62 208 LYS A O 1
ATOM 1704 N N . SER A 1 209 ? 22.640 9.624 -6.888 1.00 96.94 209 SER A N 1
ATOM 1705 C CA . SER A 1 209 ? 21.726 8.494 -7.099 1.00 96.94 209 SER A CA 1
ATOM 1706 C C . SER A 1 209 ? 22.477 7.193 -7.401 1.00 96.94 209 SER A C 1
ATOM 1708 O O . SER A 1 209 ? 22.034 6.114 -7.024 1.00 96.94 209 SER A O 1
ATOM 1710 N N . LEU A 1 210 ? 23.653 7.274 -8.032 1.00 97.75 210 LEU A N 1
ATOM 1711 C CA . LEU A 1 210 ? 24.494 6.101 -8.276 1.00 97.75 210 LEU A CA 1
ATOM 1712 C C . LEU A 1 210 ? 25.168 5.611 -6.990 1.00 97.75 210 LEU A C 1
ATOM 1714 O O . LEU A 1 210 ? 25.286 4.407 -6.768 1.00 97.75 210 LEU A O 1
ATOM 1718 N N . GLU A 1 211 ? 25.587 6.530 -6.120 1.00 97.25 211 GLU A N 1
ATOM 1719 C CA . GLU A 1 211 ? 26.140 6.188 -4.804 1.00 97.25 211 GLU A CA 1
ATOM 1720 C C . GLU A 1 211 ? 25.094 5.491 -3.918 1.00 97.25 211 GLU A C 1
ATOM 1722 O O . GLU A 1 211 ? 25.408 4.499 -3.251 1.00 97.25 211 GLU A O 1
ATOM 1727 N N . GLY A 1 212 ? 23.842 5.964 -3.973 1.00 96.75 212 GLY A N 1
ATOM 1728 C CA . GLY A 1 212 ? 22.716 5.453 -3.190 1.00 96.75 212 GLY A CA 1
ATOM 1729 C C . GLY A 1 212 ? 22.331 3.999 -3.482 1.00 96.75 212 GLY A C 1
ATOM 1730 O O . GLY A 1 212 ? 21.793 3.331 -2.598 1.00 96.75 212 GLY A O 1
ATOM 1731 N N . ILE A 1 213 ? 22.671 3.460 -4.662 1.00 97.12 213 ILE A N 1
ATOM 1732 C CA . ILE A 1 213 ? 22.375 2.067 -5.062 1.00 97.12 213 ILE A CA 1
ATOM 1733 C C . ILE A 1 213 ? 22.832 1.059 -3.995 1.00 97.12 213 ILE A C 1
ATOM 1735 O O . ILE A 1 213 ? 22.121 0.094 -3.696 1.00 97.12 213 ILE A O 1
ATOM 1739 N N . LYS A 1 214 ? 24.010 1.290 -3.398 1.00 94.94 214 LYS A N 1
ATOM 1740 C CA . LYS A 1 214 ? 24.661 0.365 -2.453 1.00 94.94 214 LYS A CA 1
ATOM 1741 C C . LYS A 1 214 ? 23.948 0.266 -1.107 1.00 94.94 214 LYS A C 1
ATOM 1743 O O . LYS A 1 214 ? 24.055 -0.759 -0.442 1.00 94.94 214 LYS A O 1
ATOM 1748 N N . THR A 1 215 ? 23.265 1.329 -0.695 1.00 94.19 215 THR A N 1
ATOM 1749 C CA . THR A 1 215 ? 22.658 1.458 0.640 1.00 94.19 215 THR A CA 1
ATOM 1750 C C . THR A 1 215 ? 21.137 1.388 0.612 1.00 94.19 215 THR A C 1
ATOM 1752 O O . THR A 1 215 ? 20.505 1.498 1.658 1.00 94.19 215 THR A O 1
ATOM 1755 N N . LEU A 1 216 ? 20.545 1.241 -0.574 1.00 95.88 216 LEU A N 1
ATOM 1756 C CA . LEU A 1 216 ? 19.105 1.291 -0.760 1.00 95.88 216 LEU A CA 1
ATOM 1757 C C . LEU A 1 216 ? 18.409 0.053 -0.176 1.00 95.88 216 LEU A C 1
ATOM 1759 O O . LEU A 1 216 ? 18.714 -1.080 -0.565 1.00 95.88 216 LEU A O 1
ATOM 1763 N N . ASP A 1 217 ? 17.439 0.290 0.705 1.00 95.81 217 ASP A N 1
ATOM 1764 C CA . ASP A 1 217 ? 16.527 -0.730 1.216 1.00 95.81 217 ASP A CA 1
ATOM 1765 C C . ASP A 1 217 ? 15.356 -0.917 0.239 1.00 95.81 217 ASP A C 1
ATOM 1767 O O . ASP A 1 217 ? 14.560 -0.009 0.020 1.00 95.81 217 ASP A O 1
ATOM 1771 N N . ASN A 1 218 ? 15.271 -2.096 -0.377 1.00 96.06 218 ASN A N 1
ATOM 1772 C CA . ASN A 1 218 ? 14.176 -2.477 -1.275 1.00 96.06 218 ASN A CA 1
A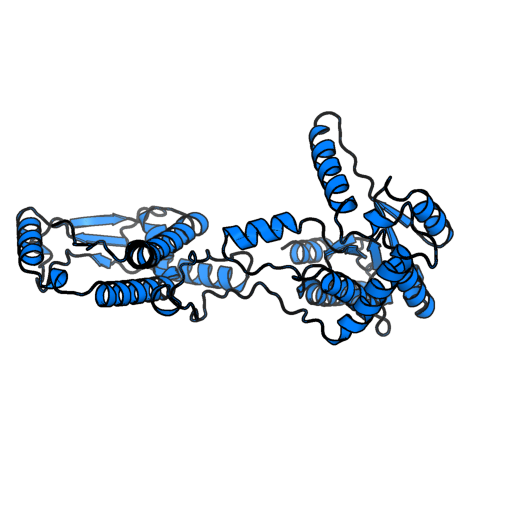TOM 1773 C C . ASN A 1 218 ? 13.080 -3.288 -0.571 1.00 96.06 218 ASN A C 1
ATOM 1775 O O . ASN A 1 218 ? 12.210 -3.852 -1.239 1.00 96.06 218 ASN A O 1
ATOM 1779 N N . THR A 1 219 ? 13.124 -3.412 0.758 1.00 95.38 219 THR A N 1
ATOM 1780 C CA . THR A 1 219 ? 12.057 -4.091 1.490 1.00 95.38 219 THR A CA 1
ATOM 1781 C C . THR A 1 219 ? 10.756 -3.307 1.377 1.00 95.38 219 THR A C 1
ATOM 1783 O O . THR A 1 219 ? 10.730 -2.079 1.347 1.00 95.38 219 THR A O 1
ATOM 1786 N N . THR A 1 220 ? 9.644 -4.034 1.284 1.00 94.00 220 THR A N 1
ATOM 1787 C CA . THR A 1 220 ? 8.325 -3.407 1.200 1.00 94.00 220 THR A CA 1
ATOM 1788 C C . THR A 1 220 ? 8.038 -2.596 2.463 1.00 94.00 220 THR A C 1
ATOM 1790 O O . THR A 1 220 ? 8.250 -3.078 3.578 1.00 94.00 220 THR A O 1
ATOM 1793 N N . HIS A 1 221 ? 7.527 -1.378 2.299 1.00 94.19 221 HIS A N 1
ATOM 1794 C CA . HIS A 1 221 ? 7.016 -0.571 3.409 1.00 94.19 221 HIS A CA 1
ATOM 1795 C C . HIS A 1 221 ? 5.645 -1.076 3.893 1.00 94.19 221 HIS A C 1
ATOM 1797 O O . HIS A 1 221 ? 5.252 -0.852 5.031 1.00 94.19 221 HIS A O 1
ATOM 1803 N N . ARG A 1 222 ? 4.901 -1.838 3.078 1.00 91.25 222 ARG A N 1
ATOM 1804 C CA . ARG A 1 222 ? 3.604 -2.388 3.498 1.00 91.25 222 ARG A CA 1
ATOM 1805 C C . ARG A 1 222 ? 3.797 -3.644 4.352 1.00 91.25 222 ARG A C 1
ATOM 1807 O O . ARG A 1 222 ? 3.801 -4.767 3.853 1.00 91.25 222 ARG A O 1
ATOM 1814 N N . LYS A 1 223 ? 3.971 -3.444 5.661 1.00 91.94 223 LYS A N 1
ATOM 1815 C CA . LYS A 1 223 ? 4.349 -4.498 6.625 1.00 91.94 223 LYS A CA 1
ATOM 1816 C C . LYS A 1 223 ? 3.209 -5.005 7.513 1.00 91.94 223 LYS A C 1
ATOM 1818 O O . LYS A 1 223 ? 3.444 -5.901 8.321 1.00 91.94 223 LYS A O 1
ATOM 1823 N N . GLN A 1 224 ? 1.998 -4.451 7.393 1.00 93.31 224 GLN A N 1
ATOM 1824 C CA . GLN A 1 224 ? 0.880 -4.816 8.266 1.00 93.31 224 GLN A CA 1
ATOM 1825 C C . GLN A 1 224 ? 0.579 -6.324 8.179 1.00 93.31 224 GLN A C 1
ATOM 1827 O O . GLN A 1 224 ? 0.497 -6.908 7.098 1.00 93.31 224 GLN A O 1
ATOM 1832 N N . ASP A 1 225 ? 0.425 -6.961 9.334 1.00 94.81 225 ASP A N 1
ATOM 1833 C CA . ASP A 1 225 ? 0.102 -8.379 9.436 1.00 94.81 225 ASP A CA 1
ATOM 1834 C C . ASP A 1 225 ? -0.811 -8.594 10.640 1.00 94.81 225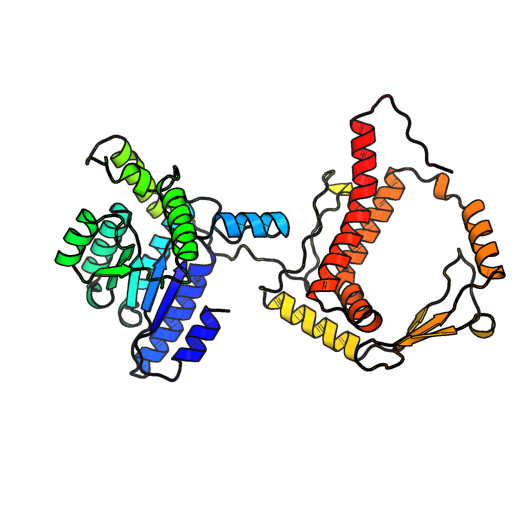 ASP A C 1
ATOM 1836 O O . ASP A 1 225 ? -0.362 -8.564 11.785 1.00 94.81 225 ASP A O 1
ATOM 1840 N N . ARG A 1 226 ? -2.105 -8.793 10.379 1.00 94.50 226 ARG A N 1
ATOM 1841 C CA . ARG A 1 226 ? -3.121 -9.004 11.421 1.00 94.50 226 ARG A CA 1
ATOM 1842 C C . ARG A 1 226 ? -2.991 -10.345 12.151 1.00 94.50 226 ARG A C 1
ATOM 1844 O O . ARG A 1 226 ? -3.682 -10.543 13.144 1.00 94.50 226 ARG A O 1
ATOM 1851 N N . ASN A 1 227 ? -2.106 -11.243 11.706 1.00 93.88 227 ASN A N 1
ATOM 1852 C CA . ASN A 1 227 ? -1.809 -12.496 12.411 1.00 93.88 227 ASN A CA 1
ATOM 1853 C C . ASN A 1 227 ? -0.752 -12.328 13.510 1.00 93.88 227 ASN A C 1
ATOM 1855 O O . ASN A 1 227 ? -0.517 -13.255 14.283 1.00 93.88 227 ASN A O 1
ATOM 1859 N N . LYS A 1 228 ? -0.067 -11.181 13.556 1.00 92.19 228 LYS A N 1
ATOM 1860 C CA . LYS A 1 228 ? 0.975 -10.894 14.544 1.00 92.19 228 LYS A CA 1
ATOM 1861 C C . LYS A 1 228 ? 0.447 -9.957 15.615 1.00 92.19 228 LYS A C 1
ATOM 1863 O O . LYS A 1 228 ? -0.413 -9.118 15.354 1.00 92.19 228 LYS A O 1
ATOM 1868 N N . GLU A 1 229 ? 1.001 -10.082 16.818 1.00 81.38 229 GLU A N 1
ATOM 1869 C CA . GLU A 1 229 ? 0.725 -9.126 17.884 1.00 81.38 229 GLU A CA 1
ATOM 1870 C C . GLU A 1 229 ? 1.172 -7.729 17.436 1.00 81.38 229 GLU A C 1
ATOM 1872 O O . GLU A 1 229 ? 2.298 -7.523 16.973 1.00 81.38 229 GLU A O 1
ATOM 1877 N N . LEU A 1 230 ? 0.249 -6.774 17.524 1.00 76.62 230 LEU A N 1
ATOM 1878 C CA . LEU A 1 230 ? 0.503 -5.393 17.156 1.00 76.62 230 LEU A CA 1
ATOM 1879 C C . LEU A 1 230 ? 1.214 -4.701 18.318 1.00 76.62 230 LEU A C 1
ATOM 1881 O O . LEU A 1 230 ? 0.629 -4.501 19.380 1.00 76.62 230 LEU A O 1
ATOM 1885 N N . ASN A 1 231 ? 2.451 -4.258 18.091 1.00 78.31 231 ASN A N 1
ATOM 1886 C CA . ASN A 1 231 ? 3.164 -3.368 19.010 1.00 78.31 231 ASN A CA 1
ATOM 1887 C C . ASN A 1 231 ? 2.671 -1.917 18.845 1.00 78.31 231 ASN A C 1
ATOM 1889 O O . ASN A 1 231 ? 3.452 -1.024 18.520 1.00 78.31 231 ASN A O 1
ATOM 1893 N N . ILE A 1 232 ? 1.365 -1.686 19.006 1.00 83.94 232 ILE A N 1
ATOM 1894 C CA . ILE A 1 232 ? 0.777 -0.341 18.988 1.00 83.94 232 ILE A CA 1
ATOM 1895 C C . ILE A 1 232 ? 0.824 0.217 20.407 1.00 83.94 232 ILE A C 1
ATOM 1897 O O . ILE A 1 232 ? 0.246 -0.354 21.331 1.00 83.94 232 ILE A O 1
ATOM 1901 N N . THR A 1 233 ? 1.513 1.343 20.572 1.00 90.19 233 THR A N 1
ATOM 1902 C CA . THR A 1 233 ? 1.517 2.106 21.821 1.00 90.19 233 THR A CA 1
ATOM 1903 C C . THR A 1 233 ? 0.209 2.879 21.937 1.00 90.19 233 THR A C 1
ATOM 1905 O O . THR A 1 233 ? -0.142 3.636 21.032 1.00 90.19 233 THR A O 1
ATOM 1908 N N . SER A 1 234 ? -0.502 2.705 23.050 1.00 94.38 234 SER A N 1
ATOM 1909 C CA . SER A 1 234 ? -1.760 3.421 23.295 1.00 94.38 234 SER A CA 1
ATOM 1910 C C . SER A 1 234 ? -1.542 4.936 23.394 1.00 94.38 234 SER A C 1
ATOM 1912 O O . SER A 1 234 ? -0.429 5.422 23.640 1.00 94.38 234 SER A O 1
ATOM 1914 N N . SER A 1 235 ? -2.615 5.711 23.260 1.00 96.06 235 SER A N 1
ATOM 1915 C CA . SER A 1 235 ? -2.576 7.162 23.481 1.00 96.06 235 SER A CA 1
ATOM 1916 C C . SER A 1 235 ? -2.241 7.518 24.937 1.00 96.06 235 SER A C 1
ATOM 1918 O O . SER A 1 235 ? -1.615 8.552 25.202 1.00 96.06 235 SER A O 1
ATOM 1920 N N . TYR A 1 236 ? -2.569 6.622 25.876 1.00 96.06 236 TYR A N 1
ATOM 1921 C CA . TYR A 1 236 ? -2.203 6.729 27.287 1.00 96.06 236 TYR A CA 1
ATOM 1922 C C . TYR A 1 236 ? -0.684 6.689 27.496 1.00 96.06 236 TYR A C 1
ATOM 1924 O O . TYR A 1 236 ? -0.140 7.511 28.238 1.00 96.06 236 TYR A O 1
ATOM 1932 N N . GLU A 1 237 ? 0.000 5.754 26.835 1.00 94.81 237 GLU A N 1
ATOM 1933 C CA . GLU A 1 237 ? 1.448 5.544 26.958 1.00 94.81 237 GLU A CA 1
ATOM 1934 C C . GLU A 1 237 ? 2.246 6.556 26.129 1.00 94.81 237 GLU A C 1
ATOM 1936 O O . GLU A 1 237 ? 3.210 7.143 26.618 1.00 94.81 237 GLU A O 1
ATOM 1941 N N . SER A 1 238 ? 1.833 6.795 24.881 1.00 95.00 238 SER A N 1
ATOM 1942 C CA . SER A 1 238 ? 2.542 7.682 23.947 1.00 95.00 238 SER A CA 1
ATOM 1943 C C . SER A 1 238 ? 2.286 9.169 24.201 1.00 95.00 238 SER A C 1
ATOM 1945 O O . SER A 1 238 ? 3.013 10.018 23.681 1.00 95.00 238 SER A O 1
ATOM 1947 N N . LYS A 1 239 ? 1.234 9.493 24.967 1.00 94.75 239 LYS A N 1
ATOM 1948 C CA . LYS A 1 239 ? 0.718 10.855 25.169 1.00 94.75 239 LYS A CA 1
ATOM 1949 C C . LYS A 1 239 ? 0.340 11.563 23.864 1.00 94.75 239 LYS A C 1
ATOM 1951 O O . LYS A 1 239 ? 0.262 12.790 23.838 1.00 94.75 239 LYS A O 1
ATOM 1956 N N . LYS A 1 240 ? 0.080 10.806 22.796 1.00 95.38 240 LYS A N 1
ATOM 1957 C CA . LYS A 1 240 ? -0.367 11.295 21.488 1.00 95.38 240 LYS A CA 1
ATOM 1958 C C . LYS A 1 240 ? -1.521 10.432 20.997 1.00 95.38 240 LYS A C 1
ATOM 1960 O O . LYS A 1 240 ? -1.467 9.214 21.112 1.00 95.38 240 LYS A O 1
ATOM 1965 N N . PHE A 1 241 ? -2.548 11.053 20.433 1.00 96.06 241 PHE A N 1
ATOM 1966 C CA . PHE A 1 241 ? -3.586 10.322 19.718 1.00 96.06 241 PHE A CA 1
ATOM 1967 C C . PHE A 1 241 ? -3.187 10.121 18.248 1.00 96.06 241 PHE A C 1
ATOM 1969 O O . PHE A 1 241 ? -2.687 11.042 17.603 1.00 96.06 241 PHE A O 1
ATOM 1976 N N . SER A 1 242 ? -3.424 8.917 17.735 1.00 94.00 242 SER A N 1
ATOM 1977 C CA . SER A 1 242 ? -3.405 8.572 16.313 1.00 94.00 242 SER A CA 1
ATOM 1978 C C . SER A 1 242 ? -4.579 7.643 16.073 1.00 94.00 242 SER A C 1
ATOM 1980 O O . SER A 1 242 ? -4.827 6.768 16.905 1.00 94.00 242 SER A O 1
ATOM 1982 N N . ASN A 1 243 ? -5.262 7.825 14.948 1.00 95.50 243 ASN A N 1
ATOM 1983 C CA . ASN A 1 243 ? -6.313 6.912 14.535 1.00 95.50 243 ASN A CA 1
ATOM 1984 C C . ASN A 1 243 ? -5.764 5.493 14.354 1.00 95.50 243 ASN A C 1
ATOM 1986 O O . ASN A 1 243 ? -4.625 5.284 13.916 1.00 95.50 243 ASN A O 1
ATOM 1990 N N . GLU A 1 244 ? -6.599 4.526 14.696 1.00 95.75 244 GLU A N 1
ATOM 1991 C CA . GLU A 1 244 ? -6.394 3.115 14.473 1.00 95.75 244 GLU A CA 1
ATOM 1992 C C . GLU A 1 244 ? -6.438 2.836 12.971 1.00 95.75 244 GLU A C 1
ATOM 1994 O O . GLU A 1 244 ? -7.399 3.152 12.273 1.00 95.75 244 GLU A O 1
ATOM 1999 N N . SER A 1 245 ? -5.378 2.218 12.459 1.00 94.62 245 SER A N 1
ATOM 2000 C CA . SER A 1 245 ? -5.301 1.899 11.041 1.00 94.62 245 SER A CA 1
ATOM 2001 C C . SER A 1 245 ? -6.237 0.744 10.678 1.00 94.62 245 SER A C 1
ATOM 2003 O O . SER A 1 245 ? -6.222 -0.305 11.333 1.00 94.62 245 SER A O 1
ATOM 2005 N N . ASP A 1 246 ? -6.985 0.907 9.587 1.00 95.44 246 ASP A N 1
ATOM 2006 C CA . ASP A 1 246 ? -7.760 -0.163 8.954 1.00 95.44 246 ASP A CA 1
ATOM 2007 C C . ASP A 1 246 ? -6.856 -1.296 8.454 1.00 95.44 246 ASP A C 1
ATOM 2009 O O . ASP A 1 246 ? -5.650 -1.147 8.222 1.00 95.44 246 ASP A O 1
ATOM 2013 N N . THR A 1 247 ? -7.444 -2.468 8.254 1.00 95.81 247 THR A N 1
ATOM 2014 C CA . THR A 1 247 ? -6.760 -3.620 7.680 1.00 95.81 247 THR A CA 1
ATOM 2015 C C . THR A 1 247 ? -6.436 -3.387 6.202 1.00 95.81 247 THR A C 1
ATOM 2017 O O . THR A 1 247 ? -7.316 -3.196 5.363 1.00 95.81 247 THR A O 1
ATOM 2020 N N . ASP A 1 248 ? -5.153 -3.472 5.851 1.00 95.38 248 ASP A N 1
ATOM 2021 C CA . ASP A 1 248 ? -4.683 -3.417 4.472 1.00 95.38 248 ASP A CA 1
ATOM 2022 C C . ASP A 1 248 ? -4.886 -4.774 3.781 1.00 95.38 248 ASP A C 1
ATOM 2024 O O . ASP A 1 248 ? -4.030 -5.664 3.818 1.00 95.38 248 ASP A O 1
ATOM 2028 N N . PHE A 1 249 ? -6.033 -4.949 3.122 1.00 94.75 249 PHE A N 1
ATOM 2029 C CA . PHE A 1 249 ? -6.346 -6.165 2.364 1.00 94.75 249 PHE A CA 1
ATOM 2030 C C . PHE A 1 249 ? -5.566 -6.302 1.042 1.00 94.75 249 PHE A C 1
ATOM 2032 O O . PHE A 1 249 ? -5.705 -7.326 0.361 1.00 94.75 249 PHE A O 1
ATOM 2039 N N . ILE A 1 250 ? -4.703 -5.343 0.672 1.00 91.50 250 ILE A N 1
ATOM 2040 C CA . ILE A 1 250 ? -3.735 -5.518 -0.428 1.00 91.50 250 ILE A CA 1
ATOM 2041 C C . ILE A 1 250 ? -2.682 -6.565 -0.038 1.00 91.50 250 ILE A C 1
ATOM 2043 O O . ILE A 1 250 ? -2.186 -7.308 -0.898 1.00 91.50 250 ILE A O 1
ATOM 2047 N N . LEU A 1 251 ? -2.419 -6.720 1.258 1.00 93.75 251 LEU A N 1
ATOM 2048 C CA . LEU A 1 251 ? -1.473 -7.685 1.797 1.00 93.75 251 LEU A CA 1
ATOM 2049 C C . LEU A 1 251 ? -2.063 -9.098 1.860 1.00 93.75 251 LEU A C 1
ATOM 2051 O O . LEU A 1 251 ? -3.174 -9.333 2.338 1.00 93.75 251 LEU A O 1
ATOM 2055 N N . ALA A 1 252 ? -1.312 -10.073 1.339 1.00 94.00 252 ALA A N 1
ATOM 2056 C CA . ALA A 1 252 ? -1.783 -11.452 1.213 1.00 94.00 252 ALA A CA 1
ATOM 2057 C C . ALA A 1 252 ? -2.030 -12.112 2.574 1.00 94.00 252 ALA A C 1
ATOM 2059 O O . ALA A 1 252 ? -3.017 -12.830 2.723 1.00 94.00 252 ALA A O 1
ATOM 2060 N N . GLN A 1 253 ? -1.184 -11.817 3.561 1.00 96.06 253 GLN A N 1
ATOM 2061 C CA . GLN A 1 253 ? -1.317 -12.296 4.934 1.00 96.06 253 GLN A CA 1
ATOM 2062 C C . GLN A 1 253 ? -2.610 -11.815 5.608 1.00 96.06 253 GLN A C 1
ATOM 2064 O O . GLN A 1 253 ? -3.263 -12.595 6.295 1.00 96.06 253 GLN A O 1
ATOM 2069 N N . ASN A 1 254 ? -3.054 -10.585 5.329 1.00 97.00 254 ASN A N 1
ATOM 2070 C CA . ASN A 1 254 ? -4.310 -10.051 5.858 1.00 97.00 254 ASN A CA 1
ATOM 2071 C C . ASN A 1 254 ? -5.532 -10.683 5.176 1.00 97.00 254 ASN A C 1
ATOM 2073 O O . ASN A 1 254 ? -6.552 -10.930 5.812 1.00 97.00 254 ASN A O 1
ATOM 2077 N N . ARG A 1 255 ? -5.437 -11.019 3.882 1.00 97.06 255 ARG A N 1
ATOM 2078 C CA . ARG A 1 255 ? -6.489 -11.806 3.214 1.00 97.06 255 ARG A CA 1
ATOM 2079 C C . ARG A 1 255 ? -6.547 -13.246 3.717 1.00 97.06 255 ARG A C 1
ATOM 2081 O O . ARG A 1 255 ? -7.632 -13.816 3.757 1.00 97.06 255 ARG A O 1
ATOM 2088 N N . ALA A 1 256 ? -5.406 -13.847 4.054 1.00 97.56 256 ALA A N 1
ATOM 2089 C CA . ALA A 1 256 ? -5.362 -15.173 4.667 1.00 97.56 256 ALA A CA 1
ATOM 2090 C C . ALA A 1 256 ? -6.015 -15.147 6.057 1.00 97.56 256 ALA A C 1
ATOM 2092 O O . ALA A 1 256 ? -6.944 -15.913 6.291 1.00 97.56 256 ALA A O 1
ATOM 2093 N N . TRP A 1 257 ? -5.640 -14.174 6.890 1.00 97.38 257 TRP A N 1
ATOM 2094 C CA . TRP A 1 257 ? -6.280 -13.895 8.177 1.00 97.38 257 TRP A CA 1
ATOM 2095 C C . TRP A 1 257 ? -7.806 -13.775 8.054 1.00 97.38 257 TRP A C 1
ATOM 2097 O O . TRP A 1 257 ? -8.545 -14.484 8.729 1.00 97.38 257 TRP A O 1
ATOM 2107 N N . ALA A 1 258 ? -8.309 -12.960 7.121 1.00 97.19 258 ALA A N 1
ATOM 2108 C CA . ALA A 1 258 ? -9.752 -12.801 6.923 1.00 97.19 258 ALA A CA 1
ATOM 2109 C C . ALA A 1 258 ? -10.463 -14.107 6.528 1.00 97.19 258 ALA A C 1
ATOM 2111 O O . ALA A 1 258 ? -11.598 -14.345 6.941 1.00 97.19 258 ALA A O 1
ATOM 2112 N N . LYS A 1 259 ? -9.805 -14.980 5.752 1.00 96.75 259 LYS A N 1
ATOM 2113 C CA . LYS A 1 259 ? -10.347 -16.307 5.416 1.00 96.75 259 LYS A CA 1
ATOM 2114 C C . LYS A 1 259 ? -10.430 -17.217 6.638 1.00 96.75 259 LYS A C 1
ATOM 2116 O O . LYS A 1 259 ? -11.407 -17.950 6.759 1.00 96.75 259 LYS A O 1
ATOM 2121 N N . GLU A 1 260 ? -9.443 -17.166 7.528 1.00 96.88 260 GLU A N 1
ATOM 2122 C CA . GLU A 1 260 ? -9.467 -17.919 8.786 1.00 96.88 260 GLU A CA 1
ATOM 2123 C C . GLU A 1 260 ? -10.592 -17.432 9.703 1.00 96.88 260 GLU A C 1
ATOM 2125 O O . GLU A 1 260 ? -11.345 -18.249 10.232 1.00 96.88 260 GLU A O 1
ATOM 2130 N N . ILE A 1 261 ? -10.781 -16.111 9.813 1.00 96.88 261 ILE A N 1
ATOM 2131 C CA . ILE A 1 261 ? -11.913 -15.524 10.542 1.00 96.88 261 ILE A CA 1
ATOM 2132 C C . ILE A 1 261 ? -13.242 -15.979 9.934 1.00 96.88 261 ILE A C 1
ATOM 2134 O O . ILE A 1 261 ? -14.104 -16.476 10.655 1.00 96.88 261 ILE A O 1
ATOM 2138 N N . LYS A 1 262 ? -13.403 -15.892 8.608 1.00 94.81 262 LYS A N 1
ATOM 2139 C CA . LYS A 1 262 ? -14.604 -16.394 7.927 1.00 94.81 262 LYS A CA 1
ATOM 2140 C C . LYS A 1 262 ? -14.867 -17.863 8.274 1.00 94.81 262 LYS A C 1
ATOM 2142 O O . LYS A 1 262 ? -15.963 -18.182 8.714 1.00 94.81 262 LYS A O 1
ATOM 2147 N N . ALA A 1 263 ? -13.868 -18.737 8.154 1.00 94.94 263 ALA A N 1
ATOM 2148 C CA . ALA A 1 263 ? -14.023 -20.164 8.445 1.00 94.94 263 ALA A CA 1
ATOM 2149 C C . ALA A 1 263 ? -14.382 -20.443 9.919 1.00 94.94 263 ALA A C 1
ATOM 2151 O O . ALA A 1 263 ? -15.194 -21.330 10.203 1.00 94.94 263 ALA A O 1
ATOM 2152 N N . LYS A 1 264 ? -13.802 -19.677 10.855 1.00 94.81 264 LYS A N 1
ATOM 2153 C CA . LYS A 1 264 ? -14.116 -19.749 12.289 1.00 94.81 264 LYS A CA 1
ATOM 2154 C C . LYS A 1 264 ? -15.586 -19.420 12.555 1.00 94.81 264 LYS A C 1
ATOM 2156 O O . LYS A 1 264 ? -16.233 -20.139 13.310 1.00 94.81 264 LYS A O 1
ATOM 2161 N N . TYR A 1 265 ? -16.107 -18.364 11.933 1.00 93.31 265 TYR A N 1
ATOM 2162 C CA . TYR A 1 265 ? -17.463 -17.872 12.186 1.00 93.31 265 TYR A CA 1
ATOM 2163 C C . TYR A 1 265 ? -18.537 -18.568 11.332 1.00 93.31 265 TYR A C 1
ATOM 2165 O O . TYR A 1 265 ? -19.662 -18.744 11.791 1.00 93.31 265 TYR A O 1
ATOM 2173 N N . GLU A 1 266 ? -18.192 -19.120 10.166 1.00 90.19 266 GLU A N 1
ATOM 2174 C CA . GLU A 1 266 ? -19.071 -20.043 9.427 1.00 90.19 266 GLU A CA 1
ATOM 2175 C C . GLU A 1 266 ? -19.458 -21.271 10.265 1.00 90.19 266 GLU A C 1
ATOM 2177 O O . GLU A 1 266 ? -20.557 -21.795 10.104 1.00 90.19 266 GLU A O 1
ATOM 2182 N N . ASN A 1 267 ? -18.603 -21.673 11.210 1.00 87.44 267 ASN A N 1
ATOM 2183 C CA . ASN A 1 267 ? -18.839 -22.770 12.150 1.00 87.44 267 ASN A CA 1
ATOM 2184 C C . ASN A 1 267 ? -18.983 -22.272 13.600 1.00 87.44 267 ASN A C 1
ATOM 2186 O O . ASN A 1 267 ? -18.587 -22.969 14.540 1.00 87.44 267 ASN A O 1
ATOM 2190 N N . LEU A 1 268 ? -19.498 -21.050 13.785 1.00 91.50 268 LEU A N 1
ATOM 2191 C CA . LEU A 1 268 ? -19.742 -20.486 15.109 1.00 91.50 268 LEU A CA 1
ATOM 2192 C C . LEU A 1 268 ? -20.672 -21.412 15.905 1.00 91.50 268 LEU A C 1
ATOM 2194 O O . LEU A 1 268 ? -21.730 -21.804 15.421 1.00 91.50 268 LEU A O 1
ATOM 2198 N N . LYS A 1 269 ? -20.266 -21.756 17.130 1.00 88.62 269 LYS A N 1
ATOM 2199 C CA . LYS A 1 269 ? -21.154 -22.422 18.086 1.00 88.62 269 LYS A CA 1
ATOM 2200 C C . LYS A 1 269 ? -22.135 -21.405 18.647 1.00 88.62 269 LYS A C 1
ATOM 2202 O O . LYS A 1 269 ? -21.706 -20.301 18.982 1.00 88.62 269 LYS A O 1
ATOM 2207 N N . ASP A 1 270 ? -23.382 -21.827 18.820 1.00 89.06 270 ASP A N 1
ATOM 2208 C CA . ASP A 1 270 ? -24.415 -21.028 19.468 1.00 89.06 270 ASP A CA 1
ATOM 2209 C C . ASP A 1 270 ? -23.898 -20.425 20.774 1.00 89.06 270 ASP A C 1
ATOM 2211 O O . ASP A 1 270 ? -23.237 -21.099 21.576 1.00 89.06 270 ASP A O 1
ATOM 2215 N N . TYR A 1 271 ? -24.192 -19.146 20.971 1.00 91.00 271 TYR A N 1
ATOM 2216 C CA . TYR A 1 271 ? -23.802 -18.420 22.167 1.00 91.00 271 TYR A CA 1
ATOM 2217 C C . TYR A 1 271 ? -25.015 -17.815 22.863 1.00 91.00 271 TYR A C 1
ATOM 2219 O O . TYR A 1 271 ? -25.957 -17.339 22.233 1.00 91.00 271 TYR A O 1
ATOM 2227 N N . ASP A 1 272 ? -24.947 -17.776 24.185 1.00 92.06 272 ASP A N 1
ATOM 2228 C CA . ASP A 1 272 ? -25.944 -17.124 25.017 1.00 92.06 272 ASP A CA 1
ATOM 2229 C C . ASP A 1 272 ? -25.333 -15.843 25.596 1.00 92.06 272 ASP A C 1
ATOM 2231 O O . ASP A 1 272 ? -24.254 -15.881 26.193 1.00 92.06 272 ASP A O 1
ATOM 2235 N N . VAL A 1 273 ? -26.015 -14.707 25.436 1.00 93.25 273 VAL A N 1
ATOM 2236 C CA . VAL A 1 273 ? -25.644 -13.439 26.084 1.00 93.25 273 VAL A CA 1
ATOM 2237 C C . VAL A 1 273 ? -26.673 -13.053 27.134 1.00 93.25 273 VAL A C 1
ATOM 2239 O O . VAL A 1 273 ? -27.874 -13.017 26.870 1.00 93.25 273 VAL A O 1
ATOM 2242 N N . TYR A 1 274 ? -26.181 -12.740 28.330 1.00 93.50 274 TYR A N 1
ATOM 2243 C CA . TYR A 1 274 ? -26.983 -12.376 29.496 1.00 93.50 274 TYR A CA 1
ATOM 2244 C C . TYR A 1 274 ? -26.739 -10.913 29.884 1.00 93.50 274 TYR A C 1
ATOM 2246 O O . TYR A 1 274 ? -25.668 -10.373 29.588 1.00 93.50 274 TYR A O 1
ATOM 2254 N N . PRO A 1 275 ? -27.684 -10.264 30.588 1.00 92.62 275 PRO A N 1
ATOM 2255 C CA . PRO A 1 275 ? -27.424 -8.973 31.209 1.00 92.62 275 PRO A CA 1
ATOM 2256 C C . PRO A 1 275 ? -26.238 -9.078 32.177 1.00 92.62 275 PRO A C 1
ATOM 2258 O O . PRO A 1 275 ? -26.168 -10.006 32.979 1.00 92.62 275 PRO A O 1
ATOM 2261 N N . VAL A 1 276 ? -25.318 -8.112 32.135 1.00 92.75 276 VAL A N 1
ATOM 2262 C CA . VAL A 1 276 ? -24.184 -8.034 33.070 1.00 92.75 276 VAL A CA 1
ATOM 2263 C C . VAL A 1 276 ? -24.429 -6.874 34.030 1.00 92.75 276 VAL A C 1
ATOM 2265 O O . VAL A 1 276 ? -24.326 -5.710 33.643 1.00 92.75 276 VAL A O 1
ATOM 2268 N N . ILE A 1 277 ? -24.791 -7.183 35.280 1.00 92.31 277 ILE A N 1
ATOM 2269 C CA . ILE A 1 277 ? -25.152 -6.188 36.301 1.00 92.31 277 ILE A CA 1
ATOM 2270 C C . ILE A 1 277 ? -24.378 -6.471 37.595 1.00 92.31 277 ILE A C 1
ATOM 2272 O O . ILE A 1 277 ? -24.811 -7.254 38.437 1.00 92.31 277 ILE A O 1
ATOM 2276 N N . GLY A 1 278 ? -23.229 -5.812 37.774 1.00 88.44 278 GLY A N 1
ATOM 2277 C CA . GLY A 1 278 ? -22.373 -6.027 38.947 1.00 88.44 278 GLY A CA 1
ATOM 2278 C C . GLY A 1 278 ? -21.965 -7.497 39.094 1.00 88.44 278 GLY A C 1
ATOM 2279 O O . GLY A 1 278 ? -21.461 -8.090 38.147 1.00 88.44 278 GLY A O 1
ATOM 2280 N N . GLU A 1 279 ? -22.202 -8.071 40.274 1.00 88.06 279 GLU A N 1
ATOM 2281 C CA . GLU A 1 279 ? -21.970 -9.495 40.581 1.00 88.06 279 GLU A CA 1
ATOM 2282 C C . GLU A 1 279 ? -23.271 -10.322 40.568 1.00 88.06 279 GLU A C 1
ATOM 2284 O O . GLU A 1 279 ? -23.317 -11.427 41.105 1.00 88.06 279 GLU A O 1
ATOM 2289 N N . LEU A 1 280 ? -24.361 -9.777 40.011 1.00 86.06 280 LEU A N 1
ATOM 2290 C CA . LEU A 1 280 ? -25.629 -10.496 39.930 1.00 86.06 280 LEU A CA 1
ATOM 2291 C C . LEU A 1 280 ? -25.544 -11.606 38.884 1.00 86.06 280 LEU A C 1
ATOM 2293 O O . LEU A 1 280 ? -25.120 -11.372 37.753 1.00 86.06 280 LEU A O 1
ATOM 2297 N N . ASP A 1 281 ? -26.009 -12.790 39.271 1.00 82.50 281 ASP A N 1
ATOM 2298 C CA . ASP A 1 281 ? -26.162 -13.933 38.381 1.00 82.50 281 ASP A CA 1
ATOM 2299 C C . ASP A 1 281 ? -27.634 -14.088 37.976 1.00 82.50 281 ASP A C 1
ATOM 2301 O O . ASP A 1 281 ? -28.547 -13.936 38.800 1.00 82.50 281 ASP A O 1
ATOM 2305 N N . PHE A 1 282 ? -27.872 -14.384 36.701 1.00 78.38 282 PHE A N 1
ATOM 2306 C CA . PHE A 1 282 ? -29.210 -14.467 36.129 1.00 78.38 282 PHE A CA 1
ATOM 2307 C C . PHE A 1 282 ? -29.513 -15.894 35.699 1.00 78.38 282 PHE A C 1
ATOM 2309 O O . PHE A 1 282 ? -28.759 -16.526 34.966 1.00 78.38 282 PHE A O 1
ATOM 2316 N N . LYS A 1 283 ? -30.679 -16.396 36.111 1.00 76.06 283 LYS A N 1
ATOM 2317 C CA . LYS A 1 283 ? -31.198 -17.667 35.604 1.00 76.06 283 LYS A CA 1
ATOM 2318 C C . LYS A 1 283 ? -31.998 -17.421 34.330 1.00 76.06 283 LYS A C 1
ATOM 2320 O O . LYS A 1 283 ? -32.953 -16.645 34.359 1.00 76.06 283 LYS A O 1
ATOM 2325 N N . ALA A 1 284 ? -31.641 -18.142 33.267 1.00 72.25 284 ALA A N 1
ATOM 2326 C CA . ALA A 1 284 ? -32.284 -18.119 31.950 1.00 72.25 284 ALA A CA 1
ATOM 2327 C C . ALA A 1 284 ? -33.825 -18.163 32.006 1.00 72.25 284 ALA A C 1
ATOM 2329 O O . ALA A 1 284 ? -34.491 -17.443 31.273 1.00 72.25 284 ALA A O 1
ATOM 2330 N N . GLU A 1 285 ? -34.387 -18.957 32.922 1.00 76.94 285 GLU A N 1
ATOM 2331 C CA . GLU A 1 285 ? -35.834 -19.186 33.081 1.00 76.94 285 GLU A CA 1
ATOM 2332 C C . GLU A 1 285 ? -36.652 -17.923 33.405 1.00 76.94 285 GLU A C 1
ATOM 2334 O O . GLU A 1 285 ? -37.864 -17.909 33.206 1.00 76.94 285 GLU A O 1
ATOM 2339 N N . ASN A 1 286 ? -36.008 -16.869 33.913 1.00 78.88 286 ASN A N 1
ATOM 2340 C CA . ASN A 1 286 ? -36.684 -15.657 34.380 1.00 78.88 286 ASN A CA 1
ATOM 2341 C C . ASN A 1 286 ? -36.610 -14.486 33.391 1.00 78.88 286 ASN A C 1
ATOM 2343 O O . ASN A 1 286 ? -37.112 -13.407 33.707 1.00 78.88 286 ASN A O 1
ATOM 2347 N N . LEU A 1 287 ? -35.962 -14.662 32.236 1.00 86.25 287 LEU A N 1
ATOM 2348 C CA . LEU A 1 287 ? -35.729 -13.594 31.267 1.00 86.25 287 LEU A CA 1
ATOM 2349 C C . LEU A 1 287 ? -36.384 -13.918 29.927 1.00 86.25 287 LEU A C 1
ATOM 2351 O O . LEU A 1 287 ? -36.410 -15.065 29.484 1.00 86.25 287 LEU A O 1
ATOM 2355 N N . ASN A 1 288 ? -36.883 -12.879 29.260 1.00 89.62 288 ASN A N 1
ATOM 2356 C CA . ASN A 1 288 ? -37.345 -13.011 27.884 1.00 89.62 288 ASN A CA 1
ATOM 2357 C C . ASN A 1 288 ? -36.147 -13.276 26.974 1.00 89.62 288 ASN A C 1
ATOM 2359 O O . ASN A 1 288 ? -35.105 -12.640 27.120 1.00 89.62 288 ASN A O 1
ATOM 2363 N N . VAL A 1 289 ? -36.312 -14.185 26.018 1.00 94.31 289 VAL A N 1
ATOM 2364 C CA . VAL A 1 289 ? -35.244 -14.587 25.102 1.00 94.31 289 VAL A CA 1
ATOM 2365 C C . VAL A 1 289 ? -35.538 -14.066 23.706 1.00 94.31 289 VAL A C 1
ATOM 2367 O O . VAL A 1 289 ? -36.640 -14.245 23.190 1.00 94.31 289 VAL A O 1
ATOM 2370 N N . LEU A 1 290 ? -34.534 -13.448 23.094 1.00 94.81 290 LEU A N 1
ATOM 2371 C CA . LEU A 1 290 ? -34.514 -13.107 21.681 1.00 94.81 290 LEU A CA 1
ATOM 2372 C C . LEU A 1 290 ? -33.523 -14.027 20.967 1.00 94.81 290 LEU A C 1
ATOM 2374 O O . LEU A 1 290 ? -32.359 -14.104 21.354 1.00 94.81 290 LEU A O 1
ATOM 2378 N N . GLU A 1 291 ? -33.969 -14.716 19.922 1.00 95.31 291 GLU A N 1
ATOM 2379 C CA . GLU A 1 291 ? -33.060 -15.464 19.052 1.00 95.31 291 GLU A CA 1
ATOM 2380 C C . GLU A 1 291 ? -32.240 -14.491 18.206 1.00 95.31 291 GLU A C 1
ATOM 2382 O O . GLU A 1 291 ? -32.787 -13.616 17.529 1.00 95.31 291 GLU A O 1
ATOM 2387 N N . VAL A 1 292 ? -30.922 -14.661 18.236 1.00 94.62 292 VAL A N 1
ATOM 2388 C CA . VAL A 1 292 ? -30.004 -13.963 17.344 1.00 94.62 292 VAL A CA 1
ATOM 2389 C C . VAL A 1 292 ? -29.814 -14.841 16.122 1.00 94.62 292 VAL A C 1
ATOM 2391 O O . VAL A 1 292 ? -29.360 -15.982 16.230 1.00 94.62 292 VAL A O 1
ATOM 2394 N N . LYS A 1 293 ? -30.186 -14.310 14.961 1.00 93.94 293 LYS A N 1
ATOM 2395 C CA . LYS A 1 293 ? -30.030 -14.989 13.679 1.00 93.94 293 LYS A CA 1
ATOM 2396 C C . LYS A 1 293 ? -28.959 -14.324 12.842 1.00 93.94 293 LYS A C 1
ATOM 2398 O O . LYS A 1 293 ? -28.879 -13.094 12.820 1.00 93.94 293 LYS A O 1
ATOM 2403 N N . ASP A 1 294 ? -28.189 -15.129 12.125 1.00 92.62 294 ASP A N 1
ATOM 2404 C CA . ASP A 1 294 ? -27.276 -14.589 11.131 1.00 92.62 294 ASP A CA 1
ATOM 2405 C C . ASP A 1 294 ? -28.052 -14.028 9.922 1.00 92.62 294 ASP A C 1
ATOM 2407 O O . ASP A 1 294 ? -29.136 -14.495 9.579 1.00 92.62 294 ASP A O 1
ATOM 2411 N N . LYS A 1 295 ? -27.509 -13.000 9.271 1.00 93.12 295 LYS A N 1
ATOM 2412 C CA . LYS A 1 295 ? -28.142 -12.298 8.143 1.00 93.12 295 LYS A CA 1
ATOM 2413 C C . LYS A 1 295 ? -27.834 -12.902 6.774 1.00 93.12 295 LYS A C 1
ATOM 2415 O O . LYS A 1 295 ? -28.264 -12.341 5.768 1.00 93.12 295 LYS A O 1
ATOM 2420 N N . ILE A 1 296 ? -27.090 -14.003 6.724 1.00 87.88 296 ILE A N 1
ATOM 2421 C CA . ILE A 1 296 ? -26.638 -14.658 5.494 1.00 87.88 296 ILE A CA 1
ATOM 2422 C C . ILE A 1 296 ? -27.495 -15.902 5.212 1.00 87.88 296 ILE A C 1
ATOM 2424 O O . ILE A 1 296 ? -28.055 -16.023 4.125 1.00 87.88 296 ILE A O 1
ATOM 2428 N N . GLU A 1 297 ? -27.625 -16.801 6.187 1.00 89.75 297 GLU A N 1
ATOM 2429 C CA . GLU A 1 297 ? -28.342 -18.080 6.115 1.00 89.75 297 GLU A CA 1
ATOM 2430 C C . GLU A 1 297 ? -29.649 -18.097 6.937 1.00 89.75 297 GLU A C 1
ATOM 2432 O O . GLU A 1 297 ? -30.389 -19.078 6.873 1.00 89.75 297 GLU A O 1
ATOM 2437 N N . ASP A 1 298 ? -29.961 -17.029 7.689 1.00 91.50 298 ASP A N 1
ATOM 2438 C CA . ASP A 1 298 ? -31.099 -16.939 8.632 1.00 91.50 298 ASP A CA 1
ATOM 2439 C C . ASP A 1 298 ? -31.100 -18.041 9.711 1.00 91.50 298 ASP A C 1
ATOM 2441 O O . ASP A 1 298 ? -32.148 -18.404 10.262 1.00 91.50 298 ASP A O 1
ATOM 2445 N N . ARG A 1 299 ? -29.925 -18.588 10.047 1.00 92.25 299 ARG A N 1
ATOM 2446 C CA . ARG A 1 299 ? -29.787 -19.609 11.087 1.00 92.25 299 ARG A CA 1
ATOM 2447 C C . ARG A 1 299 ? -29.687 -18.945 12.455 1.00 92.25 299 ARG A C 1
ATOM 2449 O O . ARG A 1 299 ? -29.121 -17.863 12.601 1.00 92.25 299 ARG A O 1
ATOM 2456 N N . VAL A 1 300 ? -30.223 -19.602 13.479 1.00 93.62 300 VAL A N 1
ATOM 2457 C CA . VAL A 1 300 ? -30.029 -19.156 14.864 1.00 93.62 300 VAL A CA 1
ATOM 2458 C C . VAL A 1 300 ? -28.561 -19.377 15.224 1.00 93.62 300 VAL A C 1
ATOM 2460 O O . VAL A 1 300 ? -28.066 -20.492 15.106 1.00 93.62 300 VAL A O 1
ATOM 2463 N N . ILE A 1 301 ? -27.873 -18.307 15.617 1.00 93.94 301 ILE A N 1
ATOM 2464 C CA . ILE A 1 301 ? -26.460 -18.310 16.032 1.00 93.94 301 ILE A CA 1
ATOM 2465 C C . ILE A 1 301 ? -26.285 -18.004 17.518 1.00 93.94 301 ILE A C 1
ATOM 2467 O O . ILE A 1 301 ? -25.176 -18.082 18.040 1.00 93.94 301 ILE A O 1
ATOM 2471 N N . GLY A 1 302 ? -27.362 -17.641 18.211 1.00 94.31 302 GLY A N 1
ATOM 2472 C CA . GLY A 1 302 ? -27.317 -17.383 19.638 1.00 94.31 302 GLY A CA 1
ATOM 2473 C C . GLY A 1 302 ? -28.650 -16.947 20.223 1.00 94.31 302 GLY A C 1
ATOM 2474 O O . GLY A 1 302 ? -29.661 -16.832 19.526 1.00 94.31 302 GLY A O 1
ATOM 2475 N N . LYS A 1 303 ? -28.647 -16.697 21.530 1.00 94.94 303 LYS A N 1
ATOM 2476 C CA . LYS A 1 303 ? -29.795 -16.214 22.298 1.00 94.94 303 LYS A CA 1
ATOM 2477 C C . LYS A 1 303 ? -29.387 -15.031 23.159 1.00 94.94 303 LYS A C 1
ATOM 2479 O O . LYS A 1 303 ? -28.436 -15.111 23.932 1.00 94.94 303 LYS A O 1
ATOM 2484 N N . ALA A 1 304 ? -30.138 -13.943 23.058 1.00 94.81 304 ALA A N 1
ATOM 2485 C CA . ALA A 1 304 ? -30.002 -12.786 23.924 1.00 94.81 304 ALA A CA 1
ATOM 2486 C C . ALA A 1 304 ? -31.096 -12.795 24.993 1.00 94.81 304 ALA A C 1
ATOM 2488 O O . ALA A 1 304 ? -32.284 -12.686 24.685 1.00 94.81 304 ALA A O 1
ATOM 2489 N N . TYR A 1 305 ? -30.693 -12.913 26.256 1.00 95.00 305 TYR A N 1
ATOM 2490 C CA . TYR A 1 305 ? -31.594 -12.823 27.400 1.00 95.00 305 TYR A CA 1
ATOM 2491 C C . TYR A 1 305 ? -31.778 -11.349 27.765 1.00 95.00 305 TYR A C 1
ATOM 2493 O O . TYR A 1 305 ? -30.831 -10.649 28.126 1.00 95.00 305 TYR A O 1
ATOM 2501 N N . LEU A 1 306 ? -33.005 -10.858 27.634 1.00 94.38 306 LEU A N 1
ATOM 2502 C CA . LEU A 1 306 ? -33.332 -9.444 27.757 1.00 94.38 306 LEU A CA 1
ATOM 2503 C C . LEU A 1 306 ? -33.631 -9.078 29.211 1.00 94.38 306 LEU A C 1
ATOM 2505 O O . LEU A 1 306 ? -34.448 -9.723 29.870 1.00 94.38 306 LEU A O 1
ATOM 2509 N N . ALA A 1 307 ? -33.010 -7.999 29.691 1.00 92.12 307 ALA A N 1
ATOM 2510 C CA . ALA A 1 307 ? -33.311 -7.426 30.998 1.00 92.12 307 ALA A CA 1
ATOM 2511 C C . ALA A 1 307 ? -34.748 -6.874 31.032 1.00 92.12 307 ALA A C 1
ATOM 2513 O O . ALA A 1 307 ? -35.129 -6.064 30.183 1.00 92.12 307 ALA A O 1
ATOM 2514 N N . GLY A 1 308 ? -35.535 -7.292 32.025 1.00 91.06 308 GLY A N 1
ATOM 2515 C CA . GLY A 1 308 ? -36.862 -6.748 32.290 1.00 91.06 308 GLY A CA 1
ATOM 2516 C C . GLY A 1 308 ? -36.818 -5.497 33.170 1.00 91.06 308 GLY A C 1
ATOM 2517 O O . GLY A 1 308 ? -35.760 -5.018 33.577 1.00 91.06 308 GLY A O 1
ATOM 2518 N N . GLU A 1 309 ? -37.995 -4.967 33.517 1.00 93.56 309 GLU A N 1
ATOM 2519 C CA . GLU A 1 309 ? -38.115 -3.786 34.389 1.00 93.56 309 GLU A CA 1
ATOM 2520 C C . GLU A 1 309 ? -37.395 -3.982 35.735 1.00 93.56 309 GLU A C 1
ATOM 2522 O O . GLU A 1 309 ? -36.754 -3.064 36.252 1.00 93.56 309 GLU A O 1
ATOM 2527 N N . LYS A 1 310 ? -37.487 -5.190 36.302 1.00 91.25 310 LYS A N 1
ATOM 2528 C CA . LYS A 1 310 ? -36.848 -5.541 37.571 1.00 91.25 310 LYS A CA 1
ATOM 2529 C C . LYS A 1 310 ? -35.325 -5.477 37.459 1.00 91.25 310 LYS A C 1
ATOM 2531 O O . LYS A 1 310 ? -34.692 -4.824 38.287 1.00 91.25 310 LYS A O 1
ATOM 2536 N N . GLU A 1 311 ? -34.751 -6.109 36.441 1.00 92.81 311 GLU A N 1
ATOM 2537 C CA . GLU A 1 311 ? -33.304 -6.152 36.217 1.00 92.81 311 GLU A CA 1
ATOM 2538 C C . GLU A 1 311 ? -32.758 -4.755 35.895 1.00 92.81 311 GLU A C 1
ATOM 2540 O O . GLU A 1 311 ? -31.716 -4.363 36.416 1.00 92.81 311 GLU A O 1
ATOM 2545 N N . ILE A 1 312 ? -33.502 -3.942 35.136 1.00 93.88 312 ILE A N 1
ATOM 2546 C CA . ILE A 1 312 ? -33.145 -2.540 34.871 1.00 93.88 312 ILE A CA 1
ATOM 2547 C C . ILE A 1 312 ? -33.092 -1.730 36.176 1.00 93.88 312 ILE A C 1
ATOM 2549 O O . ILE A 1 312 ? -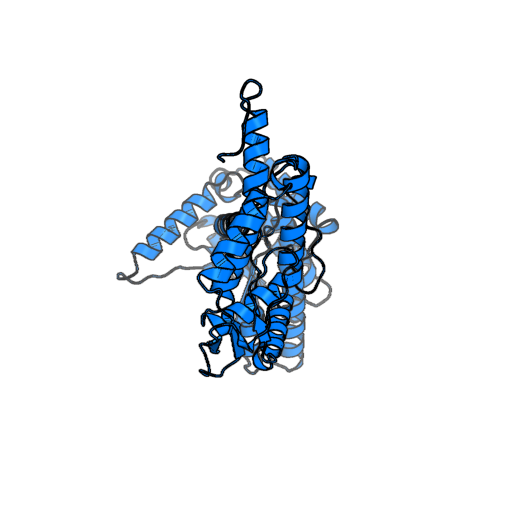32.135 -0.988 36.402 1.00 93.88 312 ILE A O 1
ATOM 2553 N N . LYS A 1 313 ? -34.071 -1.889 37.079 1.00 94.94 313 LYS A N 1
ATOM 2554 C CA . LYS A 1 313 ? -34.041 -1.228 38.400 1.00 94.94 313 LYS A CA 1
ATOM 2555 C C . LYS A 1 313 ? -32.846 -1.681 39.241 1.00 94.94 313 LYS A C 1
ATOM 2557 O O . LYS A 1 313 ? -32.231 -0.852 39.908 1.00 94.94 313 LYS A O 1
ATOM 2562 N N . GLN A 1 314 ? -32.489 -2.964 39.186 1.00 93.75 314 GLN A N 1
ATOM 2563 C CA . GLN A 1 314 ? -31.287 -3.479 39.849 1.00 93.75 314 GLN A CA 1
ATOM 2564 C C . GLN A 1 314 ? -30.009 -2.869 39.261 1.00 93.75 314 GLN A C 1
ATOM 2566 O O . GLN A 1 314 ? -29.130 -2.468 40.020 1.00 93.75 314 GLN A O 1
ATOM 2571 N N . ALA A 1 315 ? -29.922 -2.726 37.935 1.00 94.69 315 ALA A N 1
ATOM 2572 C CA . ALA A 1 315 ? -28.787 -2.084 37.273 1.00 94.69 315 ALA A CA 1
ATOM 2573 C C . ALA A 1 315 ? -28.598 -0.629 37.713 1.00 94.69 315 ALA A C 1
ATOM 2575 O O . ALA A 1 315 ? -27.475 -0.217 38.005 1.00 94.69 315 ALA A O 1
ATOM 2576 N N . LEU A 1 316 ? -29.692 0.130 37.828 1.00 94.81 316 LEU A N 1
ATOM 2577 C CA . LEU A 1 316 ? -29.657 1.507 38.324 1.00 94.81 316 LEU A CA 1
ATOM 2578 C C . LEU A 1 316 ? -29.170 1.584 39.775 1.00 94.81 316 LEU A C 1
ATOM 2580 O O . LEU A 1 316 ? -28.366 2.455 40.102 1.00 94.81 316 LEU A O 1
ATOM 2584 N N . GLU A 1 317 ? -29.610 0.666 40.636 1.00 94.81 317 GLU A N 1
ATOM 2585 C CA . GLU A 1 317 ? -29.174 0.635 42.034 1.00 94.81 317 GLU A CA 1
ATOM 2586 C C . GLU A 1 317 ? -27.693 0.242 42.163 1.00 94.81 317 GLU A C 1
ATOM 2588 O O . GLU A 1 317 ? -26.955 0.852 42.938 1.00 94.81 317 GLU A O 1
ATOM 2593 N N . VAL A 1 318 ? -27.215 -0.716 41.361 1.00 94.25 318 VAL A N 1
ATOM 2594 C CA . VAL A 1 318 ? -25.785 -1.066 41.291 1.00 94.25 318 VAL A CA 1
ATOM 2595 C C . VAL A 1 318 ? -24.956 0.122 40.801 1.00 94.25 318 VAL A C 1
ATOM 2597 O O . VAL A 1 318 ? -23.932 0.441 41.404 1.00 94.25 318 VAL A O 1
ATOM 2600 N N . ALA A 1 319 ? -25.404 0.814 39.750 1.00 92.38 319 ALA A N 1
ATOM 2601 C CA . ALA A 1 319 ? -24.718 1.991 39.225 1.00 92.38 319 ALA A CA 1
ATOM 2602 C C . ALA A 1 319 ? -24.657 3.127 40.259 1.00 92.38 319 ALA A C 1
ATOM 2604 O O . ALA A 1 319 ? -23.595 3.715 40.458 1.00 92.38 319 ALA A O 1
ATOM 2605 N N . LYS A 1 320 ? -25.760 3.391 40.971 1.00 91.75 320 LYS A N 1
ATOM 2606 C CA . LYS A 1 320 ? -25.848 4.425 42.013 1.00 91.75 320 LYS A CA 1
ATOM 2607 C C . LYS A 1 320 ? -24.922 4.154 43.200 1.00 91.75 320 LYS A C 1
ATOM 2609 O O . LYS A 1 320 ? -24.343 5.088 43.746 1.00 91.75 320 LYS A O 1
ATOM 2614 N N . ASN A 1 321 ? -24.770 2.889 43.588 1.00 92.25 321 ASN A N 1
ATOM 2615 C CA . ASN A 1 321 ? -23.900 2.480 44.694 1.00 92.25 321 ASN A CA 1
ATOM 2616 C C . ASN A 1 321 ? -22.454 2.184 44.256 1.00 92.25 321 ASN A C 1
ATOM 2618 O O . ASN A 1 321 ? -21.626 1.762 45.069 1.00 92.25 321 ASN A O 1
ATOM 2622 N N . SER A 1 322 ? -22.132 2.390 42.976 1.00 90.38 322 SER A N 1
ATOM 2623 C CA . SER A 1 322 ? -20.804 2.138 42.432 1.00 90.38 322 SER A CA 1
ATOM 2624 C C . SER A 1 322 ? -19.768 3.113 42.987 1.00 90.38 322 SER A C 1
ATOM 2626 O O . SER A 1 322 ? -19.989 4.318 43.093 1.00 90.38 322 SER A O 1
ATOM 2628 N N . LYS A 1 323 ? -18.565 2.600 43.254 1.00 90.25 323 LYS A N 1
ATOM 2629 C CA . LYS A 1 323 ? -17.396 3.417 43.615 1.00 90.25 323 LYS A CA 1
ATOM 2630 C C . LYS A 1 323 ? -16.660 3.975 42.393 1.00 90.25 323 LYS A C 1
ATOM 2632 O O . LYS A 1 323 ? -15.609 4.583 42.553 1.00 90.25 323 LYS A O 1
ATOM 2637 N N . PHE A 1 324 ? -17.183 3.787 41.177 1.00 88.88 324 PHE A N 1
ATOM 2638 C CA . PHE A 1 324 ? -16.524 4.226 39.942 1.00 88.88 324 PHE A CA 1
ATOM 2639 C C . PHE A 1 324 ? -16.221 5.732 39.928 1.00 88.88 324 PHE A C 1
ATOM 2641 O O . PHE A 1 324 ? -15.161 6.124 39.454 1.00 88.88 324 PHE A O 1
ATOM 2648 N N . ILE A 1 325 ? -17.081 6.561 40.534 1.00 86.06 325 ILE A N 1
ATOM 2649 C CA . ILE A 1 325 ? -16.869 8.016 40.650 1.00 86.06 325 ILE A CA 1
ATOM 2650 C C . ILE A 1 325 ? -15.596 8.394 41.429 1.00 86.06 325 ILE A C 1
ATOM 2652 O O . ILE A 1 325 ? -15.107 9.512 41.315 1.00 86.06 325 ILE A O 1
ATOM 2656 N N . GLN A 1 326 ? -15.049 7.465 42.218 1.00 89.44 326 GLN A N 1
ATOM 2657 C CA . GLN A 1 326 ? -13.817 7.664 42.982 1.00 89.44 326 GLN A CA 1
ATOM 2658 C C . GLN A 1 326 ? -12.560 7.425 42.135 1.00 89.44 326 GLN A C 1
ATOM 2660 O O . GLN A 1 326 ? -11.469 7.788 42.571 1.00 89.44 326 GLN A O 1
ATOM 2665 N N . LYS A 1 327 ? -12.687 6.813 40.948 1.00 92.19 327 LYS A N 1
ATOM 2666 C CA . LYS A 1 327 ? -11.547 6.567 40.064 1.00 92.19 327 LYS A CA 1
ATOM 2667 C C . LYS A 1 327 ? -11.037 7.869 39.477 1.00 92.19 327 LYS A C 1
ATOM 2669 O O . LYS A 1 327 ? -11.795 8.685 38.953 1.00 92.19 327 LYS A O 1
ATOM 2674 N N . SER A 1 328 ? -9.725 8.034 39.528 1.00 92.19 328 SER A N 1
ATOM 2675 C CA . SER A 1 328 ? -9.061 9.138 38.856 1.00 92.19 328 SER A CA 1
ATOM 2676 C C . SER A 1 328 ? -9.204 9.020 37.336 1.00 92.19 328 SER A C 1
ATOM 2678 O O . SER A 1 328 ? -9.395 7.940 36.773 1.00 92.19 328 SER A O 1
ATOM 2680 N N . HIS A 1 329 ? -9.065 10.153 36.649 1.00 92.19 329 HIS A N 1
ATOM 2681 C CA . HIS A 1 329 ? -8.996 10.171 35.189 1.00 92.19 329 HIS A CA 1
ATOM 2682 C C . HIS A 1 329 ? -7.884 9.261 34.651 1.00 92.19 329 HIS A C 1
ATOM 2684 O O . HIS A 1 329 ? -8.093 8.592 33.646 1.00 92.19 329 HIS A O 1
ATOM 2690 N N . ASP A 1 330 ? -6.741 9.219 35.338 1.00 93.94 330 ASP A N 1
ATOM 2691 C CA . ASP A 1 330 ? -5.601 8.381 34.969 1.00 93.94 330 ASP A CA 1
ATOM 2692 C C . ASP A 1 330 ? -5.958 6.887 35.018 1.00 93.94 330 ASP A C 1
ATOM 2694 O O . ASP A 1 330 ? -5.763 6.172 34.040 1.00 93.94 330 ASP A O 1
ATOM 2698 N N . GLU A 1 331 ? -6.606 6.429 36.095 1.00 95.44 331 GLU A N 1
ATOM 2699 C CA . GLU A 1 331 ? -7.091 5.046 36.194 1.00 95.44 331 GLU A CA 1
ATOM 2700 C C . GLU A 1 331 ? -8.114 4.701 35.106 1.00 95.44 331 GLU A C 1
ATOM 2702 O O . GLU A 1 331 ? -8.072 3.609 34.540 1.00 95.44 331 GLU A O 1
ATOM 2707 N N . ILE A 1 332 ? -9.049 5.612 34.814 1.00 94.81 332 ILE A N 1
ATOM 2708 C CA . ILE A 1 332 ? -10.047 5.409 33.753 1.00 94.81 332 ILE A CA 1
ATOM 2709 C C . ILE A 1 332 ? -9.348 5.299 32.396 1.00 94.81 332 ILE A C 1
ATOM 2711 O O . ILE A 1 332 ? -9.670 4.408 31.613 1.00 94.81 332 ILE A O 1
ATOM 2715 N N . TYR A 1 333 ? -8.363 6.155 32.132 1.00 96.19 333 TYR A N 1
ATOM 2716 C CA . TYR A 1 333 ? -7.596 6.130 30.894 1.00 96.19 333 TYR A CA 1
ATOM 2717 C C . TYR A 1 333 ? -6.813 4.818 30.746 1.00 96.19 333 TYR A C 1
ATOM 2719 O O . TYR A 1 333 ? -6.883 4.188 29.696 1.00 96.19 333 TYR A O 1
ATOM 2727 N N . GLN A 1 334 ? -6.169 4.325 31.807 1.00 96.88 334 GLN A N 1
ATOM 2728 C CA . GLN A 1 334 ? -5.511 3.011 31.793 1.00 96.88 334 GLN A CA 1
ATOM 2729 C C . GLN A 1 334 ? -6.485 1.865 31.467 1.00 96.88 334 GLN A C 1
ATOM 2731 O O . GLN A 1 334 ? -6.154 0.965 30.693 1.00 96.88 334 GLN A O 1
ATOM 2736 N N . ILE A 1 335 ? -7.697 1.890 32.036 1.00 96.88 335 ILE A N 1
ATOM 2737 C CA . ILE A 1 335 ? -8.739 0.886 31.760 1.00 96.88 335 ILE A CA 1
ATOM 2738 C C . ILE A 1 335 ? -9.173 0.942 30.291 1.00 96.88 335 ILE A C 1
ATOM 2740 O O . ILE A 1 335 ? -9.290 -0.102 29.642 1.00 96.88 335 ILE A O 1
ATOM 2744 N N . LEU A 1 336 ? -9.393 2.144 29.756 1.00 97.56 336 LEU A N 1
ATOM 2745 C CA . LEU A 1 336 ? -9.768 2.343 28.358 1.00 97.56 336 LEU A CA 1
ATOM 2746 C C . LEU A 1 336 ? -8.639 1.908 27.413 1.00 97.56 336 LEU A C 1
ATOM 2748 O O . LEU A 1 336 ? -8.888 1.112 26.515 1.00 97.56 336 LEU A O 1
ATOM 2752 N N . ALA A 1 337 ? -7.388 2.282 27.681 1.00 96.50 337 ALA A N 1
ATOM 2753 C CA . ALA A 1 337 ? -6.227 1.838 26.906 1.00 96.50 337 ALA A CA 1
ATOM 2754 C C . ALA A 1 337 ? -6.089 0.302 26.890 1.00 96.50 337 ALA A C 1
ATOM 2756 O O . ALA A 1 337 ? -5.860 -0.305 25.842 1.00 96.50 337 ALA A O 1
ATOM 2757 N N . LYS A 1 338 ? -6.316 -0.361 28.034 1.00 96.88 338 LYS A N 1
ATOM 2758 C CA . LYS A 1 338 ? -6.355 -1.831 28.103 1.00 96.88 338 LYS A CA 1
ATOM 2759 C C . LYS A 1 338 ? -7.508 -2.416 27.280 1.00 96.88 338 LYS A C 1
ATOM 2761 O O . LYS A 1 338 ? -7.334 -3.451 26.640 1.00 96.88 338 LYS A O 1
ATOM 2766 N N . SER A 1 339 ? -8.667 -1.763 27.283 1.00 97.38 339 SER A N 1
ATOM 2767 C CA . SER A 1 339 ? -9.833 -2.183 26.495 1.00 97.38 339 SER A CA 1
ATOM 2768 C C . SER A 1 339 ? -9.561 -2.054 24.994 1.00 97.38 339 SER A C 1
ATOM 2770 O O . SER A 1 339 ? -9.802 -3.003 24.255 1.00 97.38 339 SER A O 1
ATOM 2772 N N . ALA A 1 340 ? -8.954 -0.946 24.557 1.00 97.06 340 ALA A N 1
ATOM 2773 C CA . ALA A 1 340 ? -8.510 -0.745 23.179 1.00 97.06 340 ALA A CA 1
ATOM 2774 C C . ALA A 1 340 ? -7.509 -1.826 22.740 1.00 97.06 340 ALA A C 1
ATOM 2776 O O . ALA A 1 340 ? -7.656 -2.404 21.663 1.00 97.06 340 ALA A O 1
ATOM 2777 N N . LYS A 1 341 ? -6.535 -2.180 23.595 1.00 95.56 341 LYS A N 1
ATOM 2778 C CA . LYS A 1 341 ? -5.617 -3.303 23.335 1.00 95.56 341 LYS A CA 1
ATOM 2779 C C . LYS A 1 341 ? -6.371 -4.623 23.120 1.00 95.56 341 LYS A C 1
ATOM 2781 O O . LYS A 1 341 ? -6.133 -5.299 22.123 1.00 95.56 341 LYS A O 1
ATOM 2786 N N . LEU A 1 342 ? -7.313 -4.964 24.001 1.00 96.19 342 LEU A N 1
ATOM 2787 C CA . LEU A 1 342 ? -8.119 -6.184 23.861 1.00 96.19 342 LEU A CA 1
ATOM 2788 C C . LEU A 1 342 ? -8.968 -6.175 22.582 1.00 96.19 342 LEU A C 1
ATOM 2790 O O . LEU A 1 342 ? -9.098 -7.210 21.932 1.00 96.19 342 LEU A O 1
ATOM 2794 N N . MET A 1 343 ? -9.513 -5.023 22.186 1.00 96.69 343 MET A N 1
ATOM 2795 C CA . MET A 1 343 ? -10.254 -4.889 20.929 1.00 96.69 343 MET A CA 1
ATOM 2796 C C . MET A 1 343 ? -9.359 -5.081 19.704 1.00 96.69 343 MET A C 1
ATOM 2798 O O . MET A 1 343 ? -9.778 -5.751 18.765 1.00 96.69 343 MET A O 1
ATOM 2802 N N . ARG A 1 344 ? -8.115 -4.582 19.719 1.00 95.69 344 ARG A N 1
ATOM 2803 C CA . ARG A 1 344 ? -7.126 -4.857 18.659 1.00 95.69 344 ARG A CA 1
ATOM 2804 C C . ARG A 1 344 ? -6.819 -6.350 18.553 1.00 95.69 344 ARG A C 1
ATOM 2806 O O . ARG A 1 344 ? -6.865 -6.902 17.458 1.00 95.69 344 ARG A O 1
ATOM 2813 N N . GLU A 1 345 ? -6.566 -7.011 19.684 1.00 94.75 345 GLU A N 1
ATOM 2814 C CA . GLU A 1 345 ? -6.306 -8.459 19.750 1.00 94.75 345 GLU A CA 1
ATOM 2815 C C . GLU A 1 345 ? -7.505 -9.294 19.282 1.00 94.75 345 GLU A C 1
ATOM 2817 O O . GLU A 1 345 ? -7.342 -10.350 18.674 1.00 94.75 345 GLU A O 1
ATOM 2822 N N . ARG A 1 346 ? -8.724 -8.826 19.568 1.00 95.56 346 ARG A N 1
ATOM 2823 C CA . ARG A 1 346 ? -9.983 -9.479 19.197 1.00 95.56 346 ARG A CA 1
ATOM 2824 C C . ARG A 1 346 ? -10.604 -8.908 17.923 1.00 95.56 346 ARG A C 1
ATOM 2826 O O . ARG A 1 346 ? -11.739 -9.255 17.620 1.00 95.56 346 ARG A O 1
ATOM 2833 N N . ARG A 1 347 ? -9.887 -8.090 17.140 1.00 96.75 347 ARG A N 1
ATOM 2834 C CA . ARG A 1 347 ? -10.425 -7.427 15.935 1.00 96.75 347 ARG A CA 1
ATOM 2835 C C . ARG A 1 347 ? -11.089 -8.422 14.985 1.00 96.75 347 ARG A C 1
ATOM 2837 O O . ARG A 1 347 ? -12.200 -8.182 14.530 1.00 96.75 347 ARG A O 1
ATOM 2844 N N . GLY A 1 348 ? -10.436 -9.556 14.728 1.00 96.31 348 GLY A N 1
ATOM 2845 C CA . GLY A 1 348 ? -10.991 -10.606 13.869 1.00 96.31 348 GLY A CA 1
ATOM 2846 C C . GLY A 1 348 ? -12.286 -11.200 14.421 1.00 96.31 348 GLY A C 1
ATOM 2847 O O . GLY A 1 348 ? -13.216 -11.449 13.663 1.00 96.31 348 GLY A O 1
ATOM 2848 N N . ASP A 1 349 ? -12.380 -11.349 15.740 1.00 95.31 349 ASP A N 1
ATOM 2849 C CA . ASP A 1 349 ? -13.571 -11.877 16.405 1.00 95.31 349 ASP A CA 1
ATOM 2850 C C . ASP A 1 349 ? -14.736 -10.881 16.387 1.00 95.31 349 ASP A C 1
ATOM 2852 O O . ASP A 1 349 ? -15.876 -11.265 16.126 1.00 95.31 349 ASP A O 1
ATOM 2856 N N . LEU A 1 350 ? -14.437 -9.595 16.595 1.00 96.25 350 LEU A N 1
ATOM 2857 C CA . LEU A 1 350 ? -15.403 -8.505 16.467 1.00 96.25 350 LEU A CA 1
ATOM 2858 C C . LEU A 1 350 ? -15.957 -8.430 15.038 1.00 96.25 350 LEU A C 1
ATOM 2860 O O . LEU A 1 350 ? -17.169 -8.350 14.857 1.00 96.25 350 LEU A O 1
ATOM 2864 N N . ILE A 1 351 ? -15.084 -8.532 14.028 1.00 96.81 351 ILE A N 1
ATOM 2865 C CA . ILE A 1 351 ? -15.490 -8.532 12.618 1.00 96.81 351 ILE A CA 1
ATOM 2866 C C . ILE A 1 351 ? -16.335 -9.760 12.286 1.00 96.81 351 ILE A C 1
ATOM 2868 O O . ILE A 1 351 ? -17.401 -9.627 11.691 1.00 96.81 351 ILE A O 1
ATOM 2872 N N . GLY A 1 352 ? -15.871 -10.955 12.659 1.00 95.19 352 GLY A N 1
ATOM 2873 C CA . GLY A 1 352 ? -16.543 -12.206 12.321 1.00 95.19 352 GLY A CA 1
ATOM 2874 C C . GLY A 1 352 ? -17.948 -12.305 12.912 1.00 95.19 352 GLY A C 1
ATOM 2875 O O . GLY A 1 352 ? -18.876 -12.705 12.210 1.00 95.19 352 GLY A O 1
ATOM 2876 N N . LEU A 1 353 ? -18.122 -11.893 14.172 1.00 93.62 353 LEU A N 1
ATOM 2877 C CA . LEU A 1 353 ? -19.429 -11.906 14.825 1.00 93.62 353 LEU A CA 1
ATOM 2878 C C . LEU A 1 353 ? -20.381 -10.877 14.205 1.00 93.62 353 LEU A C 1
ATOM 2880 O O . LEU A 1 353 ? -21.500 -11.227 13.832 1.00 93.62 353 LEU A O 1
ATOM 2884 N N . ALA A 1 354 ? -19.923 -9.634 14.033 1.00 93.75 354 ALA A N 1
ATOM 2885 C CA . ALA A 1 354 ? -20.736 -8.579 13.436 1.00 93.75 354 ALA A CA 1
ATOM 2886 C C . ALA A 1 354 ? -21.124 -8.909 11.983 1.00 93.75 354 ALA A C 1
ATOM 2888 O O . ALA A 1 354 ? -22.250 -8.640 11.572 1.00 93.75 354 ALA A O 1
ATOM 2889 N N . ALA A 1 355 ? -20.247 -9.558 11.209 1.00 93.81 355 ALA A N 1
ATOM 2890 C CA . ALA A 1 355 ? -20.555 -9.961 9.836 1.00 93.81 355 ALA A CA 1
ATOM 2891 C C . ALA A 1 355 ? -21.772 -10.887 9.771 1.00 93.81 355 ALA A C 1
ATOM 2893 O O . ALA A 1 355 ? -22.633 -10.709 8.911 1.00 93.81 355 ALA A O 1
ATOM 2894 N N . LEU A 1 356 ? -21.878 -11.828 10.712 1.00 92.69 356 LEU A N 1
ATOM 2895 C CA . LEU A 1 356 ? -23.041 -12.700 10.822 1.00 92.69 356 LEU A CA 1
ATOM 2896 C C . LEU A 1 356 ? -24.269 -11.942 11.327 1.00 92.69 356 LEU A C 1
ATOM 2898 O O . LEU A 1 356 ? -25.327 -12.033 10.717 1.00 92.69 356 LEU A O 1
ATOM 2902 N N . GLU A 1 357 ? -24.143 -11.187 12.417 1.00 91.88 357 GLU A N 1
ATOM 2903 C CA . GLU A 1 357 ? -25.294 -10.588 13.104 1.00 91.88 357 GLU A CA 1
ATOM 2904 C C . GLU A 1 357 ? -25.939 -9.429 12.321 1.00 91.88 357 GLU A C 1
ATOM 2906 O O . GLU A 1 357 ? -27.164 -9.270 12.335 1.00 91.88 357 GLU A O 1
ATOM 2911 N N . VAL A 1 358 ? -25.137 -8.630 11.603 1.00 92.38 358 VAL A N 1
ATOM 2912 C CA . VAL A 1 358 ? -25.622 -7.458 10.849 1.00 92.38 358 VAL A CA 1
ATOM 2913 C C . VAL A 1 358 ? -25.507 -7.589 9.329 1.00 92.38 358 VAL A C 1
ATOM 2915 O O . VAL A 1 358 ? -26.011 -6.724 8.617 1.00 92.38 358 VAL A O 1
ATOM 2918 N N . GLY A 1 359 ? -24.901 -8.663 8.812 1.00 91.44 359 GLY A N 1
ATOM 2919 C CA . GLY A 1 359 ? -24.846 -8.945 7.370 1.00 91.44 359 GLY A CA 1
ATOM 2920 C C . GLY A 1 359 ? -23.926 -8.023 6.569 1.00 91.44 359 GLY A C 1
ATOM 2921 O O . GLY A 1 359 ? -24.108 -7.878 5.361 1.00 91.44 359 GLY A O 1
ATOM 2922 N N . LYS A 1 360 ? -22.961 -7.377 7.229 1.00 93.12 360 LYS A N 1
ATOM 2923 C CA . LYS A 1 360 ? -21.986 -6.481 6.593 1.00 93.12 360 LYS A CA 1
ATOM 2924 C C . LYS A 1 360 ? -20.719 -7.227 6.180 1.00 93.12 360 LYS A C 1
ATOM 2926 O O . LYS A 1 360 ? -20.357 -8.259 6.745 1.00 93.12 360 LYS A O 1
ATOM 2931 N N . THR A 1 361 ? -20.018 -6.686 5.192 1.00 93.56 361 THR A N 1
ATOM 2932 C CA . THR A 1 361 ? -18.750 -7.235 4.703 1.00 93.56 361 THR A CA 1
ATOM 2933 C C . THR A 1 361 ? -17.569 -6.862 5.607 1.00 93.56 361 THR A C 1
ATOM 2935 O O . THR A 1 361 ? -17.631 -5.922 6.399 1.00 93.56 361 THR A O 1
ATOM 2938 N N . PHE A 1 362 ? -16.433 -7.550 5.434 1.00 94.25 362 PHE A N 1
ATOM 2939 C CA . PHE A 1 362 ? -15.173 -7.193 6.106 1.00 94.25 362 PHE A CA 1
ATOM 2940 C C . PHE A 1 362 ? -14.767 -5.732 5.865 1.00 94.25 362 PHE A C 1
ATOM 2942 O O . PHE A 1 362 ? -14.226 -5.107 6.767 1.00 94.25 362 PHE A O 1
ATOM 2949 N N . LEU A 1 363 ? -15.023 -5.190 4.667 1.00 94.12 363 LEU A N 1
ATOM 2950 C CA . LEU A 1 363 ? -14.648 -3.816 4.315 1.00 94.12 363 LEU A CA 1
ATOM 2951 C C . LEU A 1 363 ? -15.514 -2.759 5.006 1.00 94.12 363 LEU A C 1
ATOM 2953 O O . LEU A 1 363 ? -15.088 -1.615 5.110 1.00 94.12 363 LEU A O 1
ATOM 2957 N N . GLU A 1 364 ? -16.708 -3.134 5.460 1.00 95.38 364 GLU A N 1
ATOM 2958 C CA . GLU A 1 364 ? -17.618 -2.244 6.182 1.00 95.38 364 GLU A CA 1
ATOM 2959 C C . GLU A 1 364 ? -17.396 -2.332 7.695 1.00 95.38 364 GLU A C 1
ATOM 2961 O O . GLU A 1 364 ? -17.389 -1.308 8.366 1.00 95.38 364 GLU A O 1
ATOM 2966 N N . ILE A 1 365 ? -17.157 -3.534 8.233 1.00 96.69 365 ILE A N 1
ATOM 2967 C CA . ILE A 1 365 ? -17.014 -3.735 9.684 1.00 96.69 365 ILE A CA 1
ATOM 2968 C C . ILE A 1 365 ? -15.607 -3.408 10.189 1.00 96.69 365 ILE A C 1
ATOM 2970 O O . ILE A 1 365 ? -15.451 -2.939 11.313 1.00 96.69 365 ILE A O 1
ATOM 2974 N N . ASP A 1 366 ? -14.562 -3.665 9.400 1.00 96.81 366 ASP A N 1
ATOM 2975 C CA . ASP A 1 366 ? -13.190 -3.395 9.842 1.00 96.81 366 ASP A CA 1
ATOM 2976 C C . ASP A 1 366 ? -12.967 -1.913 10.228 1.00 96.81 366 ASP A C 1
ATOM 2978 O O . ASP A 1 366 ? -12.398 -1.687 11.302 1.00 96.81 366 ASP A O 1
ATOM 2982 N N . PRO A 1 367 ? -13.492 -0.921 9.474 1.00 96.44 367 PRO A N 1
ATOM 2983 C CA . PRO A 1 367 ? -13.516 0.477 9.909 1.00 96.44 367 PRO A CA 1
ATOM 2984 C C . PRO A 1 367 ? -14.350 0.739 11.170 1.00 96.44 367 PRO A C 1
ATOM 2986 O O . PRO A 1 367 ? -13.942 1.551 11.990 1.00 96.44 367 PRO A O 1
ATOM 2989 N N . GLU A 1 368 ? -15.474 0.045 11.383 1.00 97.44 368 GLU A N 1
ATOM 2990 C CA . GLU A 1 368 ? -16.288 0.199 12.607 1.00 97.44 368 GLU A CA 1
ATOM 2991 C C . GLU A 1 368 ? -15.525 -0.269 13.856 1.00 97.44 368 GLU A C 1
ATOM 2993 O O . GLU A 1 368 ? -15.620 0.338 14.924 1.00 97.44 368 GLU A O 1
ATOM 2998 N N . VAL A 1 369 ? -14.707 -1.320 13.725 1.00 97.50 369 VAL A N 1
ATOM 2999 C CA . VAL A 1 369 ? -13.806 -1.749 14.805 1.00 97.50 369 VAL A CA 1
ATOM 3000 C C . VAL A 1 369 ? -12.696 -0.723 15.037 1.00 97.50 369 VAL A C 1
ATOM 3002 O O . VAL A 1 369 ? -12.379 -0.442 16.194 1.00 97.50 369 VAL A O 1
ATOM 3005 N N . SER A 1 370 ? -12.123 -0.147 13.972 1.00 97.12 370 SER A N 1
ATOM 3006 C CA . SER A 1 370 ? -11.160 0.959 14.086 1.00 97.12 370 SER A CA 1
ATOM 3007 C C . SER A 1 370 ? -11.780 2.160 14.813 1.00 97.12 370 SER A C 1
ATOM 3009 O O . SER A 1 370 ? -11.196 2.653 15.772 1.00 97.12 370 SER A O 1
ATOM 3011 N N . GLU A 1 371 ? -12.997 2.564 14.444 1.00 97.94 371 GLU A N 1
ATOM 3012 C CA . GLU A 1 371 ? -13.727 3.684 15.051 1.00 97.94 371 GLU A CA 1
ATOM 3013 C C . GLU A 1 371 ? -14.023 3.446 16.540 1.00 97.94 371 GLU A C 1
ATOM 3015 O O . GLU A 1 371 ? -13.834 4.331 17.377 1.00 97.94 371 GLU A O 1
ATOM 3020 N N . ALA A 1 372 ? -14.437 2.232 16.909 1.00 98.25 372 ALA A N 1
ATOM 3021 C CA . ALA A 1 372 ? -14.681 1.898 18.307 1.00 98.25 372 ALA A CA 1
ATOM 3022 C C . ALA A 1 372 ? -13.395 1.968 19.154 1.00 98.25 372 ALA A C 1
ATOM 3024 O O . ALA A 1 372 ? -13.424 2.458 20.286 1.00 98.25 372 ALA A O 1
ATOM 3025 N N . ILE A 1 373 ? -12.259 1.523 18.603 1.00 98.00 373 ILE A N 1
ATOM 3026 C CA . ILE A 1 373 ? -10.939 1.671 19.236 1.00 98.00 373 ILE A CA 1
ATOM 3027 C C . ILE A 1 373 ? -10.561 3.155 19.340 1.00 98.00 373 ILE A C 1
ATOM 3029 O O . ILE A 1 373 ? -10.110 3.594 20.402 1.00 98.00 373 ILE A O 1
ATOM 3033 N N . ASP A 1 374 ? -10.800 3.931 18.283 1.00 98.12 374 ASP A N 1
ATOM 3034 C CA . ASP A 1 374 ? -10.530 5.366 18.249 1.00 98.12 374 ASP A CA 1
ATOM 3035 C C . ASP A 1 374 ? -11.292 6.110 19.332 1.00 98.12 374 ASP A C 1
ATOM 3037 O O . ASP A 1 374 ? -10.687 6.904 20.042 1.00 98.12 374 ASP A O 1
ATOM 3041 N N . PHE A 1 375 ? -12.581 5.836 19.541 1.00 98.56 375 PHE A N 1
ATOM 3042 C CA . PHE A 1 375 ? -13.339 6.478 20.615 1.00 98.56 375 PHE A CA 1
ATOM 3043 C C . PHE A 1 375 ? -12.755 6.195 22.002 1.00 98.56 375 PHE A C 1
ATOM 3045 O O . PHE A 1 375 ? -12.640 7.102 22.833 1.00 98.56 375 PHE A O 1
ATOM 3052 N N . ILE A 1 376 ? -12.352 4.949 22.249 1.00 97.75 376 ILE A N 1
ATOM 3053 C CA . ILE A 1 376 ? -11.794 4.518 23.534 1.00 97.75 376 ILE A CA 1
ATOM 3054 C C . ILE A 1 376 ? -10.437 5.185 23.809 1.00 97.75 376 ILE A C 1
ATOM 3056 O O . ILE A 1 376 ? -10.150 5.517 24.959 1.00 97.75 376 ILE A O 1
ATOM 3060 N N . GLU A 1 377 ? -9.622 5.415 22.781 1.00 97.94 377 GLU A N 1
ATOM 3061 C CA . GLU A 1 377 ? -8.330 6.109 22.889 1.00 97.94 377 GLU A CA 1
ATOM 3062 C C . GLU A 1 377 ? -8.505 7.643 22.920 1.00 97.94 377 GLU A C 1
ATOM 3064 O O . GLU A 1 377 ? -7.922 8.342 23.750 1.00 97.94 377 GLU A O 1
ATOM 3069 N N . PHE A 1 378 ? -9.359 8.189 22.053 1.00 98.25 378 PHE A N 1
ATOM 3070 C CA . PHE A 1 378 ? -9.523 9.624 21.825 1.00 98.25 378 PHE A CA 1
ATOM 3071 C C . PHE A 1 378 ? -10.185 10.353 22.991 1.00 98.25 378 PHE A C 1
ATOM 3073 O O . PHE A 1 378 ? -9.748 11.440 23.374 1.00 98.25 378 PHE A O 1
ATOM 3080 N N . TYR A 1 379 ? -11.256 9.807 23.570 1.00 97.25 379 TYR A N 1
ATOM 3081 C CA . TYR A 1 379 ? -11.994 10.513 24.618 1.00 97.25 379 TYR A CA 1
ATOM 3082 C C . TYR A 1 379 ? -11.166 10.790 25.878 1.00 97.25 379 TYR A C 1
ATOM 3084 O O . TYR A 1 379 ? -11.132 11.944 26.317 1.00 97.25 379 TYR A O 1
ATOM 3092 N N . PRO A 1 380 ? -10.456 9.814 26.470 1.00 96.19 380 PRO A N 1
ATOM 3093 C CA . PRO A 1 380 ? -9.597 10.124 27.601 1.00 96.19 380 PRO A CA 1
ATOM 3094 C C . PRO A 1 380 ? -8.397 10.995 27.193 1.00 96.19 380 PRO A C 1
ATOM 3096 O O . PRO A 1 380 ? -8.069 11.925 27.931 1.00 96.19 380 PRO A O 1
ATOM 3099 N N . HIS A 1 381 ? -7.810 10.791 26.006 1.00 97.38 381 HIS A N 1
ATOM 3100 C CA . HIS A 1 381 ? -6.739 11.651 25.492 1.00 97.38 381 HIS A CA 1
ATOM 3101 C C . HIS A 1 381 ? -7.169 13.123 25.381 1.00 97.38 381 HIS A C 1
ATOM 3103 O O . HIS A 1 381 ? -6.473 14.022 25.853 1.00 97.38 381 HIS A O 1
ATOM 3109 N N . SER A 1 382 ? -8.336 13.375 24.789 1.00 96.75 382 SER A N 1
ATOM 3110 C CA . SER A 1 382 ? -8.864 14.725 24.571 1.00 96.75 382 SER A CA 1
ATOM 3111 C C . SER A 1 382 ? -9.174 15.441 25.885 1.00 96.75 382 SER A C 1
ATOM 3113 O O . SER A 1 382 ? -8.909 16.636 25.997 1.00 96.75 382 SER A O 1
ATOM 3115 N N . LEU A 1 383 ? -9.647 14.734 26.919 1.00 94.50 383 LEU A N 1
ATOM 3116 C CA . LEU A 1 383 ? -9.797 15.320 28.253 1.00 94.50 383 LEU A CA 1
ATOM 3117 C C . LEU A 1 383 ? -8.441 15.695 28.871 1.00 94.50 383 LEU A C 1
ATOM 3119 O O . LEU A 1 383 ? -8.341 16.733 29.529 1.00 94.50 383 LEU A O 1
ATOM 3123 N N . GLU A 1 384 ? -7.396 14.888 28.672 1.00 94.00 384 GLU A N 1
ATOM 3124 C CA . GLU A 1 384 ? -6.047 15.232 29.133 1.00 94.00 384 GLU A CA 1
ATOM 3125 C C . GLU A 1 384 ? -5.515 16.486 28.420 1.00 94.00 384 GLU A C 1
ATOM 3127 O O . GLU A 1 384 ? -4.963 17.381 29.065 1.00 94.00 384 GLU A O 1
ATOM 3132 N N . GLU A 1 385 ? -5.743 16.595 27.112 1.00 95.19 385 GLU A N 1
ATOM 3133 C CA . GLU A 1 385 ? -5.362 17.767 26.323 1.00 95.19 385 GLU A CA 1
ATOM 3134 C C . GLU A 1 385 ? -6.150 19.021 26.739 1.00 95.19 385 GLU A C 1
ATOM 3136 O O . GLU A 1 385 ? -5.563 20.078 26.980 1.00 95.19 385 GLU A O 1
ATOM 3141 N N . LEU A 1 386 ? -7.462 18.900 26.962 1.00 95.25 386 LEU A N 1
ATOM 3142 C CA . LEU A 1 386 ? -8.291 19.990 27.485 1.00 95.25 386 LEU A CA 1
ATOM 3143 C C . LEU A 1 386 ? -7.804 20.477 28.854 1.00 95.25 386 LEU A C 1
ATOM 3145 O O . LEU A 1 386 ? -7.763 21.686 29.088 1.00 95.25 386 LEU A O 1
ATOM 3149 N N . LYS A 1 387 ? -7.397 19.569 29.749 1.00 93.38 387 LYS A N 1
ATOM 3150 C CA . LYS A 1 387 ? -6.809 19.928 31.051 1.00 93.38 387 LYS A CA 1
ATOM 3151 C C . LYS A 1 387 ? -5.492 20.687 30.898 1.00 93.38 387 LYS A C 1
ATOM 3153 O O . LYS A 1 387 ? -5.286 21.671 31.605 1.00 93.38 387 LYS A O 1
ATOM 3158 N N . LYS A 1 388 ? -4.623 20.266 29.973 1.00 93.38 388 LYS A N 1
ATOM 3159 C CA . LYS A 1 388 ? -3.346 20.945 29.680 1.00 93.38 388 LYS A CA 1
ATOM 3160 C C . LYS A 1 388 ? -3.564 22.352 29.131 1.00 93.38 388 LYS A C 1
ATOM 3162 O O . LYS A 1 388 ? -2.903 23.288 29.573 1.00 93.38 388 LYS A O 1
ATOM 3167 N N . GLN A 1 389 ? -4.519 22.509 28.218 1.00 96.75 389 GLN A N 1
ATOM 3168 C CA . GLN A 1 389 ? -4.866 23.802 27.625 1.00 96.75 389 GLN A CA 1
ATOM 3169 C C . GLN A 1 389 ? -5.574 24.740 28.617 1.00 96.75 389 GLN A C 1
ATOM 3171 O O . GLN A 1 389 ? -5.502 25.959 28.472 1.00 96.75 389 GLN A O 1
ATOM 3176 N N . ASN A 1 390 ? -6.222 24.192 29.652 1.00 96.75 390 ASN A N 1
ATOM 3177 C CA . ASN A 1 390 ? -7.021 24.945 30.620 1.00 96.75 390 ASN A CA 1
ATOM 3178 C C . ASN A 1 390 ? -6.577 24.683 32.075 1.00 96.75 390 ASN A C 1
ATOM 3180 O O . ASN A 1 390 ? -7.369 24.198 32.885 1.00 96.75 390 ASN A O 1
ATOM 3184 N N . PRO A 1 391 ? -5.345 25.062 32.472 1.00 94.62 391 PRO A N 1
ATOM 3185 C CA . PRO A 1 391 ? -4.771 24.695 33.774 1.00 94.62 391 PRO A CA 1
ATOM 3186 C C . PRO A 1 391 ? -5.482 25.324 34.984 1.00 94.62 391 PRO A C 1
ATOM 3188 O O . PRO A 1 391 ? -5.254 24.916 36.119 1.00 94.62 391 PRO A O 1
ATOM 3191 N N . LYS A 1 392 ? -6.332 26.336 34.760 1.00 95.94 392 LYS A N 1
ATOM 3192 C CA . LYS A 1 392 ? -7.126 27.013 35.801 1.00 95.94 392 LYS A CA 1
ATOM 3193 C C . LYS A 1 392 ? -8.566 26.494 35.898 1.00 95.94 392 LYS A C 1
ATOM 3195 O O . LYS A 1 392 ? -9.336 27.020 36.697 1.00 95.94 392 LYS A O 1
ATOM 3200 N N . VAL A 1 393 ? -8.946 25.516 35.075 1.00 94.50 393 VAL A N 1
ATOM 3201 C CA . VAL A 1 393 ? -10.301 24.954 35.033 1.00 94.50 393 VAL A CA 1
ATOM 3202 C C . VAL A 1 393 ? -10.320 23.612 35.752 1.00 94.50 393 VAL A C 1
ATOM 3204 O O . VAL A 1 393 ? -9.483 22.743 35.512 1.00 94.50 393 VAL A O 1
ATOM 3207 N N . THR A 1 394 ? -11.303 23.425 36.627 1.00 88.31 394 THR A N 1
ATOM 3208 C CA . THR A 1 394 ? -11.574 22.129 37.251 1.00 88.31 394 THR A CA 1
ATOM 3209 C C . THR A 1 394 ? -12.628 21.390 36.438 1.00 88.31 394 THR A C 1
ATOM 3211 O O . THR A 1 394 ? -13.735 21.887 36.249 1.00 88.31 394 THR A O 1
ATOM 3214 N N . PHE A 1 395 ? -12.286 20.192 35.968 1.00 87.50 395 PHE A N 1
ATOM 3215 C CA . PHE A 1 395 ? -13.205 19.312 35.251 1.00 87.50 395 PHE A CA 1
ATOM 3216 C C . PHE A 1 395 ? -13.786 18.288 36.224 1.00 87.50 395 PHE A C 1
ATOM 3218 O O . PHE A 1 395 ? -13.035 17.523 36.830 1.00 87.50 395 PHE A O 1
ATOM 3225 N N . THR A 1 396 ? -15.110 18.256 36.353 1.00 83.19 396 THR A N 1
ATOM 3226 C CA . THR A 1 396 ? -15.840 17.269 37.159 1.00 83.19 396 THR A CA 1
ATOM 3227 C C . THR A 1 396 ? -16.791 16.466 36.270 1.00 83.19 396 THR A C 1
ATOM 3229 O O . THR A 1 396 ? -17.339 17.033 35.320 1.00 83.19 396 THR A O 1
ATOM 3232 N N . PRO A 1 397 ? -17.018 15.170 36.550 1.00 79.56 397 PRO A N 1
ATOM 3233 C CA . PRO A 1 397 ? -18.051 14.396 35.870 1.00 79.56 397 PRO A CA 1
ATOM 3234 C C . PRO A 1 397 ? -19.421 15.080 35.962 1.00 79.56 397 PRO A C 1
ATOM 3236 O O . PRO A 1 397 ? -19.726 15.758 36.945 1.00 79.56 397 PRO A O 1
ATOM 3239 N N . LYS A 1 398 ? -20.249 14.905 34.929 1.00 73.06 398 LYS A N 1
ATOM 3240 C CA . LYS A 1 398 ? -21.649 15.335 34.955 1.00 73.06 398 LYS A CA 1
ATOM 3241 C C . LYS A 1 398 ? -22.482 14.216 35.579 1.00 73.06 398 LYS A C 1
ATOM 3243 O O . LYS A 1 398 ? -22.780 13.242 34.892 1.00 73.06 398 LYS A O 1
ATOM 3248 N N . GLY A 1 399 ? -22.854 14.380 36.845 1.00 58.84 399 GLY A N 1
ATOM 3249 C CA . GLY A 1 399 ? -23.602 13.386 37.620 1.00 58.84 399 GLY A CA 1
ATOM 3250 C C . GLY A 1 399 ? -22.970 13.196 38.977 1.00 58.84 399 GLY A C 1
ATOM 3251 O O . GLY A 1 399 ? -22.029 12.378 39.049 1.00 58.84 399 GLY A O 1
#

Sequence (399 aa):
LTVVAFMESVAKFDIKAGIVLQAYIPDSYEYLKKLFAFSKERVLKGMKPIKIRFVKGANMESEETIASQKGWELPTFYKKIDTDSNYNKMLDFILEGDNYKYINIGIASHNIFEIAYAYTRISEAGALDSFTFEMLEGMSLQCSYELSKMHDLILYAPVCDEAHFNNAIAYLVRRLDENTSEDNFMRYFFNLKVGDKNWNIQKELFLKSLEGIKTLDNTTHRKQDRNKELNITSSYESKKFSNESDTDFILAQNRAWAKEIKAKYENLKDYDVYPVIGELDFKAENLNVLEVKDKIEDRVIGKAYLAGEKEIKQALEVAKNSKFIQKSHDEIYQILAKSAKLMRERRGDLIGLAALEVGKTFLEIDPEVSEAIDFIEFYPHSLEELKKQNPKVTFTPKG

Radius of gyration: 29.82 Å; chains: 1; bounding box: 67×50×79 Å